Protein AF-A0A918VS56-F1 (afdb_monomer)

Secondary structure (DSSP, 8-state):
----PPPP-------------PPP--HHHHHHHHHHHT-S---------S------------PPP------EE---EESS-SEEESSEEEEEE-TT-EETTB--HHHHHHT-EEEEE-S-GGG-B-TTT--BTTEEEES-SEEEEEE---TTSTTEETTEEEEEEEEEEE-TTS-EEEEEEEEEEE-HHHHS-TTTEEEE-SSS--TT--SEEESSPPPTTS-TT-EEEEETT-B---EEEETT-EEEEEEEESSSS-PPEEEEEEEEESSSTT-----HHHHTTSPPPEE-TTS-EEE-SSEEEEEES-EEEEEEE-S--EEEEEES-EEE-TT-TT----EEEE--TTHHHH-TTS-GGGPBPPEEEEEES-EEE-BTTB--SEEEEE-SS--EES-EEES-EEEEESSEEEEEESEES-EEES-EEEEEEBSTT--B-SEEEE-S-TTSPEESS--TT-GGGTTTB----TT-EEPEES-EEES-EE--S---TTB-B--SEEEEEEEEEEEEES-EE---TT----SEEEEEEEEEEEEEEETTEEEEEEE--TT--S-GGG---EEEE-TT---SS--PPPP-PPPP--

Sequence (594 aa):
MIKITLFSCLNQLDYRPPLYYRPPIGPYFKLLLVLVLLSVSPLALANAQGALPSITLLLLDDQPELEPSGPVTATLQSLTRVHGVSPETVYFSAHQSNDIADESLQHRYGRLAYHFHFDDPDSGAYATTGGSKNHQVSGSPRAIHTFICTPESSRYQSGVCTYQVGVRVQNPAGEYADDFLTVTISGSDHYYSAADTLCISTTGDFTGCEGTQLNQTPDVGEFSGKRVRFRRGESFASACIGYQESTVLLDAFGEGEQRPFLPSVRVGVDSSCNDGVPSNADLVNYPDLSRDVNGHISQGWAYDVTVTGLRLGSAGGGMASTLVTWHDLDLDWSSDPSYDGEFELGNFGRACTQNADLDCANIPYPYGVFVTDTVARSHPSNLAGVNMNCYIECGLINSGAAGVDLKTASGHNFRIQGAWGLVVSNVWFRGEHIGENGPKSRITLRLLETSVQSSLIADPEDFGSGAQLRNMVATARWSNRYNMVLDSRFNEASQAPEHDSASFVEFRSGHQYSGIYGNQFFDDPVSDGAQIRLGGTNIFARDNLYNGVDSDCRYDDTFANGTAYQNDALIFADSNTNCNSNVPAIATPNQPGS

Structure (mmCIF, N/CA/C/O backbone):
data_AF-A0A918VS56-F1
#
_entry.id   AF-A0A918VS56-F1
#
loop_
_atom_site.group_PDB
_atom_site.id
_atom_site.type_symbol
_atom_site.label_atom_id
_atom_site.label_alt_id
_atom_site.label_comp_id
_atom_site.label_asym_id
_atom_site.label_entity_id
_atom_site.label_seq_id
_atom_site.pdbx_PDB_ins_code
_atom_site.Cartn_x
_atom_site.Cartn_y
_atom_site.Cartn_z
_atom_site.occupancy
_atom_site.B_iso_or_equiv
_atom_site.auth_seq_id
_atom_site.auth_comp_id
_atom_site.auth_asym_id
_atom_site.auth_atom_id
_atom_site.pdbx_PDB_model_num
ATOM 1 N N . MET A 1 1 ? 9.260 -55.761 -37.040 1.00 34.44 1 MET A N 1
ATOM 2 C CA . MET A 1 1 ? 8.125 -56.085 -36.152 1.00 34.44 1 MET A CA 1
ATOM 3 C C . MET A 1 1 ? 8.572 -55.743 -34.735 1.00 34.44 1 MET A C 1
ATOM 5 O O . MET A 1 1 ? 9.285 -56.527 -34.127 1.00 34.44 1 MET A O 1
ATOM 9 N N . ILE A 1 2 ? 8.308 -54.514 -34.286 1.00 23.66 2 ILE A N 1
ATOM 10 C CA . ILE A 1 2 ? 8.760 -53.983 -32.990 1.00 23.66 2 ILE A CA 1
ATOM 11 C C . ILE A 1 2 ? 7.501 -53.628 -32.198 1.00 23.66 2 ILE A C 1
ATOM 13 O O . ILE A 1 2 ? 6.654 -52.883 -32.683 1.00 23.66 2 ILE A O 1
ATOM 17 N N . LYS A 1 3 ? 7.363 -54.247 -31.023 1.00 21.64 3 LYS A N 1
ATOM 18 C CA . LYS A 1 3 ? 6.292 -54.029 -30.045 1.00 21.64 3 LYS A CA 1
ATOM 19 C C . LYS A 1 3 ? 6.604 -52.754 -29.264 1.00 21.64 3 LYS A C 1
ATOM 21 O O . LYS A 1 3 ? 7.683 -52.663 -28.687 1.00 21.64 3 LYS A O 1
ATOM 26 N N . ILE A 1 4 ? 5.655 -51.826 -29.202 1.00 23.33 4 ILE A N 1
ATOM 27 C CA . ILE A 1 4 ? 5.668 -50.715 -28.246 1.00 23.33 4 ILE A CA 1
ATOM 28 C C . ILE A 1 4 ? 4.478 -50.919 -27.312 1.00 23.33 4 ILE A C 1
ATOM 30 O O . ILE A 1 4 ? 3.343 -51.076 -27.761 1.00 23.33 4 ILE A O 1
ATOM 34 N N . THR A 1 5 ? 4.770 -50.983 -26.017 1.00 24.00 5 THR A N 1
ATOM 35 C CA . THR A 1 5 ? 3.803 -51.132 -24.928 1.00 24.00 5 THR A CA 1
ATOM 36 C C . THR A 1 5 ? 3.398 -49.739 -24.449 1.00 24.00 5 THR A C 1
ATOM 38 O O . THR A 1 5 ? 4.261 -48.953 -24.069 1.00 24.00 5 THR A O 1
ATOM 41 N N . LEU A 1 6 ? 2.099 -49.437 -24.469 1.00 22.66 6 LEU A N 1
ATOM 42 C CA . LEU A 1 6 ? 1.510 -48.228 -23.886 1.00 22.66 6 LEU A CA 1
ATOM 43 C C . LEU A 1 6 ? 1.161 -48.492 -22.418 1.00 22.66 6 LEU A C 1
ATOM 45 O O . LEU A 1 6 ? 0.419 -49.429 -22.126 1.00 22.66 6 LEU A O 1
ATOM 49 N N . PHE A 1 7 ? 1.666 -47.652 -21.515 1.00 23.45 7 PHE A N 1
ATOM 50 C CA . PHE A 1 7 ? 1.131 -47.510 -20.162 1.00 23.45 7 PHE A CA 1
ATOM 51 C C . PHE A 1 7 ? 0.221 -46.283 -20.120 1.00 23.45 7 PHE A C 1
ATOM 53 O O . PHE A 1 7 ? 0.614 -45.188 -20.516 1.00 23.45 7 PHE A O 1
ATOM 60 N N . SER A 1 8 ? -1.006 -46.498 -19.655 1.00 25.67 8 SER A N 1
ATOM 61 C CA . SER A 1 8 ? -2.013 -45.480 -19.382 1.00 25.67 8 SER A CA 1
ATOM 62 C C . SER A 1 8 ? -1.914 -45.009 -17.932 1.00 25.67 8 SER A C 1
ATOM 64 O O . SER A 1 8 ? -2.000 -45.845 -17.034 1.00 25.67 8 SER A O 1
ATOM 66 N N . CYS A 1 9 ? -1.869 -43.698 -17.709 1.00 24.56 9 CYS A N 1
ATOM 67 C CA . CYS A 1 9 ? -2.402 -43.078 -16.496 1.00 24.56 9 CYS A CA 1
ATOM 68 C C . CYS A 1 9 ? -3.234 -41.860 -16.906 1.00 24.56 9 CYS A C 1
ATOM 70 O O . CYS A 1 9 ? -2.740 -40.930 -17.537 1.00 24.56 9 CYS A O 1
ATOM 72 N N . LEU A 1 10 ? -4.520 -41.937 -16.580 1.00 26.30 10 LEU A N 1
ATOM 73 C CA . LEU A 1 10 ? -5.535 -40.901 -16.712 1.00 26.30 10 LEU A CA 1
ATOM 74 C C . LEU A 1 10 ? -5.723 -40.241 -15.338 1.00 26.30 10 LEU A C 1
ATOM 76 O O . LEU A 1 10 ? -5.827 -40.966 -14.349 1.00 26.30 10 LEU A O 1
ATOM 80 N N . ASN A 1 11 ? -5.837 -38.906 -15.348 1.00 27.47 11 ASN A N 1
ATOM 81 C CA . ASN A 1 11 ? -6.632 -38.020 -14.472 1.00 27.47 11 ASN A CA 1
ATOM 82 C C . ASN A 1 11 ? -5.841 -36.901 -13.775 1.00 27.47 11 ASN A C 1
ATOM 84 O O . ASN A 1 11 ? -5.320 -37.097 -12.685 1.00 27.47 11 ASN A O 1
ATOM 88 N N . GLN A 1 12 ? -5.856 -35.713 -14.386 1.00 26.78 12 GLN A N 1
ATOM 89 C CA . GLN A 1 12 ? -6.336 -34.440 -13.818 1.00 26.78 12 GLN A CA 1
ATOM 90 C C . GLN A 1 12 ? -6.161 -33.374 -14.912 1.00 26.78 12 GLN A C 1
ATOM 92 O O . GLN A 1 12 ? -5.046 -32.999 -15.258 1.00 26.78 12 GLN A O 1
ATOM 97 N N . LEU A 1 13 ? -7.266 -32.982 -15.549 1.00 26.80 13 LEU A N 1
ATOM 98 C CA . LEU A 1 13 ? -7.285 -31.944 -16.578 1.00 26.80 13 LEU A CA 1
ATOM 99 C C . LEU A 1 13 ? -7.663 -30.620 -15.915 1.00 26.80 13 LEU A C 1
ATOM 101 O O . LEU A 1 13 ? -8.846 -30.361 -15.707 1.00 26.80 13 LEU A O 1
ATOM 105 N N . ASP A 1 14 ? -6.659 -29.798 -15.622 1.00 28.11 14 ASP A N 1
ATOM 106 C CA . ASP A 1 14 ? -6.840 -28.353 -15.516 1.00 28.11 14 ASP A CA 1
ATOM 107 C C . ASP A 1 14 ? -7.047 -27.783 -16.919 1.00 28.11 14 ASP A C 1
ATOM 109 O O . ASP A 1 14 ? -6.257 -28.009 -17.844 1.00 28.11 14 ASP A O 1
ATOM 113 N N . TYR A 1 15 ? -8.139 -27.049 -17.087 1.00 24.58 15 TYR A N 1
ATOM 114 C CA . TYR A 1 15 ? -8.494 -26.398 -18.338 1.00 24.58 15 TYR A CA 1
ATOM 115 C C . TYR A 1 15 ? -7.600 -25.164 -18.544 1.00 24.58 15 TYR A C 1
ATOM 117 O O . TYR A 1 15 ? -7.883 -24.087 -18.029 1.00 24.58 15 TYR A O 1
ATOM 125 N N . ARG A 1 16 ? -6.504 -25.317 -19.299 1.00 29.80 16 ARG A N 1
ATOM 126 C CA . ARG A 1 16 ? -5.720 -24.197 -19.849 1.00 29.80 16 ARG A CA 1
ATOM 127 C C . ARG A 1 16 ? -6.164 -23.905 -21.292 1.00 29.80 16 ARG A C 1
ATOM 129 O O . ARG A 1 16 ? -6.332 -24.858 -22.057 1.00 29.80 16 ARG A O 1
ATOM 136 N N . PRO A 1 17 ? -6.312 -22.636 -21.716 1.00 30.06 17 PRO A N 1
ATOM 137 C CA . PRO A 1 17 ? -6.434 -22.310 -23.136 1.00 30.06 17 PRO A CA 1
ATOM 138 C C . PRO A 1 17 ? -5.123 -22.641 -23.885 1.00 30.06 17 PRO A C 1
ATOM 140 O O . PRO A 1 17 ? -4.052 -22.680 -23.271 1.00 30.06 17 PRO A O 1
ATOM 143 N N . PRO A 1 18 ? -5.172 -22.920 -25.203 1.00 29.47 18 PRO A N 1
ATOM 144 C CA . PRO A 1 18 ? -4.022 -23.427 -25.939 1.00 29.47 18 PRO A CA 1
ATOM 145 C C . PRO A 1 18 ? -3.002 -22.314 -26.202 1.00 29.47 18 PRO A C 1
ATOM 147 O O . PRO A 1 18 ? -3.221 -21.435 -27.032 1.00 29.47 18 PRO A O 1
ATOM 150 N N . LEU A 1 19 ? -1.849 -22.395 -25.539 1.00 30.42 19 LEU A N 1
ATOM 151 C CA . LEU A 1 19 ? -0.643 -21.687 -25.956 1.00 30.42 19 LEU A CA 1
ATOM 152 C C . LEU A 1 19 ? -0.069 -22.394 -27.192 1.00 30.42 19 LEU A C 1
ATOM 154 O O . LEU A 1 19 ? 0.281 -23.576 -27.145 1.00 30.42 19 LEU A O 1
ATOM 158 N N . TYR A 1 20 ? 0.022 -21.673 -28.309 1.00 29.06 20 TYR A N 1
ATOM 159 C CA . TYR A 1 20 ? 0.742 -22.117 -29.501 1.00 29.06 20 TYR A CA 1
ATOM 160 C C . TYR A 1 20 ? 2.242 -22.204 -29.190 1.00 29.06 20 TYR A C 1
ATOM 162 O O . TYR A 1 20 ? 2.992 -21.249 -29.355 1.00 29.06 20 TYR A O 1
ATOM 170 N N . TYR A 1 21 ? 2.693 -23.375 -28.748 1.00 28.19 21 TYR A N 1
ATOM 171 C CA . TYR A 1 21 ? 4.108 -23.663 -28.553 1.00 28.19 21 TYR A CA 1
ATOM 172 C C . TYR A 1 21 ? 4.742 -24.093 -29.884 1.00 28.19 21 TYR A C 1
ATOM 174 O O . TYR A 1 21 ? 4.487 -25.191 -30.385 1.00 28.19 21 TYR A O 1
ATOM 182 N N . ARG A 1 22 ? 5.582 -23.235 -30.475 1.00 29.09 22 ARG A N 1
ATOM 183 C CA . ARG A 1 22 ? 6.564 -23.652 -31.488 1.00 29.09 22 ARG A CA 1
ATOM 184 C C . ARG A 1 22 ? 7.894 -23.915 -30.776 1.00 29.09 22 ARG A C 1
ATOM 186 O O . ARG A 1 22 ? 8.434 -22.977 -30.198 1.00 29.09 22 ARG A O 1
ATOM 193 N N . PRO A 1 23 ? 8.465 -25.131 -30.830 1.00 30.67 23 PRO A N 1
ATOM 194 C CA . PRO A 1 23 ? 9.814 -25.339 -30.327 1.00 30.67 23 PRO A CA 1
ATOM 195 C C . PRO A 1 23 ? 10.819 -24.581 -31.213 1.00 30.67 23 PRO A C 1
ATOM 197 O O . PRO A 1 23 ? 10.638 -24.531 -32.438 1.00 30.67 23 PRO A O 1
ATOM 200 N N . PRO A 1 24 ? 11.891 -24.009 -30.640 1.00 35.19 24 PRO A N 1
ATOM 201 C CA . PRO A 1 24 ? 12.936 -23.374 -31.423 1.00 35.19 24 PRO A CA 1
ATOM 202 C C . PRO A 1 24 ? 13.665 -24.442 -32.245 1.00 35.19 24 PRO A C 1
ATOM 204 O O . PRO A 1 24 ? 14.257 -25.384 -31.718 1.00 35.19 24 PRO A O 1
ATOM 207 N N . ILE A 1 25 ? 13.612 -24.303 -33.568 1.00 37.59 25 ILE A N 1
ATOM 208 C CA . ILE A 1 25 ? 14.442 -25.089 -34.480 1.00 37.59 25 ILE A CA 1
ATOM 209 C C . ILE A 1 25 ? 15.871 -24.561 -34.327 1.00 37.59 25 ILE A C 1
ATOM 211 O O . ILE A 1 25 ? 16.172 -23.451 -34.762 1.00 37.59 25 ILE A O 1
ATOM 215 N N . GLY A 1 26 ? 16.736 -25.350 -33.688 1.00 36.59 26 GLY A N 1
ATOM 216 C CA . GLY A 1 26 ? 18.134 -24.992 -33.459 1.00 36.59 26 GLY A CA 1
ATOM 217 C C . GLY A 1 26 ? 18.932 -24.740 -34.755 1.00 36.59 26 GLY A C 1
ATOM 218 O O . GLY A 1 26 ? 18.567 -25.231 -35.832 1.00 36.59 26 GLY A O 1
ATOM 219 N N . PRO A 1 27 ? 20.063 -24.015 -34.660 1.00 41.62 27 PRO A N 1
ATOM 220 C CA . PRO A 1 27 ? 20.812 -23.472 -35.804 1.00 41.62 27 PRO A CA 1
ATOM 221 C C . PRO A 1 27 ? 21.344 -24.535 -36.783 1.00 41.62 27 PRO A C 1
ATOM 223 O O . PRO A 1 27 ? 21.557 -24.253 -37.962 1.00 41.62 27 PRO A O 1
ATOM 226 N N . TYR A 1 28 ? 21.479 -25.787 -36.343 1.00 42.91 28 TYR A N 1
ATOM 227 C CA . TYR A 1 28 ? 21.998 -26.884 -37.165 1.00 42.91 28 TYR A CA 1
ATOM 228 C C . TYR A 1 28 ? 21.014 -27.400 -38.228 1.00 42.91 28 TYR A C 1
ATOM 230 O O . TYR A 1 28 ? 21.444 -27.996 -39.215 1.00 42.91 28 TYR A O 1
ATOM 238 N N . PHE A 1 29 ? 19.706 -27.149 -38.085 1.00 42.56 29 PHE A N 1
ATOM 239 C CA . PHE A 1 29 ? 18.709 -27.656 -39.039 1.00 42.56 29 PHE A CA 1
ATOM 240 C C . PHE A 1 29 ? 18.578 -26.776 -40.295 1.00 42.56 29 PHE A C 1
ATOM 242 O O . PHE A 1 29 ? 18.261 -27.276 -41.374 1.00 42.56 29 PHE A O 1
ATOM 249 N N . LYS A 1 30 ? 18.879 -25.471 -40.191 1.00 38.75 30 LYS A N 1
ATOM 250 C CA . LYS A 1 30 ? 18.858 -24.540 -41.337 1.00 38.75 30 LYS A CA 1
ATOM 251 C C . LYS A 1 30 ? 20.102 -24.667 -42.221 1.00 38.75 30 LYS A C 1
ATOM 253 O O . LYS A 1 30 ? 19.990 -24.545 -43.439 1.00 38.75 30 LYS A O 1
ATOM 258 N N . LEU A 1 31 ? 21.256 -25.004 -41.638 1.00 39.88 31 LEU A N 1
ATOM 259 C CA . LEU A 1 31 ? 22.489 -25.238 -42.398 1.00 39.88 31 LEU A CA 1
ATOM 260 C C . LEU A 1 31 ? 22.377 -26.474 -43.314 1.00 39.88 31 LEU A C 1
ATOM 262 O O . LEU A 1 31 ? 22.932 -26.490 -44.412 1.00 39.88 31 LEU A O 1
ATOM 266 N N . LEU A 1 32 ? 21.592 -27.480 -42.906 1.00 36.44 32 LEU A N 1
ATOM 267 C CA . LEU A 1 32 ? 21.370 -28.696 -43.692 1.00 36.44 32 LEU A CA 1
ATOM 268 C C . LEU A 1 32 ? 20.527 -28.438 -44.958 1.00 36.44 32 LEU A C 1
ATOM 270 O O . LEU A 1 32 ? 20.747 -29.083 -45.978 1.00 36.44 32 LEU A O 1
ATOM 274 N N . LEU A 1 33 ? 19.604 -27.468 -44.935 1.00 38.78 33 LEU A N 1
ATOM 275 C CA . LEU A 1 33 ? 18.727 -27.177 -46.079 1.00 38.78 33 LEU A CA 1
ATOM 276 C C . LEU A 1 33 ? 19.460 -26.426 -47.207 1.00 38.78 33 LEU A C 1
ATOM 278 O O . LEU A 1 33 ? 19.187 -26.653 -48.384 1.00 38.78 33 LEU A O 1
ATOM 282 N N . VAL A 1 34 ? 20.435 -25.580 -46.858 1.00 43.38 34 VAL A N 1
ATOM 283 C CA . VAL A 1 34 ? 21.245 -24.825 -47.834 1.00 43.38 34 VAL A CA 1
ATOM 284 C C . VAL A 1 34 ? 22.292 -25.724 -48.507 1.00 43.38 34 VAL A C 1
ATOM 286 O O . VAL A 1 34 ? 22.546 -25.590 -49.703 1.00 43.38 34 VAL A O 1
ATOM 289 N N . LEU A 1 35 ? 22.836 -26.713 -47.789 1.00 39.31 35 LEU A N 1
ATOM 290 C CA . LEU A 1 35 ? 23.785 -27.686 -48.347 1.00 39.31 35 LEU A CA 1
ATOM 291 C C . LEU A 1 35 ? 23.125 -28.735 -49.264 1.00 39.31 35 LEU A C 1
ATOM 293 O O . LEU A 1 35 ? 23.753 -29.199 -50.218 1.00 39.31 35 LEU A O 1
ATOM 297 N N . VAL A 1 36 ? 21.848 -29.069 -49.045 1.00 41.22 36 VAL A N 1
ATOM 298 C CA . VAL A 1 36 ? 21.106 -29.999 -49.921 1.00 41.22 36 VAL A CA 1
ATOM 299 C C . VAL A 1 36 ? 20.754 -29.360 -51.274 1.00 41.22 36 VAL A C 1
ATOM 301 O O . VAL A 1 36 ? 20.725 -30.059 -52.284 1.00 41.22 36 VAL A O 1
ATOM 304 N N . LEU A 1 37 ? 20.594 -28.035 -51.350 1.00 39.47 37 LEU A N 1
ATOM 305 C CA . LEU A 1 37 ? 20.327 -27.335 -52.617 1.00 39.47 37 LEU A CA 1
ATOM 306 C C . LEU A 1 37 ? 21.578 -27.119 -53.489 1.00 39.47 37 LEU A C 1
ATOM 308 O O . LEU A 1 37 ? 21.446 -26.920 -54.694 1.00 39.47 37 LEU A O 1
ATOM 312 N N . LEU A 1 38 ? 22.785 -27.223 -52.922 1.00 42.25 38 LEU A N 1
ATOM 313 C CA . LEU A 1 38 ? 24.055 -27.065 -53.650 1.00 42.25 38 LEU A CA 1
ATOM 314 C C . LEU A 1 38 ? 24.659 -28.385 -54.170 1.00 42.25 38 LEU A C 1
ATOM 316 O O . LEU A 1 38 ? 25.693 -28.357 -54.834 1.00 42.25 38 LEU A O 1
ATOM 320 N N . SER A 1 39 ? 24.031 -29.538 -53.908 1.00 37.91 39 SER A N 1
ATOM 321 C CA . SER A 1 39 ? 24.549 -30.861 -54.312 1.00 37.91 39 SER A CA 1
ATOM 322 C C . SER A 1 39 ? 23.782 -31.542 -55.456 1.00 37.91 39 SER A C 1
ATOM 324 O O . SER A 1 39 ? 24.092 -32.681 -55.811 1.00 37.91 39 SER A O 1
ATOM 326 N N . VAL A 1 40 ? 22.847 -30.848 -56.115 1.00 39.25 40 VAL A N 1
ATOM 327 C CA . VAL A 1 40 ? 22.164 -31.369 -57.312 1.00 39.25 40 VAL A CA 1
ATOM 328 C C . VAL A 1 40 ? 22.925 -30.959 -58.584 1.00 39.25 40 VAL A C 1
ATOM 330 O O . VAL A 1 40 ? 22.727 -29.884 -59.131 1.00 39.25 40 VAL A O 1
ATOM 333 N N . SER A 1 41 ? 23.835 -31.845 -58.997 1.00 39.03 41 SER A N 1
ATOM 334 C CA . SER A 1 41 ? 24.406 -32.105 -60.337 1.00 39.03 41 SER A CA 1
ATOM 335 C C . SER A 1 41 ? 24.663 -30.954 -61.348 1.00 39.03 41 SER A C 1
ATOM 337 O O . SER A 1 41 ? 23.729 -30.306 -61.818 1.00 39.03 41 SER A O 1
ATOM 339 N N . PRO A 1 42 ? 25.903 -30.824 -61.877 1.00 43.56 42 PRO A N 1
ATOM 340 C CA . PRO A 1 42 ? 26.226 -29.958 -63.009 1.00 43.56 42 PRO A CA 1
ATOM 341 C C . PRO A 1 42 ? 25.995 -30.704 -64.332 1.00 43.56 42 PRO A C 1
ATOM 343 O O . PRO A 1 42 ? 26.887 -31.396 -64.810 1.00 43.56 42 PRO A O 1
ATOM 346 N N . LEU A 1 43 ? 24.805 -30.611 -64.932 1.00 45.72 43 LEU A N 1
ATOM 347 C CA . LEU A 1 43 ? 24.563 -31.140 -66.287 1.00 45.72 43 LEU A CA 1
ATOM 348 C C . LEU A 1 43 ? 23.301 -30.529 -66.916 1.00 45.72 43 LEU A C 1
ATOM 350 O O . LEU A 1 43 ? 22.277 -31.188 -67.024 1.00 45.72 43 LEU A O 1
ATOM 354 N N . ALA A 1 44 ? 23.383 -29.258 -67.324 1.00 42.62 44 ALA A N 1
ATOM 355 C CA . ALA A 1 44 ? 22.591 -28.670 -68.417 1.00 42.62 44 ALA A CA 1
ATOM 356 C C . ALA A 1 44 ? 22.958 -27.186 -68.593 1.00 42.62 44 ALA A C 1
ATOM 358 O O . ALA A 1 44 ? 22.284 -26.302 -68.078 1.00 42.62 44 ALA A O 1
ATOM 359 N N . LEU A 1 45 ? 24.030 -26.894 -69.331 1.00 41.38 45 LEU A N 1
ATOM 360 C CA . LEU A 1 45 ? 24.304 -25.543 -69.831 1.00 41.38 45 LEU A CA 1
ATOM 361 C C . LEU A 1 45 ? 24.744 -25.648 -71.291 1.00 41.38 45 LEU A C 1
ATOM 363 O O . LEU A 1 45 ? 25.927 -25.725 -71.607 1.00 41.38 45 LEU A O 1
ATOM 367 N N . ALA A 1 46 ? 23.757 -25.678 -72.183 1.00 44.09 46 ALA A N 1
ATOM 368 C CA . ALA A 1 46 ? 23.937 -25.345 -73.586 1.00 44.09 46 ALA A CA 1
ATOM 369 C C . ALA A 1 46 ? 22.660 -24.662 -74.099 1.00 44.09 46 ALA A C 1
ATOM 371 O O . ALA A 1 46 ? 21.586 -25.256 -74.092 1.00 44.09 46 ALA A O 1
ATOM 372 N N . ASN A 1 47 ? 22.833 -23.427 -74.571 1.00 47.41 47 ASN A N 1
ATOM 373 C CA . ASN A 1 47 ? 21.915 -22.634 -75.393 1.00 47.41 47 ASN A CA 1
ATOM 374 C C . ASN A 1 47 ? 20.632 -22.085 -74.747 1.00 47.41 47 ASN A C 1
ATOM 376 O O . ASN A 1 47 ? 19.546 -22.614 -74.947 1.00 47.41 47 ASN A O 1
ATOM 380 N N . ALA A 1 48 ? 20.749 -20.900 -74.143 1.00 39.94 48 ALA A N 1
ATOM 381 C CA . ALA A 1 48 ? 19.751 -19.838 -74.291 1.00 39.94 48 ALA A CA 1
ATOM 382 C C . ALA A 1 48 ? 20.399 -18.473 -73.992 1.00 39.94 48 ALA A C 1
ATOM 384 O O . ALA A 1 48 ? 20.703 -18.145 -72.849 1.00 39.94 48 ALA A O 1
ATOM 385 N N . GLN A 1 49 ? 20.641 -17.679 -75.036 1.00 48.19 49 GLN A N 1
ATOM 386 C CA . GLN A 1 49 ? 20.900 -16.245 -74.914 1.00 48.19 49 GLN A CA 1
ATOM 387 C C . GLN A 1 49 ? 19.560 -15.550 -74.661 1.00 48.19 49 GLN A C 1
ATOM 389 O O . GLN A 1 49 ? 18.754 -15.411 -75.578 1.00 48.19 49 GLN A O 1
ATOM 394 N N . GLY A 1 50 ? 19.310 -15.130 -73.424 1.00 46.38 50 GLY A N 1
ATOM 395 C CA . GLY A 1 50 ? 18.123 -14.347 -73.092 1.00 46.38 50 GLY A CA 1
ATOM 396 C C . GLY A 1 50 ? 17.924 -14.207 -71.590 1.00 46.38 50 GLY A C 1
ATOM 397 O O . GLY A 1 50 ? 17.529 -15.168 -70.949 1.00 46.38 50 GLY A O 1
ATOM 398 N N . ALA A 1 51 ? 18.198 -13.003 -71.079 1.00 44.81 51 ALA A N 1
ATOM 399 C CA . ALA A 1 51 ? 17.859 -12.488 -69.748 1.00 44.81 51 ALA A CA 1
ATOM 400 C C . ALA A 1 51 ? 18.215 -13.389 -68.546 1.00 44.81 51 ALA A C 1
ATOM 402 O O . ALA A 1 51 ? 17.457 -14.267 -68.145 1.00 44.81 51 ALA A O 1
ATOM 403 N N . LEU A 1 52 ? 19.343 -13.083 -67.896 1.00 37.56 52 LEU A N 1
ATOM 404 C CA . LEU A 1 52 ? 19.578 -13.511 -66.516 1.00 37.56 52 LEU A CA 1
ATOM 405 C C . LEU A 1 52 ? 18.485 -12.887 -65.625 1.00 37.56 52 LEU A C 1
ATOM 407 O O . LEU A 1 52 ? 18.376 -11.658 -65.613 1.00 37.56 52 LEU A O 1
ATOM 411 N N . PRO A 1 53 ? 17.685 -13.666 -64.877 1.00 41.72 53 PRO A N 1
ATOM 412 C CA . PRO A 1 53 ? 16.921 -13.096 -63.782 1.00 41.72 53 PRO A CA 1
ATOM 413 C C . PRO A 1 53 ? 17.923 -12.614 -62.733 1.00 41.72 53 PRO A C 1
ATOM 415 O O . PRO A 1 53 ? 18.780 -13.381 -62.288 1.00 41.72 53 PRO A O 1
ATOM 418 N N . SER A 1 54 ? 17.843 -11.339 -62.354 1.00 35.75 54 SER A N 1
ATOM 419 C CA . SER A 1 54 ? 18.529 -10.837 -61.168 1.00 35.75 54 SER A CA 1
ATOM 420 C C . SER A 1 54 ? 18.089 -11.686 -59.981 1.00 35.75 54 SER A C 1
ATOM 422 O O . SER A 1 54 ? 16.955 -11.581 -59.516 1.00 35.75 54 SER A O 1
ATOM 424 N N . ILE A 1 55 ? 18.974 -12.561 -59.512 1.00 37.03 55 ILE A N 1
ATOM 425 C CA . ILE A 1 55 ? 18.832 -13.195 -58.210 1.00 37.03 55 ILE A CA 1
ATOM 426 C C . ILE A 1 55 ? 19.120 -12.082 -57.208 1.00 37.03 55 ILE A C 1
ATOM 428 O O . ILE A 1 55 ? 20.275 -11.780 -56.912 1.00 37.03 55 ILE A O 1
ATOM 432 N N . THR A 1 56 ? 18.067 -11.422 -56.733 1.00 36.66 56 THR A N 1
ATOM 433 C CA . THR A 1 56 ? 18.150 -10.615 -55.521 1.00 36.66 56 THR A CA 1
ATOM 434 C C . THR A 1 56 ? 18.457 -11.585 -54.390 1.00 36.66 56 THR A C 1
ATOM 436 O O . THR A 1 56 ? 17.576 -12.308 -53.925 1.00 36.66 56 THR A O 1
ATOM 439 N N . LEU A 1 57 ? 19.726 -11.653 -53.986 1.00 32.56 57 LEU A N 1
ATOM 440 C CA . LEU A 1 57 ? 20.094 -12.225 -52.702 1.00 32.56 57 LEU A CA 1
ATOM 441 C C . LEU A 1 57 ? 19.397 -11.351 -51.651 1.00 32.56 57 LEU A C 1
ATOM 443 O O . LEU A 1 57 ? 19.825 -10.229 -51.389 1.00 32.56 57 LEU A O 1
ATOM 447 N N . LEU A 1 58 ? 18.285 -11.834 -51.099 1.00 36.91 58 LEU A N 1
ATOM 448 C CA . LEU A 1 58 ? 17.784 -11.345 -49.823 1.00 36.91 58 LEU A CA 1
ATOM 449 C C . LEU A 1 58 ? 18.845 -11.727 -48.791 1.00 36.91 58 LEU A C 1
ATOM 451 O O . LEU A 1 58 ? 18.865 -12.845 -48.278 1.00 36.91 58 LEU A O 1
ATOM 455 N N . LEU A 1 59 ? 19.781 -10.809 -48.566 1.00 36.06 59 LEU A N 1
ATOM 456 C CA . LEU A 1 59 ? 20.566 -10.761 -47.348 1.00 36.06 59 LEU A CA 1
ATOM 457 C C . LEU A 1 59 ? 19.549 -10.636 -46.206 1.00 36.06 59 LEU A C 1
ATOM 459 O O . LEU A 1 59 ? 19.010 -9.563 -45.955 1.00 36.06 59 LEU A O 1
ATOM 463 N N . LEU A 1 60 ? 19.218 -11.767 -45.578 1.00 40.31 60 LEU A N 1
ATOM 464 C CA . LEU A 1 60 ? 18.663 -11.816 -44.226 1.00 40.31 60 LEU A CA 1
ATOM 465 C C . LEU A 1 60 ? 19.780 -11.355 -43.279 1.00 40.31 60 LEU A C 1
ATOM 467 O O . LEU A 1 60 ? 20.359 -12.167 -42.565 1.00 40.31 60 LEU A O 1
ATOM 471 N N . ASP A 1 61 ? 20.140 -10.079 -43.365 1.00 41.81 61 ASP A N 1
ATOM 472 C CA . ASP A 1 61 ? 21.205 -9.451 -42.586 1.00 41.81 61 ASP A CA 1
ATOM 473 C C . ASP A 1 61 ? 20.565 -8.467 -41.609 1.00 41.81 61 ASP A C 1
ATOM 475 O O . ASP A 1 61 ? 20.648 -7.258 -41.750 1.00 41.81 61 ASP A O 1
ATOM 479 N N . ASP A 1 62 ? 19.808 -9.064 -40.694 1.00 40.81 62 ASP A N 1
ATOM 480 C CA . ASP A 1 62 ? 19.414 -8.523 -39.394 1.00 40.81 62 ASP A CA 1
ATOM 481 C C . ASP A 1 62 ? 19.160 -9.756 -38.511 1.00 40.81 62 ASP A C 1
ATOM 483 O O . ASP A 1 62 ? 18.038 -10.103 -38.133 1.00 40.81 62 ASP A O 1
ATOM 487 N N . GLN A 1 63 ? 20.212 -10.544 -38.266 1.00 43.69 63 GLN A N 1
ATOM 488 C CA . GLN A 1 63 ? 20.237 -11.245 -36.987 1.00 43.69 63 GLN A CA 1
ATOM 489 C C . GLN A 1 63 ? 20.521 -10.149 -35.963 1.00 43.69 63 GLN A C 1
ATOM 491 O O . GLN A 1 63 ? 21.534 -9.473 -36.144 1.00 43.69 63 GLN A O 1
ATOM 496 N N . PRO A 1 64 ? 19.655 -9.926 -34.955 1.00 47.38 64 PRO A N 1
ATOM 497 C CA . PRO A 1 64 ? 19.998 -9.002 -33.887 1.00 47.38 64 PRO A CA 1
ATOM 498 C C . PRO A 1 64 ? 21.375 -9.425 -33.385 1.00 47.38 64 PRO A C 1
ATOM 500 O O . PRO A 1 64 ? 21.575 -10.606 -33.073 1.00 47.38 64 PRO A O 1
ATOM 503 N N . GLU A 1 65 ? 22.336 -8.500 -33.431 1.00 49.47 65 GLU A N 1
ATOM 504 C CA . GLU A 1 65 ? 23.638 -8.705 -32.811 1.00 49.47 65 GLU A CA 1
ATOM 505 C C . GLU A 1 65 ? 23.351 -9.268 -31.420 1.00 49.47 65 GLU A C 1
ATOM 507 O O . GLU A 1 65 ? 22.525 -8.719 -30.688 1.00 49.47 65 GLU A O 1
ATOM 512 N N . LEU A 1 66 ? 23.922 -10.436 -31.106 1.00 52.62 66 LEU A N 1
ATOM 513 C CA . LEU A 1 66 ? 23.829 -10.976 -29.758 1.00 52.62 66 LEU A CA 1
ATOM 514 C C . LEU A 1 66 ? 24.471 -9.923 -28.862 1.00 52.62 66 LEU A C 1
ATOM 516 O O . LEU A 1 66 ? 25.694 -9.779 -28.862 1.00 52.62 66 LEU A O 1
ATOM 520 N N . GLU A 1 67 ? 23.623 -9.142 -28.194 1.00 58.12 67 GLU A N 1
ATOM 521 C CA . GLU A 1 67 ? 24.039 -8.122 -27.247 1.00 58.12 67 GLU A CA 1
ATOM 522 C C . GLU A 1 67 ? 25.049 -8.762 -26.287 1.00 58.12 67 GLU A C 1
ATOM 524 O O . GLU A 1 67 ? 24.868 -9.927 -25.904 1.00 58.12 67 GLU A O 1
ATOM 529 N N . PRO A 1 68 ? 26.130 -8.055 -25.926 1.00 56.81 68 PRO A N 1
ATOM 530 C CA . PRO A 1 68 ? 27.113 -8.596 -25.001 1.00 56.81 68 PRO A CA 1
ATOM 531 C C . PRO A 1 68 ? 26.395 -9.046 -23.724 1.00 56.81 68 PRO A C 1
ATOM 533 O O . PRO A 1 68 ? 25.752 -8.239 -23.060 1.00 56.81 68 PRO A O 1
ATOM 536 N N . SER A 1 69 ? 26.473 -10.341 -23.410 1.00 63.12 69 SER A N 1
ATOM 537 C CA . SER A 1 69 ? 25.909 -10.912 -22.189 1.00 63.12 69 SER A CA 1
ATOM 538 C C . SER A 1 69 ? 27.029 -11.235 -21.212 1.00 63.12 69 SER A C 1
ATOM 540 O O . SER A 1 69 ? 28.062 -11.800 -21.591 1.00 63.12 69 SER A O 1
ATOM 542 N N . GLY A 1 70 ? 26.852 -10.811 -19.965 1.00 74.50 70 GLY A N 1
ATOM 543 C CA . GLY A 1 70 ? 27.759 -11.091 -18.868 1.00 74.50 70 GLY A CA 1
ATOM 544 C C . GLY A 1 70 ? 27.050 -11.884 -17.773 1.00 74.50 70 GLY A C 1
ATOM 545 O O . GLY A 1 70 ? 25.820 -11.930 -17.725 1.00 74.50 70 GLY A O 1
ATOM 546 N N . PRO A 1 71 ? 27.815 -12.484 -16.843 1.00 88.75 71 PRO A N 1
ATOM 547 C CA . PRO A 1 71 ? 27.222 -13.178 -15.713 1.00 88.75 71 PRO A CA 1
ATOM 548 C C . PRO A 1 71 ? 26.251 -12.261 -14.962 1.00 88.75 71 PRO A C 1
ATOM 550 O O . PRO A 1 71 ? 26.560 -11.097 -14.691 1.00 88.75 71 PRO A O 1
ATOM 553 N N . VAL A 1 72 ? 25.095 -12.815 -14.603 1.00 93.50 72 VAL A N 1
ATOM 554 C CA . VAL A 1 72 ? 24.073 -12.131 -13.809 1.00 93.50 72 VAL A CA 1
ATOM 555 C C . VAL A 1 72 ? 24.333 -12.369 -12.326 1.00 93.50 72 VAL A C 1
ATOM 557 O O . VAL A 1 72 ? 24.686 -13.475 -11.918 1.00 93.50 72 VAL A O 1
ATOM 560 N N . THR A 1 73 ? 24.125 -11.344 -11.505 1.00 95.62 73 THR A N 1
ATOM 561 C CA . THR A 1 73 ? 24.070 -11.460 -10.044 1.00 95.62 73 THR A CA 1
ATOM 562 C C . THR A 1 73 ? 22.687 -11.056 -9.556 1.00 95.62 73 THR A C 1
ATOM 564 O O . THR A 1 73 ? 22.210 -9.975 -9.903 1.00 95.62 73 THR A O 1
ATOM 567 N N . ALA A 1 74 ? 22.061 -11.890 -8.729 1.00 96.94 74 ALA A N 1
ATOM 568 C CA . ALA A 1 74 ? 20.824 -11.558 -8.034 1.00 96.94 74 ALA A CA 1
ATOM 569 C C . ALA A 1 74 ? 21.141 -11.010 -6.638 1.00 96.94 74 ALA A C 1
ATOM 571 O O . ALA A 1 74 ? 22.097 -11.439 -5.993 1.00 96.94 74 ALA A O 1
ATOM 572 N N . THR A 1 75 ? 20.363 -10.033 -6.189 1.00 97.06 75 THR A N 1
ATOM 573 C CA . THR A 1 75 ? 20.449 -9.488 -4.830 1.00 97.06 75 THR A CA 1
ATOM 574 C C . THR A 1 75 ? 19.048 -9.155 -4.365 1.00 97.06 75 THR A C 1
ATOM 576 O O . THR A 1 75 ? 18.423 -8.288 -4.968 1.00 97.06 75 THR A O 1
ATOM 579 N N . LEU A 1 76 ? 18.565 -9.822 -3.322 1.00 97.62 76 LEU A N 1
ATOM 580 C CA . LEU A 1 76 ? 17.238 -9.654 -2.744 1.00 97.62 76 LEU A CA 1
ATOM 581 C C . LEU A 1 76 ? 17.332 -9.040 -1.348 1.00 97.62 76 LEU A C 1
ATOM 583 O O . LEU A 1 76 ? 18.040 -9.537 -0.478 1.00 97.62 76 LEU A O 1
ATOM 587 N N . GLN A 1 77 ? 16.553 -7.991 -1.109 1.00 96.62 77 GLN A N 1
ATOM 588 C CA . GLN A 1 77 ? 16.418 -7.367 0.207 1.00 96.62 77 GLN A CA 1
ATOM 589 C C . GLN A 1 77 ? 14.961 -6.999 0.500 1.00 96.62 77 GLN A C 1
ATOM 591 O O . GLN A 1 77 ? 14.178 -6.748 -0.421 1.00 96.62 77 GLN A O 1
ATOM 596 N N . SER A 1 78 ? 14.615 -6.916 1.786 1.00 96.88 78 SER A N 1
ATOM 597 C CA . SER A 1 78 ? 13.392 -6.250 2.241 1.00 96.88 78 SER A CA 1
ATOM 598 C C . SER A 1 78 ? 13.689 -4.774 2.506 1.00 96.88 78 SER A C 1
ATOM 600 O O . SER A 1 78 ? 14.665 -4.452 3.179 1.00 96.88 78 SER A O 1
ATOM 602 N N . LEU A 1 79 ? 12.854 -3.871 1.986 1.00 95.12 79 LEU A N 1
ATOM 603 C CA . LEU A 1 79 ? 12.921 -2.435 2.292 1.00 95.12 79 LEU A CA 1
ATOM 604 C C . LEU A 1 79 ? 11.995 -2.036 3.449 1.00 95.12 79 LEU A C 1
ATOM 606 O O . LEU A 1 79 ? 11.982 -0.870 3.841 1.00 95.12 79 LEU A O 1
ATOM 610 N N . THR A 1 80 ? 11.211 -2.972 3.984 1.00 95.81 80 THR A N 1
ATOM 611 C CA . THR A 1 80 ? 10.412 -2.772 5.197 1.00 95.81 80 THR A CA 1
ATOM 612 C C . THR A 1 80 ? 11.053 -3.531 6.350 1.00 95.81 80 THR A C 1
ATOM 614 O O . THR A 1 80 ? 12.047 -3.064 6.896 1.00 95.81 80 THR A O 1
ATOM 617 N N . ARG A 1 81 ? 10.522 -4.700 6.700 1.00 94.69 81 ARG A N 1
ATOM 618 C CA . ARG A 1 81 ? 11.020 -5.606 7.735 1.00 94.69 81 ARG A CA 1
ATOM 619 C C . ARG A 1 81 ? 10.868 -7.050 7.266 1.00 94.69 81 ARG A C 1
ATOM 621 O O . ARG A 1 81 ? 10.212 -7.320 6.264 1.00 94.69 81 ARG A O 1
ATOM 628 N N . VAL A 1 82 ? 11.505 -7.974 7.975 1.00 96.50 82 VAL A N 1
ATOM 629 C CA . VAL A 1 82 ? 11.402 -9.430 7.729 1.00 96.50 82 VAL A CA 1
ATOM 630 C C . VAL A 1 82 ? 10.719 -10.172 8.880 1.00 96.50 82 VAL A C 1
ATOM 632 O O . VAL A 1 82 ? 10.569 -11.392 8.841 1.00 96.50 82 VAL A O 1
ATOM 635 N N . HIS A 1 83 ? 10.292 -9.425 9.898 1.00 97.00 83 HIS A N 1
ATOM 636 C CA . HIS A 1 83 ? 9.548 -9.904 11.053 1.00 97.00 83 HIS A CA 1
ATOM 637 C C . HIS A 1 83 ? 8.336 -9.005 11.275 1.00 97.00 83 HIS A C 1
ATOM 639 O O . HIS A 1 83 ? 8.504 -7.792 11.322 1.00 97.00 83 HIS A O 1
ATOM 645 N N . GLY A 1 84 ? 7.145 -9.577 11.434 1.00 96.56 84 GLY A N 1
ATOM 646 C CA . GLY A 1 84 ? 5.912 -8.810 11.637 1.00 96.56 84 GLY A CA 1
ATOM 647 C C . GLY A 1 84 ? 4.775 -9.658 12.198 1.00 96.56 84 GLY A C 1
ATOM 648 O O . GLY A 1 84 ? 4.976 -10.829 12.542 1.00 96.56 84 GLY A O 1
ATOM 649 N N . VAL A 1 85 ? 3.586 -9.068 12.292 1.00 98.25 85 VAL A N 1
ATOM 650 C CA . VAL A 1 85 ? 2.372 -9.718 12.805 1.00 98.25 85 VAL A CA 1
ATOM 651 C C . VAL A 1 85 ? 1.349 -9.822 11.684 1.00 98.25 85 VAL A C 1
ATOM 653 O O . VAL A 1 85 ? 1.111 -8.858 10.975 1.00 98.25 85 VAL A O 1
ATOM 656 N N . SER A 1 86 ? 0.750 -10.997 11.513 1.00 98.12 86 SER A N 1
ATOM 657 C CA . SER A 1 86 ? -0.224 -11.257 10.453 1.00 98.12 86 SER A CA 1
ATOM 658 C C . SER A 1 86 ? -1.523 -10.451 10.627 1.00 98.12 86 SER A C 1
ATOM 660 O O . SER A 1 86 ? -2.071 -10.462 11.734 1.00 98.12 86 SER A O 1
ATOM 662 N N . PRO A 1 87 ? -2.118 -9.917 9.540 1.00 98.31 87 PRO A N 1
ATOM 663 C CA . PRO A 1 87 ? -1.559 -9.799 8.185 1.00 98.31 87 PRO A CA 1
ATOM 664 C C . PRO A 1 87 ? -0.382 -8.821 8.109 1.00 98.31 87 PRO A C 1
ATOM 666 O O . PRO A 1 87 ? -0.493 -7.709 8.605 1.00 98.31 87 PRO A O 1
ATOM 669 N N . GLU A 1 88 ? 0.704 -9.195 7.430 1.00 98.06 88 GLU A N 1
ATOM 670 C CA . GLU A 1 88 ? 1.881 -8.325 7.277 1.00 98.06 88 GLU A CA 1
ATOM 671 C C . GLU A 1 88 ? 2.254 -8.164 5.807 1.00 98.06 88 GLU A C 1
ATOM 673 O O . GLU A 1 88 ? 2.485 -9.161 5.120 1.00 98.06 88 GLU A O 1
ATOM 678 N N . THR A 1 89 ? 2.383 -6.922 5.332 1.00 98.62 89 THR A N 1
ATOM 679 C CA . THR A 1 89 ? 2.880 -6.649 3.975 1.00 98.62 89 THR A CA 1
ATOM 680 C C . THR A 1 89 ? 4.365 -6.308 3.976 1.00 98.62 89 THR A C 1
ATOM 682 O O . THR A 1 89 ? 4.801 -5.350 4.611 1.00 98.62 89 THR A O 1
ATOM 685 N N . VAL A 1 90 ? 5.146 -7.066 3.206 1.00 98.62 90 VAL A N 1
ATOM 686 C CA . VAL A 1 90 ? 6.593 -6.865 3.057 1.00 98.62 90 VAL A CA 1
ATOM 687 C C . VAL A 1 90 ? 6.914 -6.320 1.669 1.00 98.62 90 VAL A C 1
ATOM 689 O O . VAL A 1 90 ? 6.367 -6.784 0.667 1.00 98.62 90 VAL A O 1
ATOM 692 N N . TYR A 1 91 ? 7.823 -5.343 1.614 1.00 98.38 91 TYR A N 1
ATOM 693 C CA . TYR A 1 91 ? 8.319 -4.768 0.367 1.00 98.38 91 TYR A CA 1
ATOM 694 C C . TYR A 1 91 ? 9.675 -5.359 0.004 1.00 98.38 91 TYR A C 1
ATOM 696 O O . TYR A 1 91 ? 10.653 -5.168 0.727 1.00 98.38 91 TYR A O 1
ATOM 704 N N . PHE A 1 92 ? 9.763 -5.997 -1.155 1.00 98.25 92 PHE A N 1
ATOM 705 C CA . PHE A 1 92 ? 10.982 -6.608 -1.665 1.00 98.25 92 PHE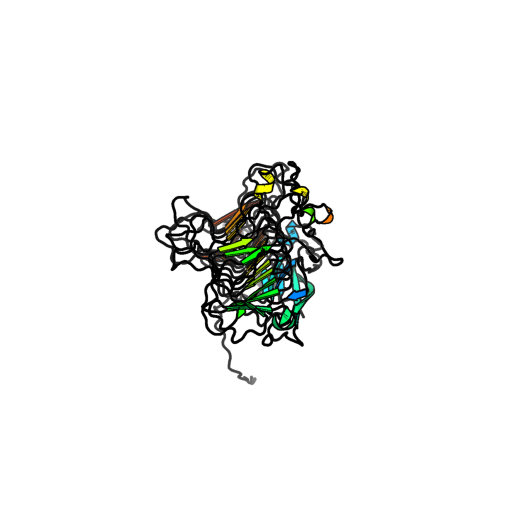 A CA 1
ATOM 706 C C . PHE A 1 92 ? 11.597 -5.772 -2.781 1.00 98.25 92 PHE A C 1
ATOM 708 O O . PHE A 1 92 ? 10.908 -5.262 -3.667 1.00 98.25 92 PHE A O 1
ATOM 715 N N . SER A 1 93 ? 12.923 -5.680 -2.767 1.00 96.56 93 SER A N 1
ATOM 716 C CA . SER A 1 93 ? 13.698 -5.053 -3.827 1.00 96.56 93 SER A CA 1
ATOM 717 C C . SER A 1 93 ? 14.817 -5.972 -4.284 1.00 96.56 93 SER A C 1
ATOM 719 O O . SER A 1 93 ? 15.600 -6.473 -3.481 1.00 96.56 93 SER A O 1
ATOM 721 N N . ALA A 1 94 ? 14.906 -6.126 -5.599 1.00 96.69 94 ALA A N 1
ATOM 722 C CA . ALA A 1 94 ? 15.998 -6.754 -6.312 1.00 96.69 94 ALA A CA 1
ATOM 723 C C . ALA A 1 94 ? 16.796 -5.754 -7.167 1.00 96.69 94 ALA A C 1
ATOM 725 O O . ALA A 1 94 ? 17.537 -6.153 -8.066 1.00 96.69 94 ALA A O 1
ATOM 726 N N . HIS A 1 95 ? 16.668 -4.442 -6.912 1.00 92.31 95 HIS A N 1
ATOM 727 C CA . HIS A 1 95 ? 17.265 -3.403 -7.767 1.00 92.31 95 HIS A CA 1
ATOM 728 C C . HIS A 1 95 ? 18.804 -3.409 -7.782 1.00 92.31 95 HIS A C 1
ATOM 730 O O . HIS A 1 95 ? 19.420 -2.771 -8.638 1.00 92.31 95 HIS A O 1
ATOM 736 N N . GLN A 1 96 ? 19.438 -4.073 -6.807 1.00 93.19 96 GLN A N 1
ATOM 737 C CA . GLN A 1 96 ? 20.898 -4.174 -6.715 1.00 93.19 96 GLN A CA 1
ATOM 738 C C . GLN A 1 96 ? 21.456 -5.301 -7.589 1.00 93.19 96 GLN A C 1
ATOM 740 O O . GLN A 1 96 ? 22.661 -5.340 -7.819 1.00 93.19 96 GLN A O 1
ATOM 745 N N . SER A 1 97 ? 20.576 -6.152 -8.122 1.00 94.75 97 SER A N 1
ATOM 746 C CA . SER A 1 97 ? 20.922 -7.177 -9.102 1.00 94.75 97 SER A CA 1
ATOM 747 C C . SER A 1 97 ? 21.544 -6.555 -10.350 1.00 94.75 97 SER A C 1
ATOM 749 O O . SER A 1 97 ? 21.251 -5.407 -10.690 1.00 94.75 97 SER A O 1
ATOM 751 N N . ASN A 1 98 ? 22.401 -7.305 -11.032 1.00 92.06 98 ASN A N 1
ATOM 752 C CA . ASN A 1 98 ? 23.302 -6.753 -12.034 1.00 92.06 98 ASN A CA 1
ATOM 753 C C . ASN A 1 98 ? 23.555 -7.737 -13.177 1.00 92.06 98 ASN A C 1
ATOM 755 O O . ASN A 1 98 ? 23.548 -8.948 -12.968 1.00 92.06 98 ASN A O 1
ATOM 759 N N . ASP A 1 99 ? 23.833 -7.198 -14.358 1.00 89.75 99 ASP A N 1
ATOM 760 C CA . ASP A 1 99 ? 24.456 -7.908 -15.473 1.00 89.75 99 ASP A CA 1
ATOM 761 C C . ASP A 1 99 ? 25.840 -7.298 -15.658 1.00 89.75 99 ASP A C 1
ATOM 763 O O . ASP A 1 99 ? 25.958 -6.095 -15.878 1.00 89.75 99 ASP A O 1
ATOM 767 N N . ILE A 1 100 ? 26.897 -8.095 -15.538 1.00 84.38 100 ILE A N 1
ATOM 768 C CA . ILE A 1 100 ? 28.268 -7.568 -15.603 1.00 84.38 100 ILE A CA 1
ATOM 769 C C . ILE A 1 100 ? 28.573 -6.933 -16.974 1.00 84.38 100 ILE A C 1
ATOM 771 O O . ILE A 1 100 ? 29.482 -6.109 -17.075 1.00 84.38 100 ILE A O 1
ATOM 775 N N . ALA A 1 101 ? 27.828 -7.281 -18.030 1.00 82.06 101 ALA A N 1
ATOM 776 C CA . ALA A 1 101 ? 27.984 -6.628 -19.327 1.00 82.06 101 ALA A CA 1
ATOM 777 C C . ALA A 1 101 ? 27.402 -5.202 -19.372 1.00 82.06 101 ALA A C 1
ATOM 779 O O . ALA A 1 101 ? 27.893 -4.387 -20.154 1.00 82.06 101 ALA A O 1
ATOM 780 N N . ASP A 1 102 ? 26.408 -4.880 -18.535 1.00 80.81 102 ASP A N 1
ATOM 781 C CA . ASP A 1 102 ? 25.815 -3.542 -18.417 1.00 80.81 102 ASP A CA 1
ATOM 782 C C . ASP A 1 102 ? 25.240 -3.317 -17.010 1.00 80.81 102 ASP A C 1
ATOM 784 O O . ASP A 1 102 ? 24.152 -3.779 -16.653 1.00 80.81 102 ASP A O 1
ATOM 788 N N . GLU A 1 103 ? 25.973 -2.548 -16.205 1.00 82.06 103 GLU A N 1
ATOM 789 C CA . GLU A 1 103 ? 25.618 -2.317 -14.806 1.00 82.06 103 GLU A CA 1
ATOM 790 C C . GLU A 1 103 ? 24.635 -1.158 -14.588 1.00 82.06 103 GLU A C 1
ATOM 792 O O . GLU A 1 103 ? 24.304 -0.824 -13.442 1.00 82.06 103 GLU A O 1
ATOM 797 N N . SER A 1 104 ? 24.175 -0.511 -15.663 1.00 83.00 104 SER A N 1
ATOM 798 C CA . SER A 1 104 ? 23.341 0.684 -15.577 1.00 83.00 104 SER A CA 1
ATOM 799 C C . SER A 1 104 ? 21.968 0.393 -14.956 1.00 83.00 104 SER A C 1
ATOM 801 O O . SER A 1 104 ? 21.352 -0.651 -15.174 1.00 83.00 104 SER A O 1
ATOM 803 N N . LEU A 1 105 ? 21.415 1.363 -14.215 1.00 80.38 105 LEU A N 1
ATOM 804 C CA . LEU A 1 105 ? 20.038 1.267 -13.706 1.00 80.38 105 LEU A CA 1
ATOM 805 C C . LEU A 1 105 ? 19.015 1.108 -14.842 1.00 80.38 105 LEU A C 1
ATOM 807 O O . LEU A 1 105 ? 17.993 0.452 -14.665 1.00 80.38 105 LEU A O 1
ATOM 811 N N . GLN A 1 106 ? 19.294 1.679 -16.018 1.00 81.12 106 GLN A N 1
ATOM 812 C CA . GLN A 1 106 ? 18.454 1.504 -17.199 1.00 81.12 106 GLN A CA 1
ATOM 813 C C . GLN A 1 106 ? 18.399 0.033 -17.629 1.00 81.12 106 GLN A C 1
ATOM 815 O O . GLN A 1 106 ? 17.314 -0.461 -17.935 1.00 81.12 106 GLN A O 1
ATOM 820 N N . HIS A 1 107 ? 19.534 -0.672 -17.633 1.00 80.94 107 HIS A N 1
ATOM 821 C CA . HIS A 1 107 ? 19.586 -2.100 -17.953 1.00 80.94 107 HIS A CA 1
ATOM 822 C C . HIS A 1 107 ? 18.837 -2.934 -16.919 1.00 80.94 107 HIS A C 1
ATOM 824 O O . HIS A 1 107 ? 17.990 -3.748 -17.280 1.00 80.94 107 HIS A O 1
ATOM 830 N N . ARG A 1 108 ? 19.043 -2.666 -15.628 1.00 84.19 108 ARG A N 1
ATOM 831 C CA . ARG A 1 108 ? 18.362 -3.401 -14.547 1.00 84.19 108 ARG A CA 1
ATOM 832 C C . ARG A 1 108 ? 16.843 -3.298 -14.638 1.00 84.19 108 ARG A C 1
ATOM 834 O O . ARG A 1 108 ? 16.152 -4.301 -14.585 1.00 84.19 108 ARG A O 1
ATOM 841 N N . TYR A 1 109 ? 16.325 -2.091 -14.834 1.00 83.19 109 TYR A N 1
ATOM 842 C CA . TYR A 1 109 ? 14.882 -1.857 -14.899 1.00 83.19 109 TYR A CA 1
ATOM 843 C C . TYR A 1 109 ? 14.278 -2.131 -16.279 1.00 83.19 109 TYR A C 1
ATOM 845 O O . TYR A 1 109 ? 13.064 -2.232 -16.401 1.00 83.19 109 TYR A O 1
ATOM 853 N N . GLY A 1 110 ? 15.101 -2.193 -17.325 1.00 78.06 110 GLY A N 1
ATOM 854 C CA . GLY A 1 110 ? 14.636 -2.237 -18.704 1.00 78.06 110 GLY A CA 1
ATOM 855 C C . GLY A 1 110 ? 15.046 -3.475 -19.485 1.00 78.06 110 GLY A C 1
ATOM 856 O O . GLY A 1 110 ? 14.647 -3.601 -20.634 1.00 78.06 110 GLY A O 1
ATOM 857 N N . ARG A 1 111 ? 15.894 -4.357 -18.978 1.00 82.19 111 ARG A N 1
ATOM 858 C CA . ARG A 1 111 ? 16.401 -5.499 -19.758 1.00 82.19 111 ARG A CA 1
ATOM 859 C C . ARG A 1 111 ? 16.490 -6.778 -18.934 1.00 82.19 111 ARG A C 1
ATOM 861 O O . ARG A 1 111 ? 16.407 -7.853 -19.519 1.00 82.19 111 ARG A O 1
ATOM 868 N N . LEU A 1 112 ? 16.599 -6.675 -17.611 1.00 89.62 112 LEU A N 1
ATOM 869 C CA . LEU A 1 112 ? 16.514 -7.833 -16.731 1.00 89.62 112 LEU A CA 1
ATOM 870 C C . LEU A 1 112 ? 15.063 -8.241 -16.477 1.00 89.62 112 LEU A C 1
ATOM 872 O O . LEU A 1 112 ? 14.158 -7.411 -16.395 1.00 89.62 112 LEU A O 1
ATOM 876 N N . ALA A 1 113 ? 14.873 -9.546 -16.342 1.00 92.38 113 ALA A N 1
ATOM 877 C CA . ALA A 1 113 ? 13.627 -10.157 -15.930 1.00 92.38 113 ALA A CA 1
ATOM 878 C C . ALA A 1 113 ? 13.720 -10.622 -14.481 1.00 92.38 113 ALA A C 1
ATOM 880 O O . ALA A 1 113 ? 14.766 -11.122 -14.061 1.00 92.38 113 ALA A O 1
ATOM 881 N N . TYR A 1 114 ? 12.614 -10.519 -13.752 1.00 95.94 114 TYR A N 1
ATOM 882 C CA . TYR A 1 114 ? 12.529 -10.857 -12.339 1.00 95.94 114 TYR A CA 1
ATOM 883 C C . TYR A 1 114 ? 11.397 -11.855 -12.088 1.00 95.94 114 TYR A C 1
ATOM 885 O O . TYR A 1 114 ? 10.264 -11.670 -12.534 1.00 95.94 114 TYR A O 1
ATOM 893 N N . HIS A 1 115 ? 11.708 -12.914 -11.345 1.00 97.19 115 HIS A N 1
ATOM 894 C CA . HIS A 1 115 ? 10.733 -13.861 -10.813 1.00 97.19 115 HIS A CA 1
ATOM 895 C C . HIS A 1 115 ? 10.819 -13.859 -9.291 1.00 97.19 115 HIS A C 1
ATOM 897 O O . HIS A 1 115 ? 11.702 -14.505 -8.733 1.00 97.19 115 HIS A O 1
ATOM 903 N N . PHE A 1 116 ? 9.899 -13.175 -8.619 1.00 98.25 116 PHE A N 1
ATOM 904 C CA . PHE A 1 116 ? 9.747 -13.281 -7.169 1.00 98.25 116 PHE A CA 1
ATOM 905 C C . PHE A 1 116 ? 8.850 -14.470 -6.838 1.00 98.25 116 PHE A C 1
ATOM 907 O O . PHE A 1 116 ? 7.760 -14.585 -7.394 1.00 98.25 116 PHE A O 1
ATOM 914 N N . HIS A 1 117 ? 9.294 -15.336 -5.934 1.00 98.25 117 HIS A N 1
ATOM 915 C CA . HIS A 1 117 ? 8.509 -16.430 -5.372 1.00 98.25 117 HIS A CA 1
ATOM 916 C C . HIS A 1 117 ? 8.467 -16.267 -3.854 1.00 98.25 117 HIS A C 1
ATOM 918 O O . HIS A 1 117 ? 9.513 -16.285 -3.207 1.00 98.25 117 HIS A O 1
ATOM 924 N N . PHE A 1 118 ? 7.275 -16.103 -3.282 1.00 98.38 118 PHE A N 1
ATOM 925 C CA . PHE A 1 118 ? 7.124 -15.723 -1.873 1.00 98.38 118 PHE A CA 1
ATOM 926 C C . PHE A 1 118 ? 7.099 -16.910 -0.904 1.00 98.38 118 PHE A C 1
ATOM 928 O O . PHE A 1 118 ? 7.102 -16.699 0.302 1.00 98.38 118 PHE A O 1
ATOM 935 N N . ASP A 1 119 ? 7.120 -18.145 -1.417 1.00 97.94 119 ASP A N 1
ATOM 936 C CA . ASP A 1 119 ? 7.084 -19.383 -0.618 1.00 97.94 119 ASP A CA 1
ATOM 937 C C . ASP A 1 119 ? 5.814 -19.540 0.243 1.00 97.94 119 ASP A C 1
ATOM 939 O O . ASP A 1 119 ? 5.776 -20.273 1.235 1.00 97.94 119 ASP A O 1
ATOM 943 N N . ASP A 1 120 ? 4.743 -18.892 -0.205 1.00 97.88 120 ASP A N 1
ATOM 944 C CA . ASP A 1 120 ? 3.427 -18.812 0.413 1.00 97.88 120 ASP A CA 1
ATOM 945 C C . ASP A 1 120 ? 2.367 -19.486 -0.486 1.00 97.88 120 ASP A C 1
ATOM 947 O O . ASP A 1 120 ? 1.590 -18.813 -1.175 1.00 97.88 120 ASP A O 1
ATOM 951 N N . PRO A 1 121 ? 2.346 -20.832 -0.559 1.00 95.94 121 PRO A N 1
ATOM 952 C CA . PRO A 1 121 ? 1.441 -21.568 -1.445 1.00 95.94 121 PRO A CA 1
ATOM 953 C C . PRO A 1 121 ? -0.038 -21.439 -1.050 1.00 95.94 121 PRO A C 1
ATOM 955 O O . PRO A 1 121 ? -0.906 -21.678 -1.891 1.00 95.94 121 PRO A O 1
ATOM 958 N N . ASP A 1 122 ? -0.328 -21.053 0.194 1.00 96.81 122 ASP A N 1
ATOM 959 C CA . ASP A 1 122 ? -1.691 -20.944 0.725 1.00 96.81 122 ASP A CA 1
ATOM 960 C C . ASP A 1 122 ? -2.344 -19.594 0.392 1.00 96.81 122 ASP A C 1
ATOM 962 O O . ASP A 1 122 ? -3.560 -19.449 0.504 1.00 96.81 122 ASP A O 1
ATOM 966 N N . SER A 1 123 ? -1.557 -18.619 -0.079 1.00 96.69 123 SER A N 1
ATOM 967 C CA . SER A 1 123 ? -2.026 -17.275 -0.445 1.00 96.69 123 SER A CA 1
ATOM 968 C C . SER A 1 123 ? -3.064 -17.247 -1.578 1.00 96.69 123 SER A C 1
ATOM 970 O O . SER A 1 123 ? -3.803 -16.272 -1.729 1.00 96.69 123 SER A O 1
ATOM 972 N N . GLY A 1 124 ? -3.165 -18.315 -2.373 1.00 97.00 124 GLY A N 1
ATOM 973 C CA . GLY A 1 124 ? -4.169 -18.445 -3.427 1.00 97.00 124 GLY A CA 1
ATOM 974 C C . GLY A 1 124 ? -3.962 -17.467 -4.589 1.00 97.00 124 GLY A C 1
ATOM 975 O O . GLY A 1 124 ? -2.843 -17.262 -5.066 1.00 97.00 124 GLY A O 1
ATOM 976 N N . ALA A 1 125 ? -5.059 -16.896 -5.092 1.00 98.06 125 ALA A N 1
ATOM 977 C CA . ALA A 1 125 ? -5.065 -15.998 -6.247 1.00 98.06 125 ALA A CA 1
ATOM 978 C C . ALA A 1 125 ? -5.783 -14.678 -5.939 1.00 98.06 125 ALA A C 1
ATOM 980 O O . ALA A 1 125 ? -6.699 -14.629 -5.117 1.00 98.06 125 ALA A O 1
ATOM 981 N N . TYR A 1 126 ? -5.387 -13.606 -6.622 1.00 97.88 126 TYR A N 1
ATOM 982 C CA . TYR A 1 126 ? -6.071 -12.319 -6.554 1.00 97.88 126 TYR A CA 1
ATOM 983 C C . TYR A 1 126 ? -7.467 -12.420 -7.176 1.00 97.88 126 TYR A C 1
ATOM 985 O O . TYR A 1 126 ? -7.609 -12.836 -8.326 1.00 97.88 126 TYR A O 1
ATOM 993 N N . ALA A 1 127 ? -8.504 -11.992 -6.452 1.00 96.94 127 ALA A N 1
ATOM 994 C CA . ALA A 1 127 ? -9.884 -12.013 -6.952 1.00 96.94 127 ALA A CA 1
ATOM 995 C C . ALA A 1 127 ? -10.093 -11.097 -8.177 1.00 96.94 127 ALA A C 1
ATOM 997 O O . ALA A 1 127 ? -10.946 -11.352 -9.025 1.00 96.94 127 ALA A O 1
ATOM 998 N N . THR A 1 128 ? -9.289 -10.042 -8.283 1.00 96.62 128 THR A N 1
ATOM 999 C CA . THR A 1 128 ? -9.315 -9.031 -9.346 1.00 96.62 128 THR A CA 1
ATOM 1000 C C . THR A 1 128 ? -8.837 -9.571 -10.694 1.00 96.62 128 THR A C 1
ATOM 1002 O O . THR A 1 128 ? -9.474 -9.341 -11.725 1.00 96.62 128 THR A O 1
ATOM 1005 N N . THR A 1 129 ? -7.714 -10.290 -10.706 1.00 95.50 129 THR A N 1
ATOM 1006 C CA . THR A 1 129 ? -7.004 -10.683 -11.935 1.00 95.50 129 THR A CA 1
ATOM 1007 C C . THR A 1 129 ? -6.940 -12.193 -12.141 1.00 95.50 129 THR A C 1
ATOM 1009 O O . THR A 1 129 ? -6.810 -12.650 -13.277 1.00 95.50 129 THR A O 1
ATOM 1012 N N . GLY A 1 130 ? -7.081 -12.980 -11.074 1.00 96.75 130 GLY A N 1
ATOM 1013 C CA . GLY A 1 130 ? -6.808 -14.416 -11.059 1.00 96.75 130 GLY A CA 1
ATOM 1014 C C . GLY A 1 130 ? -5.314 -14.757 -11.017 1.00 96.75 130 GLY A C 1
ATOM 1015 O O . GLY A 1 130 ? -4.972 -15.937 -11.053 1.00 96.75 130 GLY A O 1
ATOM 1016 N N . GLY A 1 131 ? -4.431 -13.753 -10.951 1.00 95.38 131 GLY A N 1
ATOM 1017 C CA . GLY A 1 131 ? -2.993 -13.952 -10.784 1.00 95.38 131 GLY A CA 1
ATOM 1018 C C . GLY A 1 131 ? -2.680 -14.618 -9.445 1.00 95.38 131 GLY A C 1
ATOM 1019 O O . GLY A 1 131 ? -3.376 -14.391 -8.455 1.00 95.38 131 GLY A O 1
ATOM 1020 N N . SER A 1 132 ? -1.645 -15.454 -9.408 1.00 96.88 132 SER A N 1
ATOM 1021 C CA . SER A 1 132 ? -1.185 -16.084 -8.167 1.00 96.88 132 SER A CA 1
ATOM 1022 C C . SER A 1 132 ? -0.678 -15.025 -7.192 1.00 96.88 132 SER A C 1
ATOM 1024 O O . SER A 1 132 ? 0.110 -14.168 -7.580 1.00 96.88 132 SER A O 1
ATOM 1026 N N . LYS A 1 133 ? -1.048 -15.129 -5.913 1.00 97.94 133 LYS A N 1
ATOM 1027 C CA . LYS A 1 133 ? -0.460 -14.281 -4.868 1.00 97.94 133 LYS A CA 1
ATOM 1028 C C . LYS A 1 133 ? 0.958 -14.721 -4.500 1.00 97.94 133 LYS A C 1
ATOM 1030 O O . LYS A 1 133 ? 1.759 -13.891 -4.117 1.00 97.94 133 LYS A O 1
ATOM 1035 N N . ASN A 1 134 ? 1.307 -15.992 -4.718 1.00 97.62 134 ASN A N 1
ATOM 1036 C CA . ASN A 1 134 ? 2.609 -16.562 -4.349 1.00 97.62 134 ASN A CA 1
ATOM 1037 C C . ASN A 1 134 ? 3.793 -16.162 -5.266 1.00 97.62 134 ASN A C 1
ATOM 1039 O O . ASN A 1 134 ? 4.937 -16.531 -5.002 1.00 97.62 134 ASN A O 1
ATOM 1043 N N . HIS A 1 135 ? 3.565 -15.454 -6.374 1.00 96.00 135 HIS A N 1
ATOM 1044 C CA . HIS A 1 135 ? 4.674 -15.022 -7.227 1.00 96.00 135 HIS A CA 1
ATOM 1045 C C . HIS A 1 135 ? 4.361 -13.768 -8.031 1.00 96.00 135 HIS A C 1
ATOM 1047 O O . HIS A 1 135 ? 3.212 -13.497 -8.369 1.00 96.00 135 HIS A O 1
ATOM 1053 N N . GLN A 1 136 ? 5.422 -13.055 -8.398 1.00 96.31 136 GLN A N 1
ATOM 1054 C CA . GLN A 1 136 ? 5.396 -11.969 -9.369 1.00 96.31 136 GLN A CA 1
ATOM 1055 C C . GLN A 1 136 ? 6.430 -12.267 -10.453 1.00 96.31 136 GLN A C 1
ATOM 1057 O O . GLN A 1 136 ? 7.615 -12.423 -10.155 1.00 96.31 136 GLN A O 1
ATOM 1062 N N . VAL A 1 137 ? 5.987 -12.322 -11.708 1.00 92.38 137 VAL A N 1
ATOM 1063 C CA . VAL A 1 137 ? 6.858 -12.532 -12.871 1.00 92.38 137 VAL A CA 1
ATOM 1064 C C . VAL A 1 137 ? 6.756 -11.305 -13.754 1.00 92.38 137 VAL A C 1
ATOM 1066 O O . VAL A 1 137 ? 5.731 -11.090 -14.388 1.00 92.38 137 VAL A O 1
ATOM 1069 N N . SER A 1 138 ? 7.792 -10.474 -13.771 1.00 87.00 138 SER A N 1
ATOM 1070 C CA . SER A 1 138 ? 7.755 -9.208 -14.505 1.00 87.00 138 SER A CA 1
ATOM 1071 C C . SER A 1 138 ? 9.157 -8.675 -14.804 1.00 87.00 138 SER A C 1
ATOM 1073 O O . SER A 1 138 ? 10.164 -9.225 -14.364 1.00 87.00 138 SER A O 1
ATOM 1075 N N . GLY A 1 139 ? 9.242 -7.565 -15.541 1.00 83.44 139 GLY A N 1
ATOM 1076 C CA . GLY A 1 139 ? 10.477 -6.777 -15.657 1.00 83.44 139 GLY A CA 1
ATOM 1077 C C . GLY A 1 139 ? 10.746 -5.870 -14.447 1.00 83.44 139 GLY A C 1
ATOM 1078 O O . GLY A 1 139 ? 11.694 -5.091 -14.464 1.00 83.44 139 GLY A O 1
ATOM 1079 N N . SER A 1 140 ? 9.913 -5.923 -13.401 1.00 90.88 140 SER A N 1
ATOM 1080 C CA . SER A 1 140 ? 10.054 -5.053 -12.233 1.00 90.88 140 SER A CA 1
ATOM 1081 C C . SER A 1 140 ? 11.010 -5.656 -11.201 1.00 90.88 140 SER A C 1
ATOM 1083 O O . SER A 1 140 ? 10.722 -6.734 -10.682 1.00 90.88 140 SER A O 1
ATOM 1085 N N . PRO A 1 141 ? 12.066 -4.934 -10.777 1.00 94.69 141 PRO A N 1
ATOM 1086 C CA . PRO A 1 141 ? 12.929 -5.353 -9.674 1.00 94.69 141 PRO A CA 1
ATOM 1087 C C . PRO A 1 141 ? 12.289 -5.144 -8.297 1.00 94.69 141 PRO A C 1
ATOM 1089 O O . PRO A 1 141 ? 12.996 -5.158 -7.295 1.00 94.69 141 PRO A O 1
ATOM 1092 N N . ARG A 1 142 ? 10.988 -4.862 -8.211 1.00 96.12 142 ARG A N 1
ATOM 1093 C CA . ARG A 1 142 ? 10.301 -4.556 -6.953 1.00 96.12 142 ARG A CA 1
ATOM 1094 C C . ARG A 1 142 ? 8.977 -5.291 -6.866 1.00 96.12 142 ARG A C 1
ATOM 1096 O O . ARG A 1 142 ? 8.267 -5.386 -7.871 1.00 96.12 142 ARG A O 1
ATOM 1103 N N . ALA A 1 143 ? 8.660 -5.783 -5.675 1.00 97.81 143 ALA A N 1
ATOM 1104 C CA . ALA A 1 143 ? 7.458 -6.554 -5.398 1.00 97.81 143 ALA A CA 1
ATOM 1105 C C . ALA A 1 143 ? 6.954 -6.284 -3.976 1.00 97.81 143 ALA A C 1
ATOM 1107 O O . ALA A 1 143 ? 7.731 -5.936 -3.089 1.00 97.81 143 ALA A O 1
ATOM 1108 N N . ILE A 1 144 ? 5.658 -6.485 -3.760 1.00 98.44 144 ILE A N 1
ATOM 1109 C CA . ILE A 1 144 ? 5.043 -6.499 -2.431 1.00 98.44 144 ILE A CA 1
ATOM 1110 C C . ILE A 1 144 ? 4.273 -7.804 -2.258 1.00 98.44 144 ILE A C 1
ATOM 1112 O O . ILE A 1 144 ? 3.730 -8.324 -3.233 1.00 98.44 144 ILE A O 1
ATOM 1116 N N . HIS A 1 145 ? 4.216 -8.314 -1.031 1.00 98.62 145 HIS A N 1
ATOM 1117 C CA . HIS A 1 145 ? 3.400 -9.480 -0.688 1.00 98.62 145 HIS A CA 1
ATOM 1118 C C . HIS A 1 145 ? 2.848 -9.349 0.728 1.00 98.62 145 HIS A C 1
ATOM 1120 O O . HIS A 1 145 ? 3.587 -8.958 1.634 1.00 98.62 145 HIS A O 1
ATOM 1126 N N . THR A 1 146 ? 1.568 -9.677 0.911 1.00 98.69 146 THR A N 1
ATOM 1127 C CA . THR A 1 146 ? 0.931 -9.745 2.232 1.00 98.69 146 THR A CA 1
ATOM 1128 C C . THR A 1 146 ? 0.902 -11.192 2.701 1.00 98.69 146 THR A C 1
ATOM 1130 O O . THR A 1 146 ? 0.210 -12.024 2.122 1.00 98.69 146 THR A O 1
ATOM 1133 N N . PHE A 1 147 ? 1.635 -11.483 3.768 1.00 98.69 147 PHE A N 1
ATOM 1134 C CA . PHE A 1 147 ? 1.686 -12.800 4.383 1.00 98.69 147 PHE A CA 1
ATOM 1135 C C . PHE A 1 147 ? 0.581 -12.956 5.426 1.00 98.69 147 PHE A C 1
ATOM 1137 O O . PHE A 1 147 ? 0.414 -12.105 6.307 1.00 98.69 147 PHE A O 1
ATOM 1144 N N . ILE A 1 148 ? -0.109 -14.095 5.370 1.00 98.25 148 ILE A N 1
ATOM 1145 C CA . ILE A 1 148 ? -1.146 -14.477 6.328 1.00 98.25 148 ILE A CA 1
ATOM 1146 C C . ILE A 1 148 ? -0.660 -15.680 7.131 1.00 98.25 148 ILE A C 1
ATOM 1148 O O . ILE A 1 148 ? -0.456 -16.769 6.597 1.00 98.25 148 ILE A O 1
ATOM 1152 N N . CYS A 1 149 ? -0.468 -15.484 8.432 1.00 98.19 149 CYS A N 1
ATOM 1153 C CA . CYS A 1 149 ? -0.084 -16.542 9.351 1.00 98.19 149 CYS A CA 1
ATOM 1154 C C . CYS A 1 149 ? -1.239 -16.906 10.280 1.00 98.19 149 CYS A C 1
ATOM 1156 O O . CYS A 1 149 ? -1.581 -16.161 11.200 1.00 98.19 149 CYS A O 1
ATOM 1158 N N . THR A 1 150 ? -1.809 -18.079 10.039 1.00 96.88 150 THR A N 1
ATOM 1159 C CA . THR A 1 150 ? -2.912 -18.661 10.810 1.00 96.88 150 THR A CA 1
ATOM 1160 C C . THR A 1 150 ? -2.592 -20.121 11.128 1.00 96.88 150 THR A C 1
ATOM 1162 O O . THR A 1 150 ? -1.724 -20.692 10.463 1.00 96.88 150 THR A O 1
ATOM 1165 N N . PRO A 1 151 ? -3.253 -20.754 12.114 1.00 96.69 151 PRO A N 1
ATOM 1166 C CA . PRO A 1 151 ? -3.075 -22.181 12.395 1.00 96.69 151 PRO A CA 1
ATOM 1167 C C . PRO A 1 151 ? -3.287 -23.105 11.185 1.00 96.69 151 PRO A C 1
ATOM 1169 O O . PRO A 1 151 ? -2.773 -24.223 11.174 1.00 96.69 151 PRO A O 1
ATOM 1172 N N . GLU A 1 152 ? -4.035 -22.650 10.179 1.00 96.25 152 GLU A N 1
ATOM 1173 C CA . GLU A 1 152 ? -4.322 -23.368 8.939 1.00 96.25 152 GLU A CA 1
ATOM 1174 C C . GLU A 1 152 ? -3.212 -23.241 7.883 1.00 96.25 152 GLU A C 1
ATOM 1176 O O . GLU A 1 152 ? -3.171 -24.048 6.953 1.00 96.25 152 GLU A O 1
ATOM 1181 N N . SER A 1 153 ? -2.311 -22.261 8.008 1.00 97.06 153 SER A N 1
ATOM 1182 C CA . SER A 1 153 ? -1.225 -22.043 7.049 1.00 97.06 153 SER A CA 1
ATOM 1183 C C . SER A 1 153 ? -0.245 -23.227 7.061 1.00 97.06 153 SER A C 1
ATOM 1185 O O . SER A 1 153 ? 0.216 -23.666 8.114 1.00 97.06 153 SER A O 1
ATOM 1187 N N . SER A 1 154 ? 0.174 -23.705 5.889 1.00 97.12 154 SER A N 1
ATOM 1188 C CA . SER A 1 154 ? 1.138 -24.809 5.733 1.00 97.12 154 SER A CA 1
ATOM 1189 C C . SER A 1 154 ? 2.519 -24.504 6.324 1.00 97.12 154 SER A C 1
ATOM 1191 O O . SER A 1 154 ? 3.277 -25.417 6.659 1.00 97.12 154 SER A O 1
ATOM 1193 N N . ARG A 1 155 ? 2.838 -23.215 6.478 1.00 96.94 155 ARG A N 1
ATOM 1194 C CA . ARG A 1 155 ? 4.066 -22.707 7.101 1.00 96.94 155 ARG A CA 1
ATOM 1195 C C . ARG A 1 155 ? 3.952 -22.503 8.611 1.00 96.94 155 ARG A C 1
ATOM 1197 O O . ARG A 1 155 ? 4.947 -22.126 9.224 1.00 96.94 155 ARG A O 1
ATOM 1204 N N . TYR A 1 156 ? 2.783 -22.733 9.211 1.00 97.88 156 TYR A N 1
ATOM 1205 C CA . TYR A 1 156 ? 2.546 -22.471 10.627 1.00 97.88 156 TYR A CA 1
ATOM 1206 C C . TYR A 1 156 ? 3.261 -23.480 11.528 1.00 97.88 156 TYR A C 1
ATOM 1208 O O . TYR A 1 156 ? 2.998 -24.684 11.510 1.00 97.88 156 TYR A O 1
ATOM 1216 N N . GLN A 1 157 ? 4.137 -22.972 12.385 1.00 97.50 157 GLN A N 1
ATOM 1217 C CA . GLN A 1 157 ? 4.835 -23.734 13.403 1.00 97.50 157 GLN A CA 1
ATOM 1218 C C . GLN A 1 157 ? 4.935 -22.908 14.685 1.00 97.50 157 GLN A C 1
ATOM 1220 O O . GLN A 1 157 ? 5.567 -21.859 14.723 1.00 97.50 157 GLN A O 1
ATOM 1225 N N . SER A 1 158 ? 4.346 -23.411 15.772 1.00 95.69 158 SER A N 1
ATOM 1226 C CA . SER A 1 158 ? 4.465 -22.808 17.110 1.00 95.69 158 SER A CA 1
ATOM 1227 C C . SER A 1 158 ? 4.071 -21.322 17.184 1.00 95.69 158 SER A C 1
ATOM 1229 O O . SER A 1 158 ? 4.713 -20.565 17.904 1.00 95.69 158 SER A O 1
ATOM 1231 N N . GLY A 1 159 ? 3.025 -20.900 16.464 1.00 97.44 159 GLY A N 1
ATOM 1232 C CA . GLY A 1 159 ? 2.547 -19.510 16.505 1.00 97.44 159 GLY A CA 1
ATOM 1233 C C . GLY A 1 159 ? 3.149 -18.581 15.452 1.00 97.44 159 GLY A C 1
ATOM 1234 O O . GLY A 1 159 ? 2.739 -17.425 15.369 1.00 97.44 159 GLY A O 1
ATOM 1235 N N . VAL A 1 160 ? 4.091 -19.066 14.641 1.00 98.31 160 VAL A N 1
ATOM 1236 C CA . VAL A 1 160 ? 4.763 -18.285 13.596 1.00 98.31 160 VAL A CA 1
ATOM 1237 C C . VAL A 1 160 ? 4.763 -19.030 12.264 1.00 98.31 160 VAL A C 1
ATOM 1239 O O . VAL A 1 160 ? 4.697 -20.254 12.236 1.00 98.31 160 VAL A O 1
ATOM 1242 N N . CYS A 1 161 ? 4.870 -18.296 11.162 1.00 98.69 161 CYS A N 1
ATOM 1243 C CA . CYS A 1 161 ? 5.005 -18.827 9.813 1.00 98.69 161 CYS A CA 1
ATOM 1244 C C . CYS A 1 161 ? 6.306 -18.319 9.205 1.00 98.69 161 CYS A C 1
ATOM 1246 O O . CYS A 1 161 ? 6.574 -17.117 9.244 1.00 98.69 161 CYS A O 1
ATOM 1248 N N . THR A 1 162 ? 7.109 -19.223 8.651 1.00 98.38 162 THR A N 1
ATOM 1249 C CA . THR A 1 162 ? 8.397 -18.885 8.034 1.00 98.38 162 THR A CA 1
ATOM 1250 C C . THR A 1 162 ? 8.368 -19.186 6.543 1.00 98.38 162 THR A C 1
ATOM 1252 O O . THR A 1 162 ? 8.024 -20.296 6.138 1.00 98.38 162 THR A O 1
ATOM 1255 N N . TYR A 1 163 ? 8.769 -18.195 5.753 1.00 98.44 163 TYR A N 1
ATOM 1256 C CA . TYR A 1 163 ? 8.743 -18.199 4.296 1.00 98.44 163 TYR A CA 1
ATOM 1257 C C . TYR A 1 163 ? 10.158 -17.975 3.756 1.00 98.44 163 TYR A C 1
ATOM 1259 O O . TYR A 1 163 ? 10.856 -17.063 4.211 1.00 98.44 163 TYR A O 1
ATOM 1267 N N . GLN A 1 164 ? 10.591 -18.791 2.793 1.00 98.12 164 GLN A N 1
ATOM 1268 C CA . GLN A 1 164 ? 11.864 -18.614 2.090 1.00 98.12 164 GLN A CA 1
ATOM 1269 C C . GLN A 1 164 ? 11.635 -17.890 0.757 1.00 98.12 164 GLN A C 1
ATOM 1271 O O . GLN A 1 164 ? 11.531 -18.507 -0.302 1.00 98.12 164 GLN A O 1
ATOM 1276 N N . VAL A 1 165 ? 11.545 -16.563 0.812 1.00 98.50 165 VAL A N 1
ATOM 1277 C CA . VAL A 1 165 ? 11.310 -15.734 -0.374 1.00 98.50 165 VAL A CA 1
ATOM 1278 C C . VAL A 1 165 ? 12.531 -15.795 -1.283 1.00 98.50 165 VAL A C 1
ATOM 1280 O O . VAL A 1 165 ? 13.650 -15.575 -0.828 1.00 98.50 165 VAL A O 1
ATOM 1283 N N . GLY A 1 166 ? 12.322 -16.076 -2.565 1.00 98.31 166 GLY A N 1
ATOM 1284 C CA . GLY A 1 166 ? 13.377 -16.132 -3.571 1.00 98.31 166 GLY A CA 1
ATOM 1285 C C . GLY A 1 166 ? 13.130 -15.165 -4.720 1.00 98.31 166 GLY A C 1
ATOM 1286 O O . GLY A 1 166 ? 11.982 -14.896 -5.078 1.00 98.31 166 GLY A O 1
ATOM 1287 N N . VAL A 1 167 ? 14.205 -14.682 -5.338 1.00 98.38 167 VAL A N 1
ATOM 1288 C CA . VAL A 1 167 ? 14.154 -13.990 -6.628 1.00 98.38 167 VAL A CA 1
ATOM 1289 C C . VAL A 1 167 ? 15.079 -14.678 -7.621 1.00 98.38 167 VAL A C 1
ATOM 1291 O O . VAL A 1 167 ? 16.235 -14.933 -7.299 1.00 98.38 167 VAL A O 1
ATOM 1294 N N . ARG A 1 168 ? 14.591 -14.941 -8.837 1.00 98.00 168 ARG A N 1
ATOM 1295 C CA . ARG A 1 168 ? 15.452 -15.194 -9.999 1.00 98.00 168 ARG A CA 1
ATOM 1296 C C . ARG A 1 168 ? 15.574 -13.928 -10.825 1.00 98.00 168 ARG A C 1
ATOM 1298 O O . ARG A 1 168 ? 14.559 -13.329 -11.176 1.00 98.00 168 ARG A O 1
ATOM 1305 N N . VAL A 1 169 ? 16.801 -13.579 -11.189 1.00 96.50 169 VAL A N 1
ATOM 1306 C CA . VAL A 1 169 ? 17.108 -12.502 -12.133 1.00 96.50 169 VAL A CA 1
ATOM 1307 C C . VAL A 1 169 ? 17.705 -13.110 -13.385 1.00 96.50 169 VAL A C 1
ATOM 1309 O O . VAL A 1 169 ? 18.628 -13.913 -13.279 1.00 96.50 169 VAL A O 1
ATOM 1312 N N . GLN A 1 170 ? 17.184 -12.750 -14.556 1.00 94.25 170 GLN A N 1
ATOM 1313 C CA . GLN A 1 170 ? 17.605 -13.323 -15.834 1.00 94.25 170 GLN A CA 1
ATOM 1314 C C . GLN A 1 170 ? 17.847 -12.230 -16.880 1.00 94.25 170 GLN A C 1
ATOM 1316 O O . GLN A 1 170 ? 17.020 -11.331 -17.039 1.00 94.25 170 GLN A O 1
ATOM 1321 N N . ASN A 1 171 ? 18.972 -12.302 -17.595 1.00 90.38 171 ASN A N 1
ATOM 1322 C CA . ASN A 1 171 ? 19.274 -11.394 -18.704 1.00 90.38 171 ASN A CA 1
ATOM 1323 C C . ASN A 1 171 ? 18.658 -11.895 -20.032 1.00 90.38 171 ASN A C 1
ATOM 1325 O O . ASN A 1 171 ? 18.206 -13.044 -20.117 1.00 90.38 171 ASN A O 1
ATOM 1329 N N . PRO A 1 172 ? 18.637 -11.071 -21.098 1.00 85.25 172 PRO A N 1
ATOM 1330 C CA . PRO A 1 172 ? 18.080 -11.472 -22.395 1.00 85.25 172 PRO A CA 1
ATOM 1331 C C . PRO A 1 172 ? 18.785 -12.665 -23.061 1.00 85.25 172 PRO A C 1
ATOM 1333 O O . PRO A 1 172 ? 18.169 -13.362 -23.865 1.00 85.25 172 PRO A O 1
ATOM 1336 N N . ALA A 1 173 ? 20.051 -12.936 -22.720 1.00 86.94 173 ALA A N 1
ATOM 1337 C CA . ALA A 1 173 ? 20.781 -14.114 -23.199 1.00 86.94 173 ALA A CA 1
ATOM 1338 C C . ALA A 1 173 ? 20.373 -15.412 -22.478 1.00 86.94 173 ALA A C 1
ATOM 1340 O O . ALA A 1 173 ? 20.745 -16.509 -22.899 1.00 86.94 173 ALA A O 1
ATOM 1341 N N . GLY A 1 174 ? 19.575 -15.296 -21.416 1.00 88.38 174 GLY A N 1
ATOM 1342 C CA . GLY A 1 174 ? 19.064 -16.405 -20.627 1.00 88.38 174 GLY A CA 1
ATOM 1343 C C . GLY A 1 174 ? 19.967 -16.834 -19.473 1.00 88.38 174 GLY A C 1
ATOM 1344 O O . GLY A 1 174 ? 19.655 -17.821 -18.807 1.00 88.38 174 GLY A O 1
ATOM 1345 N N . GLU A 1 175 ? 21.052 -16.106 -19.212 1.00 91.88 175 GLU A N 1
ATOM 1346 C CA . GLU A 1 175 ? 21.854 -16.285 -18.004 1.00 91.88 175 GLU A CA 1
ATOM 1347 C C . GLU A 1 175 ? 21.071 -15.763 -16.803 1.00 91.88 175 GLU A C 1
ATOM 1349 O O . GLU A 1 175 ? 20.353 -14.766 -16.902 1.00 91.88 175 GLU A O 1
ATOM 1354 N N . TYR A 1 176 ? 21.189 -16.447 -15.668 1.00 95.31 176 TYR A N 1
ATOM 1355 C CA . TYR A 1 176 ? 20.417 -16.116 -14.482 1.00 95.31 176 TYR A CA 1
ATOM 1356 C C . TYR A 1 176 ? 21.199 -16.341 -13.193 1.00 95.31 176 TYR A C 1
ATOM 1358 O O . TYR A 1 176 ? 22.166 -17.104 -13.153 1.00 95.31 176 TYR A O 1
ATOM 1366 N N . ALA A 1 177 ? 20.719 -15.707 -12.130 1.00 96.88 177 ALA A N 1
ATOM 1367 C CA . ALA A 1 177 ? 21.114 -15.971 -10.756 1.00 96.88 177 ALA A CA 1
ATOM 1368 C C . ALA A 1 177 ? 19.889 -15.918 -9.840 1.00 96.88 177 ALA A C 1
ATOM 1370 O O . ALA A 1 177 ? 18.905 -15.247 -10.160 1.00 96.88 177 ALA A O 1
ATOM 1371 N N . ASP A 1 178 ? 19.985 -16.609 -8.705 1.00 97.94 178 ASP A N 1
ATOM 1372 C CA . ASP A 1 178 ? 18.957 -16.635 -7.667 1.00 97.94 178 ASP A CA 1
ATOM 1373 C C . ASP A 1 178 ? 19.512 -16.030 -6.373 1.00 97.94 178 ASP A C 1
ATOM 1375 O O . ASP A 1 178 ? 20.705 -16.160 -6.092 1.00 97.94 178 ASP A O 1
ATOM 1379 N N . ASP A 1 179 ? 18.648 -15.393 -5.588 1.00 98.38 179 ASP A N 1
ATOM 1380 C CA . ASP A 1 179 ? 18.938 -14.977 -4.215 1.00 98.38 179 ASP A CA 1
ATOM 1381 C C . ASP A 1 179 ? 17.704 -15.175 -3.326 1.00 98.38 179 ASP A C 1
ATOM 1383 O O . ASP A 1 179 ? 16.575 -15.192 -3.826 1.00 98.38 179 ASP A O 1
ATOM 1387 N N . PHE A 1 180 ? 17.911 -15.347 -2.019 1.00 98.06 180 PHE A N 1
ATOM 1388 C CA . PHE A 1 180 ? 16.865 -15.735 -1.072 1.00 98.06 180 PHE A CA 1
ATOM 1389 C C . PHE A 1 180 ? 16.934 -14.950 0.238 1.00 98.06 180 PHE A C 1
ATOM 1391 O O . PHE A 1 180 ? 18.005 -14.657 0.761 1.00 98.06 180 PHE A O 1
ATOM 1398 N N . LEU A 1 181 ? 15.764 -14.695 0.818 1.00 97.50 181 LEU A N 1
ATOM 1399 C CA . LEU A 1 181 ? 15.582 -14.029 2.101 1.00 97.50 181 LEU A CA 1
ATOM 1400 C C . LEU A 1 181 ? 14.515 -14.758 2.921 1.00 97.50 181 LEU A C 1
ATOM 1402 O O . LEU A 1 181 ? 13.456 -15.121 2.410 1.00 97.50 181 LEU A O 1
ATOM 1406 N N . THR A 1 182 ? 14.768 -14.936 4.215 1.00 98.25 182 THR A N 1
ATOM 1407 C CA . THR A 1 182 ? 13.786 -15.521 5.134 1.00 98.25 182 THR A CA 1
ATOM 1408 C C . THR A 1 182 ? 12.893 -14.438 5.728 1.00 98.25 182 THR A C 1
ATOM 1410 O O . THR A 1 182 ? 13.396 -13.473 6.302 1.00 98.25 182 THR A O 1
ATOM 1413 N N . VAL A 1 183 ? 11.577 -14.637 5.658 1.00 98.62 183 VAL A N 1
ATOM 1414 C CA . VAL A 1 183 ? 10.563 -13.805 6.322 1.00 98.62 183 VAL A CA 1
ATOM 1415 C C . VAL A 1 183 ? 9.838 -14.641 7.374 1.00 98.62 183 VAL A C 1
ATOM 1417 O O . VAL A 1 183 ? 9.446 -15.774 7.103 1.00 98.62 183 VAL A O 1
ATOM 1420 N N . THR A 1 184 ? 9.641 -14.088 8.572 1.00 98.50 184 THR A N 1
ATOM 1421 C CA . THR A 1 184 ? 8.942 -14.765 9.674 1.00 98.50 184 THR A CA 1
ATOM 1422 C C . THR A 1 184 ? 7.808 -13.903 10.205 1.00 98.50 184 THR A C 1
ATOM 1424 O O . THR A 1 184 ? 8.046 -12.828 10.749 1.00 98.50 184 THR A O 1
ATOM 1427 N N . ILE A 1 185 ? 6.580 -14.401 10.118 1.00 98.62 185 ILE A N 1
ATOM 1428 C CA . ILE A 1 185 ? 5.369 -13.681 10.516 1.00 98.62 185 ILE A CA 1
ATOM 1429 C C . ILE A 1 185 ? 4.729 -14.375 11.711 1.00 98.62 185 ILE A C 1
ATOM 1431 O O . ILE A 1 185 ? 4.491 -15.578 11.674 1.00 98.62 185 ILE A O 1
ATOM 1435 N N . SER A 1 186 ? 4.434 -13.626 12.769 1.00 98.56 186 SER A N 1
ATOM 1436 C CA . SER A 1 186 ? 3.694 -14.146 13.921 1.00 98.56 186 SER A CA 1
ATOM 1437 C C . SER A 1 186 ? 2.198 -14.146 13.633 1.00 98.56 186 SER A C 1
ATOM 1439 O O . SER A 1 186 ? 1.670 -13.172 13.098 1.00 98.56 186 SER A O 1
ATOM 1441 N N . GLY A 1 187 ? 1.496 -15.210 14.018 1.00 98.38 187 GLY A N 1
ATOM 1442 C CA . GLY A 1 187 ? 0.036 -15.182 14.061 1.00 98.38 187 GLY A CA 1
ATOM 1443 C C . GLY A 1 187 ? -0.438 -14.145 15.081 1.00 98.38 187 GLY A C 1
ATOM 1444 O O . GLY A 1 187 ? 0.136 -14.034 16.167 1.00 98.38 187 GLY A O 1
ATOM 1445 N N . SER A 1 188 ? -1.483 -13.384 14.759 1.00 97.62 188 SER A N 1
ATOM 1446 C CA . SER A 1 188 ? -1.996 -12.327 15.644 1.00 97.62 188 SER A CA 1
ATOM 1447 C C . SER A 1 188 ? -2.493 -12.867 16.989 1.00 97.62 188 SER A C 1
ATOM 1449 O O . SER A 1 188 ? -2.229 -12.251 18.019 1.00 97.62 188 SER A O 1
ATOM 1451 N N . ASP A 1 189 ? -3.124 -14.047 17.001 1.00 94.94 189 ASP A N 1
ATOM 1452 C CA . ASP A 1 189 ? -3.547 -14.751 18.226 1.00 94.94 189 ASP A CA 1
ATOM 1453 C C . ASP A 1 189 ? -2.368 -15.222 19.097 1.00 94.94 189 ASP A C 1
ATOM 1455 O O . ASP A 1 189 ? -2.534 -15.466 20.290 1.00 94.94 189 ASP A O 1
ATOM 1459 N N . HIS A 1 190 ? -1.177 -15.379 18.511 1.00 96.75 190 HIS A N 1
ATOM 1460 C CA . HIS A 1 190 ? 0.032 -15.741 19.248 1.00 96.75 190 HIS A CA 1
ATOM 1461 C C . HIS A 1 190 ? 0.777 -14.509 19.769 1.00 96.75 190 HIS A C 1
ATOM 1463 O O . HIS A 1 190 ? 1.305 -14.532 20.879 1.00 96.75 190 HIS A O 1
ATOM 1469 N N . TYR A 1 191 ? 0.828 -13.446 18.963 1.00 98.00 191 TYR A N 1
ATOM 1470 C CA . TYR A 1 191 ? 1.540 -12.216 19.294 1.00 98.00 191 TYR A CA 1
ATOM 1471 C C . TYR A 1 191 ? 0.829 -11.408 20.386 1.00 98.00 191 TYR A C 1
ATOM 1473 O O . TYR A 1 191 ? 1.462 -10.982 21.352 1.00 98.00 191 TYR A O 1
ATOM 1481 N N . TYR A 1 192 ? -0.486 -11.211 20.250 1.00 98.25 192 TYR A N 1
ATOM 1482 C CA . TYR A 1 192 ? -1.269 -10.425 21.197 1.00 98.25 192 TYR A CA 1
ATOM 1483 C C . TYR A 1 192 ? -1.859 -11.312 22.285 1.00 98.25 192 TYR A C 1
ATOM 1485 O O . TYR A 1 192 ? -2.657 -12.211 22.025 1.00 98.25 192 TYR A O 1
ATOM 1493 N N . SER A 1 193 ? -1.499 -11.021 23.533 1.00 97.19 193 SER A N 1
ATOM 1494 C CA . SER A 1 193 ? -2.121 -11.663 24.686 1.00 97.19 193 SER A CA 1
ATOM 1495 C C . SER A 1 193 ? -3.574 -11.199 24.863 1.00 97.19 193 SER A C 1
ATOM 1497 O O . SER A 1 193 ? -3.985 -10.157 24.344 1.00 97.19 193 SER A O 1
ATOM 1499 N N . ALA A 1 194 ? -4.353 -11.906 25.687 1.00 97.00 194 ALA A N 1
ATOM 1500 C CA . ALA A 1 194 ? -5.687 -11.440 26.077 1.00 97.00 194 ALA A CA 1
ATOM 1501 C C . ALA A 1 194 ? -5.654 -10.070 26.797 1.00 97.00 194 ALA A C 1
ATOM 1503 O O . ALA A 1 194 ? -6.604 -9.300 26.704 1.00 97.00 194 ALA A O 1
ATOM 1504 N N . ALA A 1 195 ? -4.559 -9.724 27.490 1.00 96.81 195 ALA A N 1
ATOM 1505 C CA . ALA A 1 195 ? -4.401 -8.413 28.136 1.00 96.81 195 ALA A CA 1
ATOM 1506 C C . ALA A 1 195 ? -4.092 -7.281 27.135 1.00 96.81 195 ALA A C 1
ATOM 1508 O O . ALA A 1 195 ? -4.321 -6.101 27.417 1.00 96.81 195 ALA A O 1
ATOM 1509 N N . ASP A 1 196 ? -3.597 -7.644 25.954 1.00 98.38 196 ASP A N 1
ATOM 1510 C CA . ASP A 1 196 ? -3.301 -6.726 24.853 1.00 98.38 196 ASP A CA 1
ATOM 1511 C C . ASP A 1 196 ? -4.389 -6.723 23.781 1.00 98.38 196 ASP A C 1
ATOM 1513 O O . ASP A 1 196 ? -4.302 -5.979 22.809 1.00 98.38 196 ASP A O 1
ATOM 1517 N N . THR A 1 197 ? -5.447 -7.506 23.992 1.00 98.75 197 THR A N 1
ATOM 1518 C CA . THR A 1 197 ? -6.603 -7.575 23.106 1.00 98.7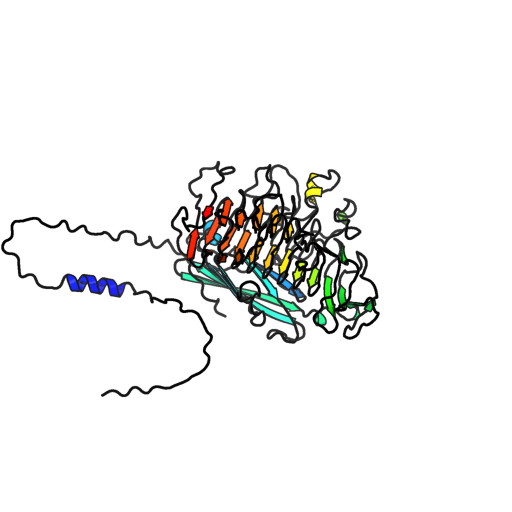5 197 THR A CA 1
ATOM 1519 C C . THR A 1 197 ? -7.783 -6.818 23.712 1.00 98.75 197 THR A C 1
ATOM 1521 O O . THR A 1 197 ? -8.172 -7.061 24.857 1.00 98.75 197 THR A O 1
ATOM 1524 N N . LEU A 1 198 ? -8.377 -5.910 22.938 1.00 98.81 198 LEU A N 1
ATOM 1525 C CA . LEU A 1 198 ? -9.615 -5.203 23.258 1.00 98.81 198 LEU A CA 1
ATOM 1526 C C . LEU A 1 198 ? -10.746 -5.763 22.389 1.00 98.81 198 LEU A C 1
ATOM 1528 O O . LEU A 1 198 ? -10.618 -5.829 21.171 1.00 98.81 198 LEU A O 1
ATOM 1532 N N . CYS A 1 199 ? -11.858 -6.151 23.002 1.00 98.69 199 CYS A N 1
ATOM 1533 C CA . CYS A 1 199 ? -13.056 -6.641 22.327 1.00 98.69 199 CYS A CA 1
ATOM 1534 C C . CYS A 1 199 ? -14.121 -5.545 22.367 1.00 98.69 199 CYS A C 1
ATOM 1536 O O . CYS A 1 199 ? -14.583 -5.194 23.453 1.00 98.69 199 CYS A O 1
ATOM 1538 N N . ILE A 1 200 ? -14.522 -5.012 21.212 1.00 98.69 200 ILE A N 1
ATOM 1539 C CA . ILE A 1 200 ? -15.468 -3.894 21.112 1.00 98.69 200 ILE A CA 1
ATOM 1540 C C . ILE A 1 200 ? -16.838 -4.396 20.639 1.00 98.69 200 ILE A C 1
ATOM 1542 O O . ILE A 1 200 ? -16.964 -4.942 19.542 1.00 98.69 200 ILE A O 1
ATOM 1546 N N . SER A 1 201 ? -17.872 -4.197 21.461 1.00 98.44 201 SER A N 1
ATOM 1547 C CA . SER A 1 201 ? -19.263 -4.566 21.157 1.00 98.44 201 SER A CA 1
ATOM 1548 C C . SER A 1 201 ? -20.231 -3.526 21.713 1.00 98.44 201 SER A C 1
ATOM 1550 O O . SER A 1 201 ? -20.328 -3.327 22.925 1.00 98.44 201 SER A O 1
ATOM 1552 N N . THR A 1 202 ? -20.978 -2.870 20.830 1.00 97.88 202 THR A N 1
ATOM 1553 C CA . THR A 1 202 ? -22.007 -1.880 21.186 1.00 97.88 202 THR A CA 1
ATOM 1554 C C . THR A 1 202 ? -23.231 -2.514 21.843 1.00 97.88 202 THR A C 1
ATOM 1556 O O . THR A 1 202 ? -23.925 -1.857 22.620 1.00 97.88 202 THR A O 1
ATOM 1559 N N . THR A 1 203 ? -23.488 -3.797 21.573 1.00 97.12 203 THR A N 1
ATOM 1560 C CA . THR A 1 203 ? -24.597 -4.551 22.179 1.00 97.12 203 THR A CA 1
ATOM 1561 C C . THR A 1 203 ? -24.212 -5.238 23.490 1.00 97.12 203 THR A C 1
ATOM 1563 O O . THR A 1 203 ? -25.087 -5.702 24.223 1.00 97.12 203 THR A O 1
ATOM 1566 N N . GLY A 1 204 ? -22.914 -5.290 23.807 1.00 96.88 204 GLY A N 1
ATOM 1567 C CA . GLY A 1 204 ? -22.379 -5.981 24.979 1.00 96.88 204 GLY A CA 1
ATOM 1568 C C . GLY A 1 204 ? -22.232 -7.497 24.807 1.00 96.88 204 GLY A C 1
ATOM 1569 O O . GLY A 1 204 ? -21.969 -8.192 25.787 1.00 96.88 204 GLY A O 1
ATOM 1570 N N . ASP A 1 205 ? -22.398 -8.032 23.594 1.00 96.62 205 ASP A N 1
ATOM 1571 C CA . ASP A 1 205 ? -22.077 -9.429 23.301 1.00 96.62 205 ASP A CA 1
ATOM 1572 C C . ASP A 1 205 ? -20.605 -9.559 22.883 1.00 96.62 205 ASP A C 1
ATOM 1574 O O . ASP A 1 205 ? -20.189 -9.045 21.846 1.00 96.62 205 ASP A O 1
ATOM 1578 N N . PHE A 1 206 ? -19.819 -10.289 23.671 1.00 97.56 206 PHE A N 1
ATOM 1579 C CA . PHE A 1 206 ? -18.381 -10.500 23.461 1.00 97.56 206 PHE A CA 1
ATOM 1580 C C . PHE A 1 206 ? -18.031 -11.958 23.132 1.00 97.56 206 PHE A C 1
ATOM 1582 O O . PHE A 1 206 ? -16.877 -12.369 23.233 1.00 97.56 206 PHE A O 1
ATOM 1589 N N . THR A 1 207 ? -19.028 -12.763 22.758 1.00 96.06 207 THR A N 1
ATOM 1590 C CA . THR A 1 207 ? -18.826 -14.171 22.394 1.00 96.06 207 THR A CA 1
ATOM 1591 C C . THR A 1 207 ? -17.776 -14.305 21.287 1.00 96.06 207 THR A C 1
ATOM 1593 O O . THR A 1 207 ? -17.874 -13.647 20.253 1.00 96.06 207 THR A O 1
ATOM 1596 N N . GLY A 1 208 ? -16.779 -15.170 21.501 1.00 92.50 208 GLY A N 1
ATOM 1597 C CA . GLY A 1 208 ? -15.695 -15.410 20.541 1.00 92.50 208 GLY A CA 1
ATOM 1598 C C . GLY A 1 208 ? -14.517 -14.432 20.627 1.00 92.50 208 GLY A C 1
ATOM 1599 O O . GLY A 1 208 ? -13.668 -14.445 19.739 1.00 92.50 208 GLY A O 1
ATOM 1600 N N . CYS A 1 209 ? -14.442 -13.594 21.668 1.00 96.12 209 CYS A N 1
ATOM 1601 C CA . CYS A 1 209 ? -13.297 -12.716 21.906 1.00 96.12 209 CYS A CA 1
ATOM 1602 C C . CYS A 1 209 ? -12.802 -12.804 23.353 1.00 96.12 209 CYS A C 1
ATOM 1604 O O . CYS A 1 209 ? -13.519 -12.476 24.300 1.00 96.12 209 CYS A O 1
ATOM 1606 N N . GLU A 1 210 ? -11.555 -13.246 23.515 1.00 92.94 210 GLU A N 1
ATOM 1607 C CA . GLU A 1 210 ? -10.859 -13.301 24.799 1.00 92.94 210 GLU A CA 1
ATOM 1608 C C . GLU A 1 210 ? -9.985 -12.050 24.941 1.00 92.94 210 GLU A C 1
ATOM 1610 O O . GLU A 1 210 ? -8.891 -11.964 24.389 1.00 92.94 210 GLU A O 1
ATOM 1615 N N . GLY A 1 211 ? -10.501 -11.043 25.644 1.00 97.06 211 GLY A N 1
ATOM 1616 C CA . GLY A 1 211 ? -9.820 -9.767 25.829 1.00 97.06 211 GLY A CA 1
ATOM 1617 C C . GLY A 1 211 ? -10.575 -8.822 26.755 1.00 97.06 211 GLY A C 1
ATOM 1618 O O . GLY A 1 211 ? -11.604 -9.178 27.339 1.00 97.06 211 GLY A O 1
ATOM 1619 N N . THR A 1 212 ? -10.067 -7.602 26.892 1.00 98.31 212 THR A N 1
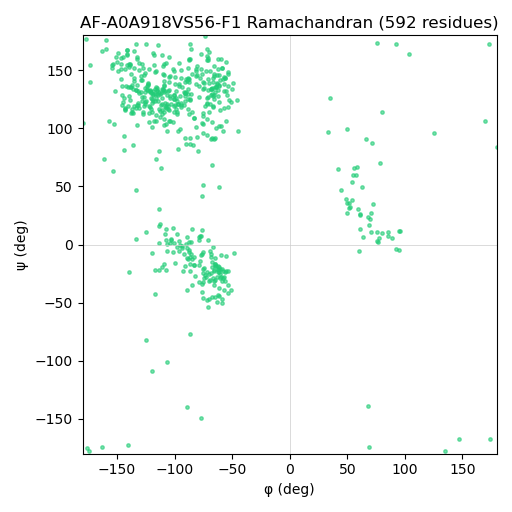ATOM 1620 C CA . THR A 1 212 ? -10.742 -6.542 27.650 1.00 98.31 212 THR A CA 1
ATOM 1621 C C . THR A 1 212 ? -11.991 -6.098 26.897 1.00 98.31 212 THR A C 1
ATOM 1623 O O . THR A 1 212 ? -11.914 -5.662 25.754 1.00 98.31 212 THR A O 1
ATOM 1626 N N . GLN A 1 213 ? -13.151 -6.215 27.535 1.00 98.38 213 GLN A N 1
ATOM 1627 C CA . GLN A 1 213 ? -14.447 -5.924 26.925 1.00 98.38 213 GLN A CA 1
ATOM 1628 C C . GLN A 1 213 ? -14.787 -4.439 27.052 1.00 98.38 213 GLN A C 1
ATOM 1630 O O . GLN A 1 213 ? -14.842 -3.913 28.163 1.00 98.38 213 GLN A O 1
ATOM 1635 N N . LEU A 1 214 ? -15.051 -3.781 25.925 1.00 98.44 214 LEU A N 1
ATOM 1636 C CA . LEU A 1 214 ? -15.422 -2.371 25.847 1.00 98.44 214 LEU A CA 1
ATOM 1637 C C . LEU A 1 214 ? -16.667 -2.201 24.972 1.00 98.44 214 LEU A C 1
ATOM 1639 O O . LEU A 1 214 ? -16.912 -2.958 24.035 1.00 98.44 214 LEU A O 1
ATOM 1643 N N . ASN A 1 215 ? -17.459 -1.177 25.264 1.00 97.75 215 ASN A N 1
ATOM 1644 C CA . ASN A 1 215 ? -18.667 -0.837 24.510 1.00 97.75 215 ASN A CA 1
ATOM 1645 C C . ASN A 1 215 ? -18.477 0.359 23.564 1.00 97.75 215 ASN A C 1
ATOM 1647 O O . ASN A 1 215 ? -19.443 0.819 22.954 1.00 97.75 215 ASN A O 1
ATOM 1651 N N . GLN A 1 216 ? -17.253 0.877 23.466 1.00 96.94 216 GLN A N 1
ATOM 1652 C CA . GLN A 1 216 ? -16.890 2.052 22.681 1.00 96.94 216 GLN A CA 1
ATOM 1653 C C . GLN A 1 216 ? -15.506 1.858 22.059 1.00 96.94 216 GLN A C 1
ATOM 1655 O O . GLN A 1 216 ? -14.671 1.140 22.611 1.00 96.94 216 GLN A O 1
ATOM 1660 N N . THR A 1 217 ? -15.292 2.488 20.904 1.00 98.00 217 THR A N 1
ATOM 1661 C CA . THR A 1 217 ? -13.977 2.575 20.260 1.00 98.00 217 THR A CA 1
ATOM 1662 C C . THR A 1 217 ? -12.999 3.321 21.182 1.00 98.00 217 THR A C 1
ATOM 1664 O O . THR A 1 217 ? -13.418 4.334 21.743 1.00 98.00 217 THR A O 1
ATOM 1667 N N . PRO A 1 218 ? -11.744 2.854 21.350 1.00 97.81 218 PRO A N 1
ATOM 1668 C CA . PRO A 1 218 ? -10.731 3.568 22.131 1.00 97.81 218 PRO A CA 1
ATOM 1669 C C . PRO A 1 218 ? -10.446 4.974 21.591 1.00 97.81 218 PRO A C 1
ATOM 1671 O O . PRO A 1 218 ? -10.580 5.220 20.386 1.00 97.81 218 PRO A O 1
ATOM 1674 N N . ASP A 1 219 ? -10.031 5.872 22.482 1.00 97.50 219 ASP A N 1
ATOM 1675 C CA . ASP A 1 219 ? -9.618 7.226 22.116 1.00 97.50 219 ASP A CA 1
ATOM 1676 C C . ASP A 1 219 ? -8.203 7.231 21.501 1.00 97.50 219 ASP A C 1
ATOM 1678 O O . ASP A 1 219 ? -7.434 6.270 21.613 1.00 97.50 219 ASP A O 1
ATOM 1682 N N . VAL A 1 220 ? -7.837 8.333 20.835 1.00 97.00 220 VAL A N 1
ATOM 1683 C CA . VAL A 1 220 ? -6.474 8.531 20.308 1.00 97.00 220 VAL A CA 1
ATOM 1684 C C . VAL A 1 220 ? -5.462 8.412 21.455 1.00 97.00 220 VAL A C 1
ATOM 1686 O O . VAL A 1 220 ? -5.626 9.047 22.497 1.00 97.00 220 VAL A O 1
ATOM 1689 N N . GLY A 1 221 ? -4.399 7.628 21.257 1.00 96.31 221 GLY A N 1
ATOM 1690 C CA . GLY A 1 221 ? -3.380 7.361 22.279 1.00 96.31 221 GLY A CA 1
ATOM 1691 C C . GLY A 1 221 ? -3.606 6.082 23.095 1.00 96.31 221 GLY A C 1
ATOM 1692 O O . GLY A 1 221 ? -2.746 5.728 23.904 1.00 96.31 221 GLY A O 1
ATOM 1693 N N . GLU A 1 222 ? -4.725 5.375 22.898 1.00 97.69 222 GLU A N 1
ATOM 1694 C CA . GLU A 1 222 ? -5.058 4.135 23.618 1.00 97.69 222 GLU A CA 1
ATOM 1695 C C . GLU A 1 222 ? -4.847 2.845 22.797 1.00 97.69 222 GLU A C 1
ATOM 1697 O O . GLU A 1 222 ? -5.139 1.745 23.274 1.00 97.69 222 GLU A O 1
ATOM 1702 N N . PHE A 1 223 ? -4.326 2.942 21.572 1.00 98.50 223 PHE A N 1
ATOM 1703 C CA . PHE A 1 223 ? -4.133 1.819 20.651 1.00 98.50 223 PHE A CA 1
ATOM 1704 C C . PHE A 1 223 ? -2.750 1.169 20.743 1.00 98.50 223 PHE A C 1
ATOM 1706 O O . PHE A 1 223 ? -2.599 0.013 20.350 1.00 98.50 223 PHE A O 1
ATOM 1713 N N . SER A 1 224 ? -1.736 1.880 21.241 1.00 98.31 224 SER A N 1
ATOM 1714 C CA . SER A 1 224 ? -0.346 1.393 21.248 1.00 98.31 224 SER A CA 1
ATOM 1715 C C . SER A 1 224 ? -0.183 0.004 21.878 1.00 98.31 224 SER A C 1
ATOM 1717 O O . SER A 1 224 ? -0.544 -0.221 23.036 1.00 98.31 224 SER A O 1
ATOM 1719 N N . GLY A 1 225 ? 0.403 -0.925 21.120 1.00 98.50 225 GLY A N 1
ATOM 1720 C CA . GLY A 1 225 ? 0.615 -2.312 21.533 1.00 98.50 225 GLY A CA 1
ATOM 1721 C C . GLY A 1 225 ? -0.670 -3.132 21.663 1.00 98.50 225 GLY A C 1
ATOM 1722 O O . GLY A 1 225 ? -0.650 -4.170 22.325 1.00 98.50 225 GLY A O 1
ATOM 1723 N N . LYS A 1 226 ? -1.794 -2.679 21.088 1.00 98.75 226 LYS A N 1
ATOM 1724 C CA . LYS A 1 226 ? -3.093 -3.349 21.202 1.00 98.75 226 LYS A CA 1
ATOM 1725 C C . LYS A 1 226 ? -3.563 -3.978 19.901 1.00 98.75 226 LYS A C 1
ATOM 1727 O O . LYS A 1 226 ? -3.391 -3.446 18.806 1.00 98.75 226 LYS A O 1
ATOM 1732 N N . ARG A 1 227 ? -4.264 -5.097 20.069 1.00 98.75 227 ARG A N 1
ATOM 1733 C CA . ARG A 1 227 ? -5.168 -5.663 19.074 1.00 98.75 227 ARG A CA 1
ATOM 1734 C C . ARG A 1 227 ? -6.598 -5.300 19.437 1.00 98.75 227 ARG A C 1
ATOM 1736 O O . ARG A 1 227 ? -7.118 -5.759 20.448 1.00 98.75 227 ARG A O 1
ATOM 1743 N N . VAL A 1 228 ? -7.250 -4.495 18.617 1.00 98.81 228 VAL A N 1
ATOM 1744 C CA . VAL A 1 228 ? -8.628 -4.053 18.824 1.00 98.81 228 VAL A CA 1
ATOM 1745 C C . VAL A 1 228 ? -9.533 -4.791 17.853 1.00 98.81 228 VAL A C 1
ATOM 1747 O O . VAL A 1 228 ? -9.414 -4.653 16.638 1.00 98.81 228 VAL A O 1
ATOM 1750 N N . ARG A 1 229 ? -10.444 -5.591 18.398 1.00 98.69 229 ARG A N 1
ATOM 1751 C CA . ARG A 1 229 ? -11.338 -6.456 17.634 1.00 98.69 229 ARG A CA 1
ATOM 1752 C C . ARG A 1 229 ? -12.753 -5.908 17.699 1.00 98.69 229 ARG A C 1
ATOM 1754 O O . ARG A 1 229 ? -13.323 -5.802 18.785 1.00 98.69 229 ARG A O 1
ATOM 1761 N N . PHE A 1 230 ? -13.344 -5.606 16.553 1.00 98.81 230 PHE A N 1
ATOM 1762 C CA . PHE A 1 230 ? -14.713 -5.107 16.443 1.00 98.81 230 PHE A CA 1
ATOM 1763 C C . PHE A 1 230 ? -15.687 -6.243 16.145 1.00 98.81 230 PHE A C 1
ATOM 1765 O O . PHE A 1 230 ? -15.428 -7.110 15.306 1.00 98.81 230 PHE A O 1
ATOM 1772 N N . ARG A 1 231 ? -16.831 -6.251 16.828 1.00 98.44 231 ARG A N 1
ATOM 1773 C CA . ARG A 1 231 ? -17.833 -7.295 16.631 1.00 98.44 231 ARG A CA 1
ATOM 1774 C C . ARG A 1 231 ? -18.490 -7.215 15.253 1.00 98.44 231 ARG A C 1
ATOM 1776 O O . ARG A 1 231 ? -19.029 -6.179 14.871 1.00 98.44 231 ARG A O 1
ATOM 1783 N N . ARG A 1 232 ? -18.520 -8.341 14.540 1.00 98.31 232 ARG A N 1
ATOM 1784 C CA . ARG A 1 232 ? -19.238 -8.494 13.266 1.00 98.31 232 ARG A CA 1
ATOM 1785 C C . ARG A 1 232 ? -20.725 -8.149 13.378 1.00 98.31 232 ARG A C 1
ATOM 1787 O O . ARG A 1 232 ? -21.373 -8.452 14.377 1.00 98.31 232 ARG A O 1
ATOM 1794 N N . GLY A 1 233 ? -21.256 -7.538 12.317 1.00 97.25 233 GLY A N 1
ATOM 1795 C CA . GLY A 1 233 ? -22.657 -7.112 12.217 1.00 97.25 233 GLY A CA 1
ATOM 1796 C C . GLY A 1 233 ? -23.025 -5.848 13.006 1.00 97.25 233 GLY A C 1
ATOM 1797 O O . GLY A 1 233 ? -24.193 -5.466 13.006 1.00 97.25 233 GLY A O 1
ATOM 1798 N N . GLU A 1 234 ? -22.067 -5.193 13.666 1.00 98.12 234 GLU A N 1
ATOM 1799 C CA . GLU A 1 234 ? -22.297 -3.964 14.431 1.00 98.12 234 GLU A CA 1
ATOM 1800 C C . GLU A 1 234 ? -21.641 -2.731 13.794 1.00 98.12 234 GLU A C 1
ATOM 1802 O O . GLU A 1 234 ? -20.745 -2.839 12.954 1.00 98.12 234 GLU A O 1
ATOM 1807 N N . SER A 1 235 ? -22.096 -1.551 14.224 1.00 98.31 235 SER A N 1
ATOM 1808 C CA . SER A 1 235 ? -21.602 -0.244 13.787 1.00 98.31 235 SER A CA 1
ATOM 1809 C C . SER A 1 235 ? -20.962 0.499 14.954 1.00 98.31 235 SER A C 1
ATOM 1811 O O . SER A 1 235 ? -21.546 0.568 16.034 1.00 98.31 235 SER A O 1
ATOM 1813 N N . PHE A 1 236 ? -19.801 1.106 14.725 1.00 98.62 236 PHE A N 1
ATOM 1814 C CA . PHE A 1 236 ? -18.991 1.746 15.762 1.00 98.62 236 PHE A CA 1
ATOM 1815 C C . PHE A 1 236 ? -18.686 3.210 15.435 1.00 98.62 236 PHE A C 1
ATOM 1817 O O . PHE A 1 236 ? -18.975 3.703 14.344 1.00 98.62 236 PHE A O 1
ATOM 1824 N N . ALA A 1 237 ? -18.090 3.919 16.395 1.00 98.19 237 ALA A N 1
ATOM 1825 C CA . ALA A 1 237 ? -17.457 5.203 16.124 1.00 98.19 237 ALA A CA 1
ATOM 1826 C C . ALA A 1 237 ? -16.161 5.000 15.321 1.00 98.19 237 ALA A C 1
ATOM 1828 O O . ALA A 1 237 ? -15.573 3.916 15.336 1.00 98.19 237 ALA A O 1
ATOM 1829 N N . SER A 1 238 ? -15.710 6.055 14.641 1.00 98.19 238 SER A N 1
ATOM 1830 C CA . SER A 1 238 ? -14.417 6.073 13.954 1.00 98.19 238 SER A CA 1
ATOM 1831 C C . SER A 1 238 ? -13.258 5.698 14.882 1.00 98.19 238 SER A C 1
ATOM 1833 O O . SER A 1 238 ? -13.282 6.043 16.061 1.00 98.19 238 SER A O 1
ATOM 1835 N N . ALA A 1 239 ? -12.236 5.035 14.337 1.00 98.56 239 ALA A N 1
ATOM 1836 C CA . ALA A 1 239 ? -11.002 4.708 15.054 1.00 98.56 239 ALA A CA 1
ATOM 1837 C C . ALA A 1 239 ? -9.842 5.551 14.518 1.00 98.56 239 ALA A C 1
ATOM 1839 O O . ALA A 1 239 ? -9.661 5.657 13.302 1.00 98.56 239 ALA A O 1
ATOM 1840 N N . CYS A 1 240 ? -9.074 6.169 15.412 1.00 98.12 240 CYS A N 1
ATOM 1841 C CA . CYS A 1 240 ? -8.063 7.153 15.039 1.00 98.12 240 CYS A CA 1
ATOM 1842 C C . CYS A 1 240 ? -6.785 6.909 15.831 1.00 98.12 240 CYS A C 1
ATOM 1844 O O . CYS A 1 240 ? -6.785 6.988 17.052 1.00 98.12 240 CYS A O 1
ATOM 1846 N N . ILE A 1 241 ? -5.723 6.570 15.105 1.00 98.56 241 ILE A N 1
ATOM 1847 C CA . ILE A 1 241 ? -4.440 6.133 15.651 1.00 98.56 241 ILE A CA 1
ATOM 1848 C C . ILE A 1 241 ? -3.462 7.300 15.551 1.00 98.56 241 ILE A C 1
ATOM 1850 O O . ILE A 1 241 ? -3.217 7.828 14.462 1.00 98.56 241 ILE A O 1
ATOM 1854 N N . GLY A 1 242 ? -2.928 7.719 16.691 1.00 97.75 242 GLY A N 1
ATOM 1855 C CA . GLY A 1 242 ? -2.060 8.878 16.825 1.00 97.75 242 GLY A CA 1
ATOM 1856 C C . GLY A 1 242 ? -0.667 8.686 16.219 1.00 97.75 242 GLY A C 1
ATOM 1857 O O . GLY A 1 242 ? -0.188 7.565 16.046 1.00 97.75 242 GLY A O 1
ATOM 1858 N N . TYR A 1 243 ? 0.029 9.788 15.938 1.00 97.56 243 TYR A N 1
ATOM 1859 C CA . TYR A 1 243 ? 1.394 9.772 15.390 1.00 97.56 243 TYR A CA 1
ATOM 1860 C C . TYR A 1 243 ? 2.432 9.082 16.291 1.00 97.56 243 TYR A C 1
ATOM 1862 O O . TYR A 1 243 ? 3.434 8.579 15.785 1.00 97.56 243 TYR A O 1
ATOM 1870 N N . GLN A 1 244 ? 2.201 9.029 17.605 1.00 96.62 244 GLN A N 1
ATOM 1871 C CA . GLN A 1 244 ? 3.087 8.356 18.570 1.00 96.62 244 GLN A CA 1
ATOM 1872 C C . GLN A 1 244 ? 2.785 6.866 18.737 1.00 96.62 244 GLN A C 1
ATOM 1874 O O . GLN A 1 244 ? 3.544 6.154 19.395 1.00 96.62 244 GLN A O 1
ATOM 1879 N N . GLU A 1 245 ? 1.664 6.398 18.197 1.00 97.88 245 GLU A N 1
ATOM 1880 C CA . GLU A 1 245 ? 1.198 5.050 18.466 1.00 97.88 245 GLU A CA 1
ATOM 1881 C C . GLU A 1 245 ? 1.903 4.026 17.588 1.00 97.88 245 GLU A C 1
ATOM 1883 O O . GLU A 1 245 ? 2.333 4.320 16.469 1.00 97.88 245 GLU A O 1
ATOM 1888 N N . SER A 1 246 ? 2.055 2.812 18.115 1.00 98.00 246 SER A N 1
ATOM 1889 C CA . SER A 1 246 ? 2.742 1.750 17.388 1.00 98.00 246 SER A CA 1
ATOM 1890 C C . SER A 1 246 ? 2.248 0.349 17.714 1.00 98.00 246 SER A C 1
ATOM 1892 O O . SER A 1 246 ? 1.692 0.117 18.790 1.00 98.00 246 SER A O 1
ATOM 1894 N N . THR A 1 247 ? 2.468 -0.582 16.781 1.00 98.19 247 THR A N 1
ATOM 1895 C CA . THR A 1 247 ? 2.137 -2.009 16.924 1.00 98.19 247 THR A CA 1
ATOM 1896 C C . THR A 1 247 ? 0.648 -2.198 17.217 1.00 98.19 247 THR A C 1
ATOM 1898 O O . THR A 1 247 ? 0.237 -2.719 18.259 1.00 98.19 247 THR A O 1
ATOM 1901 N N . VAL A 1 248 ? -0.175 -1.732 16.279 1.00 98.81 248 VAL A N 1
ATOM 1902 C CA . VAL A 1 248 ? -1.637 -1.716 16.383 1.00 98.81 248 VAL A CA 1
ATOM 1903 C C . VAL A 1 248 ? -2.238 -2.670 15.358 1.00 98.81 248 VAL A C 1
ATOM 1905 O O . VAL A 1 248 ? -1.926 -2.580 14.174 1.00 98.81 248 VAL A O 1
ATOM 1908 N N . LEU A 1 249 ? -3.160 -3.530 15.788 1.00 98.88 249 LEU A N 1
ATOM 1909 C CA . LEU A 1 249 ? -3.973 -4.349 14.886 1.00 98.88 249 LEU A CA 1
ATOM 1910 C C . LEU A 1 249 ? -5.455 -4.057 15.114 1.00 98.88 249 LEU A C 1
ATOM 1912 O O . LEU A 1 249 ? -5.970 -4.322 16.194 1.00 98.88 249 LEU A O 1
ATOM 1916 N N . LEU A 1 250 ? -6.152 -3.555 14.098 1.00 98.88 250 LEU A N 1
ATOM 1917 C CA . LEU A 1 250 ? -7.611 -3.466 14.079 1.00 98.88 250 LEU A CA 1
ATOM 1918 C C . LEU A 1 250 ? -8.170 -4.623 13.245 1.00 98.88 250 LEU A C 1
ATOM 1920 O O . LEU A 1 250 ? -7.881 -4.708 12.051 1.00 98.88 250 LEU A O 1
ATOM 1924 N N . ASP A 1 251 ? -8.973 -5.497 13.851 1.00 98.56 251 ASP A N 1
ATOM 1925 C CA . ASP A 1 251 ? -9.616 -6.615 13.152 1.00 98.56 251 ASP A CA 1
ATOM 1926 C C . ASP A 1 251 ? -11.060 -6.868 13.616 1.00 98.56 251 ASP A C 1
ATOM 1928 O O . ASP A 1 251 ? -11.651 -6.069 14.346 1.00 98.56 251 ASP A O 1
ATOM 1932 N N . ALA A 1 252 ? -11.662 -7.963 13.147 1.00 98.06 252 ALA A N 1
ATOM 1933 C CA . ALA A 1 252 ? -13.017 -8.360 13.506 1.00 98.06 252 ALA A CA 1
ATOM 1934 C C . ALA A 1 252 ? -13.058 -9.614 14.403 1.00 98.06 252 ALA A C 1
ATOM 1936 O O . ALA A 1 252 ? -12.207 -10.507 14.323 1.00 98.06 252 ALA A O 1
ATOM 1937 N N . PHE A 1 253 ? -14.119 -9.737 15.206 1.00 97.94 253 PHE A N 1
ATOM 1938 C CA . PHE A 1 253 ? -14.474 -10.974 15.915 1.00 97.94 253 PHE A CA 1
ATOM 1939 C C . PHE A 1 253 ? -15.969 -11.294 15.817 1.00 97.94 253 PHE A C 1
ATOM 1941 O O . PHE A 1 253 ? -16.788 -10.442 15.470 1.00 97.94 253 PHE A O 1
ATOM 1948 N N . GLY A 1 254 ? -16.324 -12.524 16.189 1.00 95.81 254 GLY A N 1
ATOM 1949 C CA . GLY A 1 254 ? -17.692 -13.029 16.143 1.00 95.81 254 GLY A CA 1
ATOM 1950 C C . GLY A 1 254 ? -18.011 -13.742 14.830 1.00 95.81 254 GLY A C 1
ATOM 1951 O O . GLY A 1 254 ? -17.213 -13.752 13.893 1.00 95.81 254 GLY A O 1
ATOM 1952 N N . GLU A 1 255 ? -19.187 -14.358 14.796 1.00 91.19 255 GLU A N 1
ATOM 1953 C CA . GLU A 1 255 ? -19.684 -15.138 13.661 1.00 91.19 255 GLU A CA 1
ATOM 1954 C C . GLU A 1 255 ? -20.406 -14.258 12.627 1.00 91.19 255 GLU A C 1
ATOM 1956 O O . GLU A 1 255 ? -20.918 -13.183 12.949 1.00 91.19 255 GLU A O 1
ATOM 1961 N N . GLY A 1 256 ? -20.516 -14.757 11.393 1.00 89.06 256 GLY A N 1
ATOM 1962 C CA . GLY A 1 256 ? -21.277 -14.130 10.308 1.00 89.06 256 GLY A CA 1
ATOM 1963 C C . GLY A 1 256 ? -20.419 -13.422 9.256 1.00 89.06 256 GLY A C 1
ATOM 1964 O O . GLY A 1 256 ? -19.240 -13.152 9.449 1.00 89.06 256 GLY A O 1
ATOM 1965 N N . GLU A 1 257 ? -21.026 -13.128 8.106 1.00 90.00 257 GLU A N 1
ATOM 1966 C CA . GLU A 1 257 ? -20.318 -12.553 6.948 1.00 90.00 257 GLU A CA 1
ATOM 1967 C C . GLU A 1 257 ? -20.227 -11.021 7.001 1.00 90.00 257 GLU A C 1
ATOM 1969 O O . GLU A 1 257 ? -19.336 -10.420 6.402 1.00 90.00 257 GLU A O 1
ATOM 1974 N N . GLN A 1 258 ? -21.129 -10.372 7.743 1.00 95.88 258 GLN A N 1
ATOM 1975 C CA . GLN A 1 258 ? -21.190 -8.914 7.828 1.00 95.88 258 GLN A CA 1
ATOM 1976 C C . GLN A 1 258 ? -19.994 -8.372 8.614 1.00 95.88 258 GLN A C 1
ATOM 1978 O O . GLN A 1 258 ? -19.846 -8.616 9.814 1.00 95.88 258 GLN A O 1
ATOM 1983 N N . ARG A 1 259 ? -19.129 -7.625 7.928 1.00 98.00 259 ARG A N 1
ATOM 1984 C CA . ARG A 1 259 ? -17.986 -6.947 8.547 1.00 98.00 259 ARG A CA 1
ATOM 1985 C C . ARG A 1 259 ? -18.474 -5.863 9.521 1.00 98.00 259 ARG A C 1
ATOM 1987 O O . ARG A 1 259 ? -19.497 -5.236 9.242 1.00 98.00 259 ARG A O 1
ATOM 1994 N N . PRO A 1 260 ? -17.774 -5.637 10.647 1.00 98.44 260 PRO A N 1
ATOM 1995 C CA . PRO A 1 260 ? -18.036 -4.482 11.503 1.00 98.44 260 PRO A CA 1
ATOM 1996 C C . PRO A 1 260 ? -17.889 -3.189 10.696 1.00 98.44 260 PRO A C 1
ATOM 1998 O O . PRO A 1 260 ? -16.958 -3.058 9.895 1.00 98.44 260 PRO A O 1
ATOM 2001 N N . PHE A 1 261 ? -18.801 -2.246 10.913 1.00 98.69 261 PHE A N 1
ATOM 2002 C CA . PHE A 1 261 ? -18.807 -0.970 10.211 1.00 98.69 261 PHE A CA 1
ATOM 2003 C C . PHE A 1 261 ? -18.205 0.153 11.064 1.00 98.69 261 PHE A C 1
ATOM 2005 O O . PHE A 1 261 ? -18.634 0.379 12.198 1.00 98.69 261 PHE A O 1
ATOM 2012 N N . LEU A 1 262 ? -17.251 0.895 10.495 1.00 98.75 262 LEU A N 1
ATOM 2013 C CA . LEU A 1 262 ? -16.734 2.145 11.056 1.00 98.75 262 LEU A CA 1
ATOM 2014 C C . LEU A 1 262 ? -16.882 3.282 10.027 1.00 98.75 262 LEU A C 1
ATOM 2016 O O . LEU A 1 262 ? -16.477 3.112 8.875 1.00 98.75 262 LEU A O 1
ATOM 2020 N N . PRO A 1 263 ? -17.382 4.472 10.416 1.00 98.38 263 PRO A N 1
ATOM 2021 C CA . PRO A 1 263 ? -17.461 5.623 9.517 1.00 98.38 263 PRO A CA 1
ATOM 2022 C C . PRO A 1 263 ? -16.104 6.027 8.937 1.00 98.38 263 PRO A C 1
ATOM 2024 O O . PRO A 1 263 ? -16.013 6.372 7.760 1.00 98.38 263 PRO A O 1
ATOM 2027 N N . SER A 1 264 ? -15.042 5.962 9.742 1.00 98.06 264 SER A N 1
ATOM 2028 C CA . SER A 1 264 ? -13.681 6.163 9.257 1.00 98.06 264 SER A CA 1
ATOM 2029 C C . SER A 1 264 ? -12.638 5.459 10.115 1.00 98.06 264 SER A C 1
ATOM 2031 O O . SER A 1 264 ? -12.803 5.338 11.331 1.00 98.06 264 SER A O 1
ATOM 2033 N N . VAL A 1 265 ? -11.520 5.088 9.493 1.00 98.56 265 VAL A N 1
ATOM 2034 C CA . VAL A 1 265 ? -10.273 4.777 10.202 1.00 98.56 265 VAL A CA 1
ATOM 2035 C C . VAL A 1 265 ? -9.177 5.724 9.724 1.00 98.56 265 VAL A C 1
ATOM 2037 O O . VAL A 1 265 ? -8.951 5.845 8.518 1.00 98.56 265 VAL A O 1
ATOM 2040 N N . ARG A 1 266 ? -8.515 6.416 10.657 1.00 98.12 266 ARG A N 1
ATOM 2041 C CA . ARG A 1 266 ? -7.408 7.341 10.365 1.00 98.12 266 ARG A CA 1
ATOM 2042 C C . ARG A 1 266 ? -6.141 6.916 11.101 1.00 98.12 266 ARG A C 1
ATOM 2044 O O . ARG A 1 266 ? -6.197 6.636 12.293 1.00 98.12 266 ARG A O 1
ATOM 2051 N N . VAL A 1 267 ? -5.011 6.885 10.402 1.00 98.31 267 VAL A N 1
ATOM 2052 C CA . VAL A 1 267 ? -3.698 6.520 10.961 1.00 98.31 267 VAL A CA 1
ATOM 2053 C C . VAL A 1 267 ? -2.741 7.693 10.830 1.00 98.31 267 VAL A C 1
ATOM 2055 O O . VAL A 1 267 ? -2.582 8.238 9.745 1.00 98.31 267 VAL A O 1
ATOM 2058 N N . GLY A 1 268 ? -2.088 8.081 11.918 1.00 96.81 268 GLY A N 1
ATOM 2059 C CA . GLY A 1 268 ? -1.275 9.290 11.954 1.00 96.81 268 GLY A CA 1
ATOM 2060 C C . GLY A 1 268 ? -2.147 10.531 12.106 1.00 96.81 268 GLY A C 1
ATOM 2061 O O . GLY A 1 268 ? -2.308 11.315 11.175 1.00 96.81 268 GLY A O 1
ATOM 2062 N N . VAL A 1 269 ? -2.734 10.688 13.286 1.00 96.06 269 VAL A N 1
ATOM 2063 C CA . VAL A 1 269 ? -3.405 11.924 13.710 1.00 96.06 269 VAL A CA 1
ATOM 2064 C C . VAL A 1 269 ? -2.711 12.506 14.940 1.00 96.06 269 VAL A C 1
ATOM 2066 O O . VAL A 1 269 ? -1.949 11.807 15.605 1.00 96.06 269 VAL A O 1
ATOM 2069 N N . ASP A 1 270 ? -2.957 13.773 15.248 1.00 92.81 270 ASP A N 1
ATOM 2070 C CA . ASP A 1 270 ? -2.439 14.396 16.465 1.00 92.81 270 ASP A CA 1
ATOM 2071 C C . ASP A 1 270 ? -3.395 14.159 17.644 1.00 92.81 270 ASP A C 1
ATOM 2073 O O . ASP A 1 270 ? -3.173 13.255 18.448 1.00 92.81 270 ASP A O 1
ATOM 2077 N N . SER A 1 271 ? -4.515 14.891 17.708 1.00 89.94 271 SER A N 1
ATOM 2078 C CA . SER A 1 271 ? -5.447 14.811 18.847 1.00 89.94 271 SER A CA 1
ATOM 2079 C C . SER A 1 271 ? -6.811 14.179 18.541 1.00 89.94 271 SER A C 1
ATOM 2081 O O . SER A 1 271 ? -7.531 13.766 19.451 1.00 89.94 271 SER A O 1
ATOM 2083 N N . SER A 1 272 ? -7.213 14.117 17.268 1.00 92.38 272 SER A N 1
ATOM 2084 C CA . SER A 1 272 ? -8.519 13.590 16.853 1.00 92.38 272 SER A CA 1
ATOM 2085 C C . SER A 1 272 ? -8.525 13.170 15.384 1.00 92.38 272 SER A C 1
ATOM 2087 O O . SER A 1 272 ? -7.650 13.544 14.612 1.00 92.38 272 SER A O 1
ATOM 2089 N N . CYS A 1 273 ? -9.571 12.465 14.953 1.00 89.81 273 CYS A N 1
ATOM 2090 C CA . CYS A 1 273 ? -9.742 12.015 13.566 1.00 89.81 273 CYS A CA 1
ATOM 2091 C C . CYS A 1 273 ? -9.684 13.117 12.495 1.00 89.81 273 CYS A C 1
ATOM 2093 O O . CYS A 1 273 ? -9.445 12.819 11.327 1.00 89.81 273 CYS A O 1
ATOM 2095 N N . ASN A 1 274 ? -9.945 14.368 12.881 1.00 88.25 274 ASN A N 1
ATOM 2096 C CA . ASN A 1 274 ? -9.953 15.521 11.979 1.00 88.25 274 ASN A CA 1
ATOM 2097 C C . ASN A 1 274 ? -8.694 16.388 12.125 1.00 88.25 274 ASN A C 1
ATOM 2099 O O . ASN A 1 274 ? -8.590 17.422 11.468 1.00 88.25 274 ASN A O 1
ATOM 2103 N N . ASP A 1 275 ? -7.765 15.990 12.993 1.00 90.38 275 ASP A N 1
ATOM 2104 C CA . ASP A 1 275 ? -6.572 16.747 13.341 1.00 90.38 275 ASP A CA 1
ATOM 2105 C C . ASP A 1 275 ? -5.317 16.021 12.847 1.00 90.38 275 ASP A C 1
ATOM 2107 O O . ASP A 1 275 ? -4.669 15.269 13.569 1.00 90.38 275 ASP A O 1
ATOM 2111 N N . GLY A 1 276 ? -5.027 16.181 11.555 1.00 89.00 276 GLY A N 1
ATOM 2112 C CA . GLY A 1 276 ? -3.894 15.534 10.891 1.00 89.00 276 GLY A CA 1
ATOM 2113 C C . GLY A 1 276 ? -2.634 16.396 10.795 1.00 89.00 276 GLY A C 1
ATOM 2114 O O . GLY A 1 276 ? -1.665 15.964 10.174 1.00 89.00 276 GLY A O 1
ATOM 2115 N N . VAL A 1 277 ? -2.621 17.610 11.355 1.00 93.19 277 VAL A N 1
ATOM 2116 C CA . VAL A 1 277 ? -1.475 18.533 11.277 1.00 93.19 277 VAL A CA 1
ATOM 2117 C C . VAL A 1 277 ? -0.930 18.769 12.686 1.00 93.19 277 VAL A C 1
ATOM 2119 O O . VAL A 1 277 ? -1.562 19.506 13.435 1.00 93.19 277 VAL A O 1
ATOM 2122 N N . PRO A 1 278 ? 0.233 18.197 13.047 1.00 92.56 278 PRO A N 1
ATOM 2123 C CA . PRO A 1 278 ? 0.790 18.365 14.386 1.00 92.56 278 PRO A CA 1
ATOM 2124 C C . PRO A 1 278 ? 1.337 19.779 14.601 1.00 92.56 278 PRO A C 1
ATOM 2126 O O . PRO A 1 278 ? 1.642 20.497 13.641 1.00 92.56 278 PRO A O 1
ATOM 2129 N N . SER A 1 279 ? 1.537 20.173 15.860 1.00 91.56 279 SER A N 1
ATOM 2130 C CA . SER A 1 279 ? 2.298 21.380 16.184 1.00 91.56 279 SER A CA 1
ATOM 2131 C C . SER A 1 279 ? 3.800 21.085 16.295 1.00 91.56 279 SER A C 1
ATOM 2133 O O . SER A 1 279 ? 4.212 19.959 16.569 1.00 91.56 279 SER A O 1
ATOM 2135 N N . ASN A 1 280 ? 4.653 22.110 16.178 1.00 90.94 280 ASN A N 1
ATOM 2136 C CA . ASN A 1 280 ? 6.097 21.954 16.426 1.00 90.94 280 ASN A CA 1
ATOM 2137 C C . ASN A 1 280 ? 6.426 21.422 17.826 1.00 90.94 280 ASN A C 1
ATOM 2139 O O . ASN A 1 280 ? 7.476 20.812 18.015 1.00 90.94 280 ASN A O 1
ATOM 2143 N N . ALA A 1 281 ? 5.563 21.690 18.810 1.00 89.81 281 ALA A N 1
ATOM 2144 C CA . ALA A 1 281 ? 5.746 21.183 20.163 1.00 89.81 281 ALA A CA 1
ATOM 2145 C C . ALA A 1 281 ? 5.483 19.672 20.249 1.00 89.81 281 ALA A C 1
ATOM 2147 O O . ALA A 1 281 ? 6.029 19.025 21.139 1.00 89.81 281 ALA A O 1
ATOM 2148 N N . ASP A 1 282 ? 4.702 19.111 19.325 1.00 90.56 282 ASP A N 1
ATOM 2149 C CA . ASP A 1 282 ? 4.412 17.678 19.275 1.00 90.56 282 ASP A CA 1
ATOM 2150 C C . ASP A 1 282 ? 5.502 16.919 18.521 1.00 90.56 282 ASP A C 1
ATOM 2152 O O . ASP A 1 282 ? 5.882 15.830 18.949 1.00 90.56 282 ASP A O 1
ATOM 2156 N N . LEU A 1 283 ? 6.084 17.532 17.477 1.00 90.25 283 LEU A N 1
ATOM 2157 C CA . LEU A 1 283 ? 7.142 16.932 16.649 1.00 90.25 283 LEU A CA 1
ATOM 2158 C C . LEU A 1 283 ? 8.301 16.359 17.473 1.00 90.25 283 LEU A C 1
ATOM 2160 O O . LEU A 1 283 ? 8.807 15.288 17.156 1.00 90.25 283 LEU A O 1
ATOM 2164 N N . VAL A 1 284 ? 8.705 17.042 18.551 1.00 86.62 284 VAL A N 1
ATOM 2165 C CA . VAL A 1 284 ? 9.823 16.603 19.412 1.00 86.62 284 VAL A CA 1
ATOM 2166 C C . VAL A 1 284 ? 9.531 15.315 20.188 1.00 86.62 284 VAL A C 1
ATOM 2168 O O . VAL A 1 284 ? 10.452 14.716 20.738 1.00 86.62 284 VAL A O 1
ATOM 2171 N N . ASN A 1 285 ? 8.261 14.913 20.269 1.00 88.75 285 ASN A N 1
ATOM 2172 C CA . ASN A 1 285 ? 7.814 13.714 20.973 1.00 88.75 285 ASN A CA 1
ATOM 2173 C C . ASN A 1 285 ? 7.535 12.547 20.017 1.00 88.75 285 ASN A C 1
ATOM 2175 O O . ASN A 1 285 ? 7.237 11.445 20.478 1.00 88.75 285 ASN A O 1
ATOM 2179 N N . TYR A 1 286 ? 7.585 12.771 18.703 1.00 93.62 286 TYR A N 1
ATOM 2180 C CA . TYR A 1 286 ? 7.290 11.735 17.722 1.00 93.62 286 TYR A CA 1
ATOM 2181 C C . TYR A 1 286 ? 8.565 10.961 17.340 1.00 93.62 286 TYR A C 1
ATOM 2183 O O . TYR A 1 286 ? 9.634 11.564 17.244 1.00 93.62 286 TYR A O 1
ATOM 2191 N N . PRO A 1 287 ? 8.497 9.634 17.117 1.00 92.44 287 PRO A N 1
ATOM 2192 C CA . PRO A 1 287 ? 9.693 8.840 16.829 1.00 92.44 287 PRO A CA 1
ATOM 2193 C C . PRO A 1 287 ? 10.320 9.173 15.467 1.00 92.44 287 PRO A C 1
ATOM 2195 O O . PRO A 1 287 ? 9.631 9.176 14.451 1.00 92.44 287 PRO A O 1
ATOM 2198 N N . ASP A 1 288 ? 11.639 9.356 15.403 1.00 92.62 288 ASP A N 1
ATOM 2199 C CA . ASP A 1 288 ? 12.339 9.540 14.124 1.00 92.62 288 ASP A CA 1
ATOM 2200 C C . ASP A 1 288 ? 12.202 8.307 13.224 1.00 92.62 288 ASP A C 1
ATOM 2202 O O . ASP A 1 288 ? 12.501 7.196 13.660 1.00 92.62 288 ASP A O 1
ATOM 2206 N N . LEU A 1 289 ? 11.865 8.483 11.944 1.00 94.56 289 LEU A N 1
ATOM 2207 C CA . LEU A 1 289 ? 11.922 7.394 10.964 1.00 94.56 289 LEU A CA 1
ATOM 2208 C C . LEU A 1 289 ? 13.362 6.860 10.849 1.00 94.56 289 LEU A C 1
ATOM 2210 O O . LEU A 1 289 ? 14.263 7.581 10.414 1.00 94.56 289 LEU A O 1
ATOM 2214 N N . SER A 1 290 ? 13.584 5.596 11.217 1.00 93.88 290 SER A N 1
ATOM 2215 C CA . SER A 1 290 ? 14.929 5.009 11.271 1.00 93.88 290 SER A CA 1
ATOM 2216 C C . SER A 1 290 ? 14.984 3.555 10.804 1.00 93.88 290 SER A C 1
ATOM 2218 O O . SER A 1 290 ? 13.961 2.878 10.664 1.00 93.88 290 SER A O 1
ATOM 2220 N N . ARG A 1 291 ? 16.213 3.099 10.529 1.00 94.38 291 ARG A N 1
ATOM 2221 C CA . ARG A 1 291 ? 16.535 1.731 10.117 1.00 94.38 291 ARG A CA 1
ATOM 2222 C C . ARG A 1 291 ? 17.418 1.035 11.150 1.00 94.38 291 ARG A C 1
ATOM 2224 O O . ARG A 1 291 ? 18.260 1.677 11.779 1.00 94.38 291 ARG A O 1
ATOM 2231 N N . ASP A 1 292 ? 17.267 -0.280 11.259 1.00 93.50 292 ASP A N 1
ATOM 2232 C CA . ASP A 1 292 ? 18.174 -1.145 12.004 1.00 93.50 292 ASP A CA 1
ATOM 2233 C C . ASP A 1 292 ? 19.511 -1.353 11.260 1.00 93.50 292 ASP A C 1
ATOM 2235 O O . ASP A 1 292 ? 19.743 -0.845 10.160 1.00 93.50 292 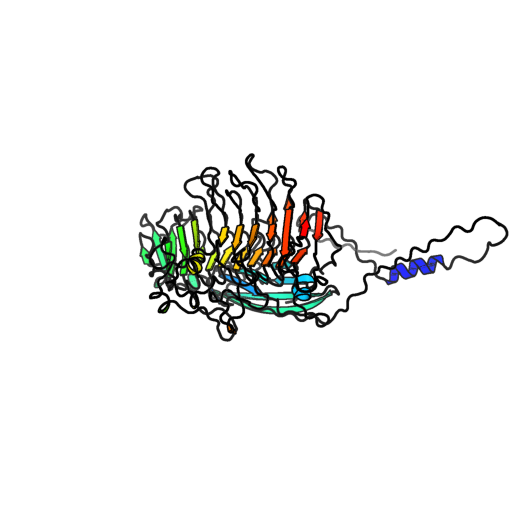ASP A O 1
ATOM 2239 N N . VAL A 1 293 ? 20.416 -2.128 11.865 1.00 91.44 293 VAL A N 1
ATOM 2240 C CA . VAL A 1 293 ? 21.748 -2.419 11.299 1.00 91.44 293 VAL A CA 1
ATOM 2241 C C . VAL A 1 293 ? 21.704 -3.211 9.988 1.00 91.44 293 VAL A C 1
ATOM 2243 O O . VAL A 1 293 ? 22.697 -3.231 9.264 1.00 91.44 293 VAL A O 1
ATOM 2246 N N . ASN A 1 294 ? 20.579 -3.868 9.697 1.00 90.81 294 ASN A N 1
ATOM 2247 C CA . ASN A 1 294 ? 20.350 -4.643 8.481 1.00 90.81 294 ASN A CA 1
ATOM 2248 C C . ASN A 1 294 ? 19.624 -3.815 7.408 1.00 90.81 294 ASN A C 1
ATOM 2250 O O . ASN A 1 294 ? 19.373 -4.320 6.318 1.00 90.81 294 ASN A O 1
ATOM 2254 N N . GLY A 1 295 ? 19.300 -2.549 7.697 1.00 90.88 295 GLY A N 1
ATOM 2255 C CA . GLY A 1 295 ? 18.606 -1.654 6.779 1.00 90.88 295 GLY A CA 1
ATOM 2256 C C . GLY A 1 295 ? 17.080 -1.772 6.805 1.00 90.88 295 GLY A C 1
ATOM 2257 O O . GLY A 1 295 ? 16.431 -1.128 5.982 1.00 90.88 295 GLY A O 1
ATOM 2258 N N . HIS A 1 296 ? 16.499 -2.534 7.735 1.00 94.56 296 HIS A N 1
ATOM 2259 C CA . HIS A 1 296 ? 15.047 -2.641 7.894 1.00 94.56 296 HIS A CA 1
ATOM 2260 C C . HIS A 1 296 ? 14.496 -1.459 8.682 1.00 94.56 296 HIS A C 1
ATOM 2262 O O . HIS A 1 296 ? 15.137 -1.000 9.622 1.00 94.56 296 HIS A O 1
ATOM 2268 N N . ILE A 1 297 ? 13.295 -0.984 8.353 1.00 96.00 297 ILE A N 1
ATOM 2269 C CA . ILE A 1 297 ? 12.625 0.044 9.155 1.00 96.00 297 ILE A CA 1
ATOM 2270 C C . ILE A 1 297 ? 12.363 -0.499 10.562 1.00 96.00 297 ILE A C 1
ATOM 2272 O O . ILE A 1 297 ? 11.780 -1.570 10.717 1.00 96.00 297 ILE A O 1
ATOM 2276 N N . SER A 1 298 ? 12.785 0.256 11.576 1.00 95.19 298 SER A N 1
ATOM 2277 C CA . SER A 1 298 ? 12.664 -0.136 12.984 1.00 95.19 298 SER A CA 1
ATOM 2278 C C . SER A 1 298 ? 11.706 0.733 13.792 1.00 95.19 298 SER A C 1
ATOM 2280 O O . SER A 1 298 ? 11.243 0.294 14.842 1.00 95.19 298 SER A O 1
ATOM 2282 N N . GLN A 1 299 ? 11.432 1.959 13.340 1.00 95.75 299 GLN A N 1
ATOM 2283 C CA . GLN A 1 299 ? 10.509 2.884 14.000 1.00 95.75 299 GLN A CA 1
ATOM 2284 C C . GLN A 1 299 ? 10.090 4.012 13.034 1.00 95.75 299 GLN A C 1
ATOM 2286 O O . GLN A 1 299 ? 10.738 4.227 12.006 1.00 95.75 299 GLN A O 1
ATOM 2291 N N . GLY A 1 300 ? 9.054 4.767 13.397 1.00 96.75 300 GLY A N 1
ATOM 2292 C CA . GLY A 1 300 ? 8.611 5.980 12.708 1.00 96.75 300 GLY A CA 1
ATOM 2293 C C . GLY A 1 300 ? 7.305 6.504 13.304 1.00 96.75 300 GLY A C 1
ATOM 2294 O O . GLY A 1 300 ? 6.884 6.052 14.368 1.00 96.75 300 GLY A O 1
ATOM 2295 N N . TRP A 1 301 ? 6.654 7.447 12.625 1.00 97.38 301 TRP A N 1
ATOM 2296 C CA . TRP A 1 301 ? 5.339 7.946 13.045 1.00 97.38 301 TRP A CA 1
ATOM 2297 C C . TRP A 1 301 ? 4.259 6.927 12.704 1.00 97.38 301 TRP A C 1
ATOM 2299 O O . TRP A 1 301 ? 4.312 6.364 11.607 1.00 97.38 301 TRP A O 1
ATOM 2309 N N . ALA A 1 302 ? 3.289 6.743 13.608 1.00 97.50 302 ALA A N 1
ATOM 2310 C CA . ALA A 1 302 ? 2.180 5.793 13.486 1.00 97.50 302 ALA A CA 1
ATOM 2311 C C . ALA A 1 302 ? 2.669 4.452 12.912 1.00 97.50 302 ALA A C 1
ATOM 2313 O O . ALA A 1 302 ? 2.399 4.111 11.757 1.00 97.50 302 ALA A O 1
ATOM 2314 N N . TYR A 1 303 ? 3.516 3.781 13.692 1.00 98.25 303 TYR A N 1
ATOM 2315 C CA . TYR A 1 303 ? 4.396 2.718 13.215 1.00 98.25 303 TYR A CA 1
ATOM 2316 C C . TYR A 1 303 ? 3.778 1.334 13.387 1.00 98.25 303 TYR A C 1
ATOM 2318 O O . TYR A 1 303 ? 3.308 1.019 14.474 1.00 98.25 303 TYR A O 1
ATOM 2326 N N . ASP A 1 304 ? 3.866 0.471 12.373 1.00 98.38 304 ASP A N 1
ATOM 2327 C CA . ASP A 1 304 ? 3.391 -0.917 12.470 1.00 98.38 304 ASP A CA 1
ATOM 2328 C C . ASP A 1 304 ? 1.896 -0.976 12.817 1.00 98.38 304 ASP A C 1
ATOM 2330 O O . ASP A 1 304 ? 1.483 -1.347 13.919 1.00 98.38 304 ASP A O 1
ATOM 2334 N N . VAL A 1 305 ? 1.080 -0.516 11.870 1.00 98.81 305 VAL A N 1
ATOM 2335 C CA . VAL A 1 305 ? -0.374 -0.448 12.015 1.00 98.81 305 VAL A CA 1
ATOM 2336 C C . VAL A 1 305 ? -1.021 -1.315 10.951 1.00 98.81 305 VAL A C 1
ATOM 2338 O O . VAL A 1 305 ? -0.830 -1.091 9.759 1.00 98.81 305 VAL A O 1
ATOM 2341 N N . THR A 1 306 ? -1.841 -2.270 11.372 1.00 98.88 306 THR A N 1
ATOM 2342 C CA . THR A 1 306 ? -2.619 -3.114 10.467 1.00 98.88 306 THR A CA 1
ATOM 2343 C C . THR A 1 306 ? -4.107 -2.927 10.709 1.00 98.88 306 THR A C 1
ATOM 2345 O O . THR A 1 306 ? -4.577 -2.970 11.843 1.00 98.88 306 THR A O 1
ATOM 2348 N N . VAL A 1 307 ? -4.867 -2.734 9.634 1.00 98.88 307 VAL A N 1
ATOM 2349 C CA . VAL A 1 307 ? -6.329 -2.616 9.659 1.00 98.88 307 VAL A CA 1
ATOM 2350 C C . VAL A 1 307 ? -6.895 -3.638 8.690 1.00 98.88 307 VAL A C 1
ATOM 2352 O O . VAL A 1 307 ? -6.558 -3.605 7.504 1.00 98.88 307 VAL A O 1
ATOM 2355 N N . THR A 1 308 ? -7.739 -4.553 9.175 1.00 98.81 308 THR A N 1
ATOM 2356 C CA . THR A 1 308 ? -8.213 -5.659 8.342 1.00 98.81 308 THR A CA 1
ATOM 2357 C C . THR A 1 308 ? -9.612 -6.180 8.643 1.00 98.81 308 THR A C 1
ATOM 2359 O O . THR A 1 308 ? -10.081 -6.146 9.778 1.00 98.81 308 THR A O 1
ATOM 2362 N N . GLY A 1 309 ? -10.302 -6.676 7.611 1.00 98.19 309 GLY A N 1
ATOM 2363 C CA . GLY A 1 309 ? -11.588 -7.362 7.751 1.00 98.19 309 GLY A CA 1
ATOM 2364 C C . GLY A 1 309 ? -12.750 -6.453 8.163 1.00 98.19 309 GLY A C 1
ATOM 2365 O O . GLY A 1 309 ? -13.750 -6.942 8.699 1.00 98.19 309 GLY A O 1
ATOM 2366 N N . LEU A 1 310 ? -12.634 -5.142 7.929 1.00 98.75 310 LEU A N 1
ATOM 2367 C CA . LEU A 1 310 ? -13.621 -4.125 8.309 1.00 98.75 310 LEU A CA 1
ATOM 2368 C C . LEU A 1 310 ? -14.379 -3.595 7.082 1.00 98.75 310 LEU A C 1
ATOM 2370 O O . LEU A 1 310 ? -13.870 -3.629 5.958 1.00 98.75 310 LEU A O 1
ATOM 2374 N N . ARG A 1 311 ? -15.587 -3.068 7.311 1.00 98.69 311 ARG A N 1
ATOM 2375 C CA . ARG A 1 311 ? -16.301 -2.217 6.352 1.00 98.69 311 ARG A CA 1
ATOM 2376 C C . ARG A 1 311 ? -16.136 -0.764 6.773 1.00 98.69 311 ARG A C 1
ATOM 2378 O O . ARG A 1 311 ? -16.461 -0.416 7.907 1.00 98.69 311 ARG A O 1
ATOM 2385 N N . LEU A 1 312 ? -15.639 0.083 5.879 1.00 98.75 312 LEU A N 1
ATOM 2386 C CA . LEU A 1 312 ? -15.262 1.456 6.207 1.00 98.75 312 LEU A CA 1
ATOM 2387 C C . LEU A 1 312 ? -16.012 2.456 5.330 1.00 98.75 312 LEU A C 1
ATOM 2389 O O . LEU A 1 312 ? -16.150 2.258 4.126 1.00 98.75 312 LEU A O 1
ATOM 2393 N N . GLY A 1 313 ? -16.477 3.551 5.933 1.00 98.50 313 GLY A N 1
ATOM 2394 C CA . GLY A 1 313 ? -17.001 4.695 5.180 1.00 98.50 313 GLY A CA 1
ATOM 2395 C C . GLY A 1 313 ? -15.892 5.400 4.396 1.00 98.50 313 GLY A C 1
ATOM 2396 O O . GLY A 1 313 ? -16.043 5.682 3.213 1.00 98.50 313 GLY A O 1
ATOM 2397 N N . SER A 1 314 ? -14.754 5.613 5.056 1.00 97.38 314 SER A N 1
ATOM 2398 C CA . SER A 1 314 ? -13.497 6.080 4.464 1.00 97.38 314 SER A CA 1
ATOM 2399 C C . SER A 1 314 ? -12.300 5.550 5.261 1.00 97.38 314 SER A C 1
ATOM 2401 O O . SER A 1 314 ? -12.432 5.146 6.421 1.00 97.38 314 SER A O 1
ATOM 2403 N N . ALA A 1 315 ? -11.115 5.560 4.664 1.00 97.50 315 ALA A N 1
ATOM 2404 C CA . ALA A 1 315 ? -9.879 5.165 5.336 1.00 97.50 315 ALA A CA 1
ATOM 2405 C C . ALA A 1 315 ? -8.735 6.096 4.949 1.00 97.50 315 ALA A C 1
ATOM 2407 O O . ALA A 1 315 ? -8.772 6.714 3.886 1.00 97.50 315 ALA A O 1
ATOM 2408 N N . GLY A 1 316 ? -7.735 6.257 5.813 1.00 95.50 316 GLY A N 1
ATOM 2409 C CA . GLY A 1 316 ? -6.514 6.904 5.356 1.00 95.50 316 GLY A CA 1
ATOM 2410 C C . GLY A 1 316 ? -5.448 7.229 6.387 1.00 95.50 316 GLY A C 1
ATOM 2411 O O . GLY A 1 316 ? -5.649 7.087 7.590 1.00 95.50 316 GLY A O 1
ATOM 2412 N N . GLY A 1 317 ? -4.305 7.667 5.872 1.00 94.44 317 GLY A N 1
ATOM 2413 C CA . GLY A 1 317 ? -3.140 8.124 6.610 1.00 94.44 317 GLY A CA 1
ATOM 2414 C C . GLY A 1 317 ? -3.046 9.651 6.675 1.00 94.44 317 GLY A C 1
ATOM 2415 O O . GLY A 1 317 ? -3.461 10.351 5.751 1.00 94.44 317 GLY A O 1
ATOM 2416 N N . GLY A 1 318 ? -2.467 10.174 7.753 1.00 93.62 318 GLY A N 1
ATOM 2417 C CA . GLY A 1 318 ? -2.115 11.584 7.889 1.00 93.62 318 GLY A CA 1
ATOM 2418 C C . GLY A 1 318 ? -0.852 11.971 7.118 1.00 93.62 318 GLY A C 1
ATOM 2419 O O . GLY A 1 318 ? -0.525 11.400 6.076 1.00 93.62 318 GLY A O 1
ATOM 2420 N N . MET A 1 319 ? -0.132 12.965 7.643 1.00 92.38 319 MET A N 1
ATOM 2421 C CA . MET A 1 319 ? 1.032 13.582 6.991 1.00 92.38 319 MET A CA 1
ATOM 2422 C C . MET A 1 319 ? 2.243 12.660 6.900 1.00 92.38 319 MET A C 1
ATOM 2424 O O . MET A 1 319 ? 3.030 12.756 5.952 1.00 92.38 319 MET A O 1
ATOM 2428 N N . ALA A 1 320 ? 2.368 11.762 7.870 1.00 94.69 320 ALA A N 1
ATOM 2429 C CA . ALA A 1 320 ? 3.358 10.707 7.897 1.00 94.69 320 ALA A CA 1
ATOM 2430 C C . ALA A 1 320 ? 2.770 9.466 8.571 1.00 94.69 320 ALA A C 1
ATOM 2432 O O . ALA A 1 320 ? 2.016 9.556 9.536 1.00 94.69 320 ALA A O 1
ATOM 2433 N N . SER A 1 321 ? 3.126 8.302 8.054 1.00 96.94 321 SER A N 1
ATOM 2434 C CA . SER A 1 321 ? 2.841 7.013 8.673 1.00 96.94 321 SER A CA 1
ATOM 2435 C C . SER A 1 321 ? 3.877 6.003 8.195 1.00 96.94 321 SER A C 1
ATOM 2437 O O . SER A 1 321 ? 4.491 6.201 7.140 1.00 96.94 321 SER A O 1
ATOM 2439 N N . THR A 1 322 ? 4.125 4.963 8.988 1.00 98.31 322 THR A N 1
ATOM 2440 C CA . THR A 1 322 ? 5.270 4.074 8.769 1.00 98.31 322 THR A CA 1
ATOM 2441 C C . THR A 1 322 ? 4.851 2.619 8.918 1.00 98.31 322 THR A C 1
ATOM 2443 O O . THR A 1 322 ? 4.449 2.206 9.997 1.00 98.31 322 THR A O 1
ATOM 2446 N N . LEU A 1 323 ? 4.999 1.816 7.864 1.00 98.31 323 LEU A N 1
ATOM 2447 C CA . LEU A 1 323 ? 4.581 0.407 7.844 1.00 98.31 323 LEU A CA 1
ATOM 2448 C C . LEU A 1 323 ? 3.097 0.241 8.207 1.00 98.31 323 LEU A C 1
ATOM 2450 O O . LEU A 1 323 ? 2.751 -0.327 9.243 1.00 98.31 323 LEU A O 1
ATOM 2454 N N . VAL A 1 324 ? 2.221 0.760 7.346 1.00 98.69 324 VAL A N 1
ATOM 2455 C CA . VAL A 1 324 ? 0.770 0.634 7.516 1.00 98.69 324 VAL A CA 1
ATOM 2456 C C . VAL A 1 324 ? 0.223 -0.364 6.505 1.00 98.69 324 VAL A C 1
ATOM 2458 O O . VAL A 1 324 ? 0.350 -0.146 5.300 1.00 98.69 324 VAL A O 1
ATOM 2461 N N . THR A 1 325 ? -0.414 -1.432 6.981 1.00 98.69 325 THR A N 1
ATOM 2462 C CA . THR A 1 325 ? -1.081 -2.437 6.146 1.00 98.69 325 THR A CA 1
ATOM 2463 C C . THR A 1 325 ? -2.596 -2.294 6.251 1.00 98.69 325 THR A C 1
ATOM 2465 O O . THR A 1 325 ? -3.200 -2.506 7.298 1.00 98.69 325 THR A O 1
ATOM 2468 N N . TRP A 1 326 ? -3.231 -1.986 5.131 1.00 98.75 326 TRP A N 1
ATOM 2469 C CA . TRP A 1 326 ? -4.678 -1.949 4.978 1.00 98.75 326 TRP A CA 1
ATOM 2470 C C . TRP A 1 326 ? -5.094 -3.157 4.150 1.00 98.75 326 TRP A C 1
ATOM 2472 O O . TRP A 1 326 ? -4.867 -3.184 2.944 1.00 98.75 326 TRP A O 1
ATOM 2482 N N . HIS A 1 327 ? -5.641 -4.183 4.791 1.00 98.75 327 HIS A N 1
ATOM 2483 C CA . HIS A 1 327 ? -5.814 -5.490 4.163 1.00 98.75 327 HIS A CA 1
ATOM 2484 C C . HIS A 1 327 ? -7.255 -5.976 4.245 1.00 98.75 327 HIS A C 1
ATOM 2486 O O . HIS A 1 327 ? -7.844 -5.952 5.319 1.00 98.75 327 HIS A O 1
ATOM 2492 N N . ASP A 1 328 ? -7.814 -6.498 3.158 1.00 98.38 328 ASP A N 1
ATOM 2493 C CA . ASP A 1 328 ? -9.162 -7.075 3.159 1.00 98.38 328 ASP A CA 1
ATOM 2494 C C . ASP A 1 328 ? -10.226 -6.095 3.695 1.00 98.38 328 ASP A C 1
ATOM 2496 O O . ASP A 1 328 ? -10.959 -6.380 4.646 1.00 98.38 328 ASP A O 1
ATOM 2500 N N . LEU A 1 329 ? -10.294 -4.894 3.113 1.00 98.75 329 LEU A N 1
ATOM 2501 C CA . LEU A 1 329 ? -11.250 -3.856 3.506 1.00 98.75 329 LEU A CA 1
ATOM 2502 C C . LEU A 1 329 ? -12.391 -3.722 2.497 1.00 98.75 329 LEU A C 1
ATOM 2504 O O . LEU A 1 329 ? -12.208 -3.864 1.288 1.00 98.75 329 LEU A O 1
ATOM 2508 N N . ASP A 1 330 ? -13.581 -3.433 3.019 1.00 98.56 330 ASP A N 1
ATOM 2509 C CA . ASP A 1 330 ? -14.782 -3.177 2.226 1.00 98.56 330 ASP A CA 1
ATOM 2510 C C . ASP A 1 330 ? -15.153 -1.691 2.300 1.00 98.56 330 ASP A C 1
ATOM 2512 O O . ASP A 1 330 ? -15.685 -1.217 3.305 1.00 98.56 330 ASP A O 1
ATOM 2516 N N . LEU A 1 331 ? -14.847 -0.957 1.232 1.00 98.44 331 LEU A N 1
ATOM 2517 C CA . LEU A 1 331 ? -15.293 0.413 0.983 1.00 98.44 331 LEU A CA 1
ATOM 2518 C C . LEU A 1 331 ? -16.243 0.443 -0.230 1.00 98.44 331 LEU A C 1
ATOM 2520 O O . LEU A 1 331 ? -16.267 1.411 -0.995 1.00 98.44 331 LEU A O 1
ATOM 2524 N N . ASP A 1 332 ? -17.000 -0.636 -0.464 1.00 97.94 332 ASP A N 1
ATOM 2525 C CA . ASP A 1 332 ? -18.003 -0.682 -1.525 1.00 97.94 332 ASP A CA 1
ATOM 2526 C C . ASP A 1 332 ? -19.308 -0.013 -1.069 1.00 97.94 332 ASP A C 1
ATOM 2528 O O . ASP A 1 332 ? -20.141 -0.587 -0.354 1.00 97.94 332 ASP A O 1
ATOM 2532 N N . TRP A 1 333 ? -19.488 1.219 -1.531 1.00 97.81 333 TRP A N 1
ATOM 2533 C CA . TRP A 1 333 ? -20.675 2.049 -1.347 1.00 97.81 333 TRP A CA 1
ATOM 2534 C C . TRP A 1 333 ? -21.480 2.192 -2.638 1.00 97.81 333 TRP A C 1
ATOM 2536 O O . TRP A 1 333 ? -22.408 2.987 -2.712 1.00 97.81 333 TRP A O 1
ATOM 2546 N N . SER A 1 334 ? -21.207 1.379 -3.662 1.00 95.88 334 SER A N 1
ATOM 2547 C CA . SER A 1 334 ? -21.895 1.469 -4.959 1.00 95.88 334 SER A CA 1
ATOM 2548 C C . SER A 1 334 ? -23.420 1.301 -4.883 1.00 95.88 334 SER A C 1
ATOM 2550 O O . SER A 1 334 ? -24.130 1.754 -5.780 1.00 95.88 334 SER A O 1
ATOM 2552 N N . SER A 1 335 ? -23.934 0.688 -3.811 1.00 96.62 335 SER A N 1
ATOM 2553 C CA . SER A 1 335 ? -25.369 0.485 -3.558 1.00 96.62 335 SER A CA 1
ATOM 2554 C C . SER A 1 335 ? -25.964 1.386 -2.467 1.00 96.62 335 SER A C 1
ATOM 2556 O O . SER A 1 335 ? -27.180 1.373 -2.278 1.00 96.62 335 SER A O 1
ATOM 2558 N N . ASP A 1 336 ? -25.143 2.172 -1.764 1.00 96.50 336 ASP A N 1
ATOM 2559 C CA . ASP A 1 336 ? -25.562 3.006 -0.633 1.00 96.50 336 ASP A CA 1
ATOM 2560 C C . ASP A 1 336 ? -24.797 4.344 -0.640 1.00 96.50 336 ASP A C 1
ATOM 2562 O O . ASP A 1 336 ? -23.587 4.354 -0.428 1.00 96.50 336 ASP A O 1
ATOM 2566 N N . PRO A 1 337 ? -25.472 5.492 -0.828 1.00 97.00 337 PRO A N 1
ATOM 2567 C CA . PRO A 1 337 ? -24.823 6.797 -0.894 1.00 97.00 337 PRO A CA 1
ATOM 2568 C C . PRO A 1 337 ? -24.393 7.367 0.465 1.00 97.00 337 PRO A C 1
ATOM 2570 O O . PRO A 1 337 ? -24.006 8.533 0.519 1.00 97.00 337 PRO A O 1
ATOM 2573 N N . SER A 1 338 ? -24.490 6.618 1.566 1.00 97.31 338 SER A N 1
ATOM 2574 C CA . SER A 1 338 ? -24.145 7.115 2.907 1.00 97.31 338 SER A CA 1
ATOM 2575 C C . SER A 1 338 ? -22.682 7.554 3.033 1.00 97.31 338 SER A C 1
ATOM 2577 O O . SER A 1 338 ? -22.389 8.469 3.801 1.00 97.31 338 SER A O 1
ATOM 2579 N N . TYR A 1 339 ? -21.784 6.945 2.254 1.00 97.88 339 TYR A N 1
ATOM 2580 C CA . TYR A 1 339 ? -20.362 7.285 2.180 1.00 97.88 339 TYR A CA 1
ATOM 2581 C C . TYR A 1 339 ? -19.866 7.191 0.736 1.00 97.88 339 TYR A C 1
ATOM 2583 O O . TYR A 1 339 ? -20.557 6.676 -0.142 1.00 97.88 339 TYR A O 1
ATOM 2591 N N . ASP A 1 340 ? -18.671 7.714 0.494 1.00 95.44 340 ASP A N 1
ATOM 2592 C CA . ASP A 1 340 ? -18.045 7.742 -0.824 1.00 95.44 340 ASP A CA 1
ATOM 2593 C C . ASP A 1 340 ? -17.010 6.624 -1.031 1.00 95.44 340 ASP A C 1
ATOM 2595 O O . ASP A 1 340 ? -16.659 6.327 -2.175 1.00 95.44 340 ASP A O 1
ATOM 2599 N N . GLY A 1 341 ? -16.543 5.976 0.040 1.00 96.44 341 GLY A N 1
ATOM 2600 C CA . GLY A 1 341 ? -15.524 4.933 -0.028 1.00 96.44 341 GLY A CA 1
ATOM 2601 C C . GLY A 1 341 ? -14.132 5.457 -0.372 1.00 96.44 341 GLY A C 1
ATOM 2602 O O . GLY A 1 341 ? -13.350 4.726 -0.981 1.00 96.44 341 GLY A O 1
ATOM 2603 N N . GLU A 1 342 ? -13.820 6.714 -0.044 1.00 96.50 342 GLU A N 1
ATOM 2604 C CA . GLU A 1 342 ? -12.496 7.286 -0.296 1.00 96.50 342 GLU A CA 1
ATOM 2605 C C . GLU A 1 342 ? -11.410 6.681 0.612 1.00 96.50 342 GLU A C 1
ATOM 2607 O O . GLU A 1 342 ? -11.585 6.487 1.823 1.00 96.50 342 GLU A O 1
ATOM 2612 N N . PHE A 1 343 ? -10.252 6.427 0.004 1.00 97.06 343 PHE A N 1
ATOM 2613 C CA . PHE A 1 343 ? -9.046 5.940 0.649 1.00 97.06 343 PHE A CA 1
ATOM 2614 C C . PHE A 1 343 ? -7.881 6.925 0.450 1.00 97.06 343 PHE A C 1
ATOM 2616 O O . PHE A 1 343 ? -7.384 7.103 -0.661 1.00 97.06 343 PHE A O 1
ATOM 2623 N N . GLU A 1 344 ? -7.362 7.509 1.526 1.00 95.94 344 GLU A N 1
ATOM 2624 C CA . GLU A 1 344 ? -6.220 8.432 1.484 1.00 95.94 344 GLU A CA 1
ATOM 2625 C C . GLU A 1 344 ? -4.946 7.733 1.990 1.00 95.94 344 GLU A C 1
ATOM 2627 O O . GLU A 1 344 ? -4.779 7.514 3.177 1.00 95.94 344 GLU A O 1
ATOM 2632 N N . LEU A 1 345 ? -3.998 7.380 1.126 1.00 95.38 345 LEU A N 1
ATOM 2633 C CA . LEU A 1 345 ? -2.720 6.755 1.521 1.00 95.38 345 LEU A CA 1
ATOM 2634 C C . LEU A 1 345 ? -1.828 7.693 2.353 1.00 95.38 345 LEU A C 1
ATOM 2636 O O . LEU A 1 345 ? -0.948 7.246 3.083 1.00 95.38 345 LEU A O 1
ATOM 2640 N N . GLY A 1 346 ? -2.048 8.996 2.220 1.00 92.25 346 GLY A N 1
ATOM 2641 C CA . GLY A 1 346 ? -1.404 10.043 2.993 1.00 92.25 346 GLY A CA 1
ATOM 2642 C C . GLY A 1 346 ? -2.044 11.383 2.656 1.00 92.25 346 GLY A C 1
ATOM 2643 O O . GLY A 1 346 ? -2.356 11.659 1.493 1.00 92.25 346 GLY A O 1
ATOM 2644 N N . ASN A 1 347 ? -2.248 12.210 3.672 1.00 91.19 347 ASN A N 1
ATOM 2645 C CA . ASN A 1 347 ? -2.937 13.490 3.559 1.00 91.19 347 ASN A CA 1
ATOM 2646 C C . ASN A 1 347 ? -2.151 14.594 4.278 1.00 91.19 347 ASN A C 1
ATOM 2648 O O . ASN A 1 347 ? -1.152 14.336 4.932 1.00 91.19 347 ASN A O 1
ATOM 2652 N N . PHE A 1 348 ? -2.559 15.852 4.139 1.00 90.69 348 PHE A N 1
ATOM 2653 C CA . PHE A 1 348 ? -1.983 17.005 4.840 1.00 90.69 348 PHE A CA 1
ATOM 2654 C C . PHE A 1 348 ? -0.514 17.336 4.529 1.00 90.69 348 PHE A C 1
ATOM 2656 O O . PHE A 1 348 ? 0.009 18.283 5.106 1.00 90.69 348 PHE A O 1
ATOM 2663 N N . GLY A 1 349 ? 0.140 16.670 3.568 1.00 87.75 349 GLY A N 1
ATOM 2664 C CA . GLY A 1 349 ? 1.508 17.007 3.135 1.00 87.75 349 GLY A CA 1
ATOM 2665 C C . GLY A 1 349 ? 1.673 18.480 2.733 1.00 87.75 349 GLY A C 1
ATOM 2666 O O . GLY A 1 349 ? 2.676 19.113 3.057 1.00 87.75 349 GLY A O 1
ATOM 2667 N N . ARG A 1 350 ? 0.626 19.068 2.143 1.00 88.31 350 ARG A N 1
ATOM 2668 C CA . ARG A 1 350 ? 0.533 20.498 1.806 1.00 88.31 350 ARG A CA 1
ATOM 2669 C C . ARG A 1 350 ? 0.693 21.442 3.007 1.00 88.31 350 ARG A C 1
ATOM 2671 O O . ARG A 1 350 ? 1.053 22.603 2.822 1.00 88.31 350 ARG A O 1
ATOM 2678 N N . ALA A 1 351 ? 0.441 20.986 4.236 1.00 89.94 351 ALA A N 1
ATOM 2679 C CA . ALA A 1 351 ? 0.692 21.798 5.424 1.00 89.94 351 ALA A CA 1
ATOM 2680 C C . ALA A 1 351 ? 2.154 22.260 5.472 1.00 89.94 351 ALA A C 1
ATOM 2682 O O . ALA A 1 351 ? 2.410 23.386 5.884 1.00 89.94 351 ALA A O 1
ATOM 2683 N N . CYS A 1 352 ? 3.087 21.469 4.936 1.00 86.94 352 CYS A N 1
ATOM 2684 C CA . CYS A 1 352 ? 4.488 21.854 4.873 1.00 86.94 352 CYS A CA 1
ATOM 2685 C C . CYS A 1 352 ? 4.792 23.055 3.987 1.00 86.94 352 CYS A C 1
ATOM 2687 O O . CYS A 1 352 ? 5.702 23.815 4.299 1.00 86.94 352 CYS A O 1
ATOM 2689 N N . THR A 1 353 ? 4.022 23.286 2.924 1.00 82.19 353 THR A N 1
ATOM 2690 C CA . THR A 1 353 ? 4.184 24.499 2.111 1.00 82.19 353 THR A CA 1
ATOM 2691 C C . THR A 1 353 ? 3.323 25.666 2.560 1.00 82.19 353 THR A C 1
ATOM 2693 O O . THR A 1 353 ? 3.586 26.799 2.155 1.00 82.19 353 THR A O 1
ATOM 2696 N N . GLN A 1 354 ? 2.278 25.419 3.349 1.00 86.31 354 GLN A N 1
ATOM 2697 C CA . GLN A 1 354 ? 1.285 26.439 3.697 1.00 86.31 354 GLN A CA 1
ATOM 2698 C C . GLN A 1 354 ? 1.376 26.940 5.133 1.00 86.31 354 GLN A C 1
ATOM 2700 O O . GLN A 1 354 ? 0.896 28.039 5.413 1.00 86.31 354 GLN A O 1
ATOM 2705 N N . ASN A 1 355 ? 1.979 26.165 6.027 1.00 86.88 355 ASN A N 1
ATOM 2706 C CA . ASN A 1 355 ? 2.162 26.522 7.420 1.00 86.88 355 ASN A CA 1
ATOM 2707 C C . ASN A 1 355 ? 3.630 26.881 7.669 1.00 86.88 355 ASN A C 1
ATOM 2709 O O . ASN A 1 355 ? 4.468 26.008 7.867 1.00 86.88 355 ASN A O 1
ATOM 2713 N N . ALA A 1 356 ? 3.933 28.181 7.667 1.00 82.19 356 ALA A N 1
ATOM 2714 C CA . ALA A 1 356 ? 5.285 28.678 7.927 1.00 82.19 356 ALA A CA 1
ATOM 2715 C C . ALA A 1 356 ? 5.772 28.387 9.358 1.00 82.19 356 ALA A C 1
ATOM 2717 O O . ALA A 1 356 ? 6.975 28.435 9.607 1.00 82.19 356 ALA A O 1
ATOM 2718 N N . ASP A 1 357 ? 4.848 28.085 10.272 1.00 86.00 357 ASP A N 1
ATOM 2719 C CA . ASP A 1 357 ? 5.153 27.748 11.656 1.00 86.00 357 ASP A CA 1
ATOM 2720 C C . ASP A 1 357 ? 5.361 26.240 11.853 1.00 86.00 357 ASP A C 1
ATOM 2722 O O . ASP A 1 357 ? 5.624 25.839 12.978 1.00 86.00 357 ASP A O 1
ATOM 2726 N N . LEU A 1 358 ? 5.261 25.398 10.813 1.00 89.56 358 LEU A N 1
ATOM 2727 C CA . LEU A 1 358 ? 5.520 23.956 10.896 1.00 89.56 358 LEU A CA 1
ATOM 2728 C C . LEU A 1 358 ? 6.949 23.627 10.434 1.00 89.56 358 LEU A C 1
ATOM 2730 O O . LEU A 1 358 ? 7.314 23.891 9.288 1.00 89.56 358 LEU A O 1
ATOM 2734 N N . ASP A 1 359 ? 7.759 23.019 11.302 1.00 89.62 359 ASP A N 1
ATOM 2735 C CA . ASP A 1 359 ? 9.130 22.611 10.980 1.00 89.62 359 ASP A CA 1
ATOM 2736 C C . ASP A 1 359 ? 9.156 21.293 10.196 1.00 89.62 359 ASP A C 1
ATOM 2738 O O . ASP A 1 359 ? 9.407 20.203 10.717 1.00 89.62 359 ASP A O 1
ATOM 2742 N N . CYS A 1 360 ? 8.900 21.406 8.897 1.00 88.38 360 CYS A N 1
ATOM 2743 C CA . CYS A 1 360 ? 8.843 20.255 8.006 1.00 88.38 360 CYS A CA 1
ATOM 2744 C C . CYS A 1 360 ? 10.177 19.559 7.761 1.00 88.38 360 CYS A C 1
ATOM 2746 O O . CYS A 1 360 ? 10.182 18.437 7.256 1.00 88.38 360 CYS A O 1
ATOM 2748 N N . ALA A 1 361 ? 11.301 20.145 8.181 1.00 87.38 361 ALA A N 1
ATOM 2749 C CA . ALA A 1 361 ? 12.580 19.452 8.119 1.00 87.38 361 ALA A CA 1
ATOM 2750 C C . ALA A 1 361 ? 12.609 18.190 8.999 1.00 87.38 361 ALA A C 1
ATOM 2752 O O . ALA A 1 361 ? 13.435 17.322 8.739 1.00 87.38 361 ALA A O 1
ATOM 2753 N N . ASN A 1 362 ? 11.693 18.058 9.970 1.00 88.44 362 ASN A N 1
ATOM 2754 C CA . ASN A 1 362 ? 11.591 16.899 10.865 1.00 88.44 362 ASN A CA 1
ATOM 2755 C C . ASN A 1 362 ? 10.391 15.988 10.564 1.00 88.44 362 ASN A C 1
ATOM 2757 O O . ASN A 1 362 ? 10.141 15.040 11.301 1.00 88.44 362 ASN A O 1
ATOM 2761 N N . ILE A 1 363 ? 9.625 16.266 9.506 1.00 92.44 363 ILE A N 1
ATOM 2762 C CA . ILE A 1 363 ? 8.443 15.470 9.166 1.00 92.44 363 ILE A CA 1
ATOM 2763 C C . ILE A 1 363 ? 8.822 14.478 8.069 1.00 92.44 363 ILE A C 1
ATOM 2765 O O . ILE A 1 363 ? 9.176 14.915 6.970 1.00 92.44 363 ILE A O 1
ATOM 2769 N N . PRO A 1 364 ? 8.758 13.159 8.314 1.00 93.44 364 PRO A N 1
ATOM 2770 C CA . PRO A 1 364 ? 9.036 12.181 7.278 1.00 93.44 364 PRO A CA 1
ATOM 2771 C C . PRO A 1 364 ? 7.924 12.130 6.226 1.00 93.44 364 PRO A C 1
ATOM 2773 O O . PRO A 1 364 ? 6.775 12.521 6.448 1.00 93.44 364 PRO A O 1
ATOM 2776 N N . TYR A 1 365 ? 8.269 11.624 5.051 1.00 94.12 365 TYR A N 1
ATOM 2777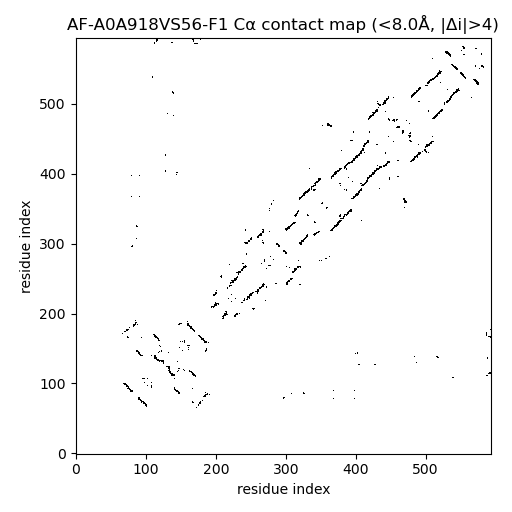 C CA . TYR A 1 365 ? 7.275 11.158 4.090 1.00 94.12 365 TYR A CA 1
ATOM 2778 C C . TYR A 1 365 ? 6.660 9.832 4.563 1.00 94.12 365 TYR A C 1
ATOM 2780 O O . TYR A 1 365 ? 7.359 9.051 5.215 1.00 94.12 365 TYR A O 1
ATOM 2788 N N . PRO A 1 366 ? 5.386 9.537 4.236 1.00 96.19 366 PRO A N 1
ATOM 2789 C CA . PRO A 1 366 ? 4.818 8.224 4.494 1.00 96.19 366 PRO A CA 1
ATOM 2790 C C . PRO A 1 366 ? 5.658 7.119 3.843 1.00 96.19 366 PRO A C 1
ATOM 2792 O O . PRO A 1 366 ? 6.025 7.206 2.666 1.00 96.19 366 PRO A O 1
ATOM 2795 N N . TYR A 1 367 ? 5.957 6.078 4.615 1.00 97.56 367 TYR A N 1
ATOM 2796 C CA . TYR A 1 367 ? 6.853 4.997 4.222 1.00 97.56 367 TYR A CA 1
ATOM 2797 C C . TYR A 1 367 ? 6.177 3.645 4.430 1.00 97.56 367 TYR A C 1
ATOM 2799 O O . TYR A 1 367 ? 5.741 3.331 5.536 1.00 97.56 367 TYR A O 1
ATOM 2807 N N . GLY A 1 368 ? 6.149 2.801 3.400 1.00 97.88 368 GLY A N 1
ATOM 2808 C CA . GLY A 1 368 ? 5.568 1.463 3.516 1.00 97.88 368 GLY A CA 1
ATOM 2809 C C . GLY A 1 368 ? 4.075 1.488 3.829 1.00 97.88 368 GLY A C 1
ATOM 2810 O O . GLY A 1 368 ? 3.637 0.840 4.775 1.00 97.88 368 GLY A O 1
ATOM 2811 N N . VAL A 1 369 ? 3.301 2.265 3.071 1.00 98.50 369 VAL A N 1
ATOM 2812 C CA . VAL A 1 369 ? 1.836 2.258 3.149 1.00 98.50 369 VAL A CA 1
ATOM 2813 C C . VAL A 1 369 ? 1.300 1.296 2.093 1.00 98.50 369 VAL A C 1
ATOM 2815 O O . VAL A 1 369 ? 1.528 1.485 0.895 1.00 98.50 369 VAL A O 1
ATOM 2818 N N . PHE A 1 370 ? 0.599 0.255 2.531 1.00 98.69 370 PHE A N 1
ATOM 2819 C CA . PHE A 1 370 ? 0.143 -0.840 1.683 1.00 98.69 370 PHE A CA 1
ATOM 2820 C C . PHE A 1 370 ? -1.365 -0.995 1.733 1.00 98.69 370 PHE A C 1
ATOM 2822 O O . PHE A 1 370 ? -1.933 -1.063 2.818 1.00 98.69 370 PHE A O 1
ATOM 2829 N N . VAL A 1 371 ? -2.006 -1.112 0.571 1.00 98.81 371 VAL A N 1
ATOM 2830 C CA . VAL A 1 371 ? -3.427 -1.472 0.485 1.00 98.81 371 VAL A CA 1
ATOM 2831 C C . VAL A 1 371 ? -3.585 -2.762 -0.298 1.00 98.81 371 VAL A C 1
ATOM 2833 O O . VAL A 1 371 ? -3.298 -2.801 -1.493 1.00 98.81 371 VAL A O 1
ATOM 2836 N N . THR A 1 372 ? -4.039 -3.827 0.353 1.00 98.75 372 THR A N 1
ATOM 2837 C CA . THR A 1 372 ? -4.167 -5.141 -0.274 1.00 98.75 372 THR A CA 1
ATOM 2838 C C . THR A 1 372 ? -5.560 -5.740 -0.124 1.00 98.75 372 THR A C 1
ATOM 2840 O O . THR A 1 372 ? -6.264 -5.479 0.850 1.00 98.75 372 THR A O 1
ATOM 2843 N N . ASP A 1 373 ? -5.998 -6.489 -1.140 1.00 98.50 373 ASP A N 1
ATOM 2844 C CA . ASP A 1 373 ? -7.288 -7.201 -1.180 1.00 98.50 373 ASP A CA 1
ATOM 2845 C C . ASP A 1 373 ? -8.505 -6.332 -0.794 1.00 98.50 373 ASP A C 1
ATOM 2847 O O . ASP A 1 373 ? -9.445 -6.779 -0.146 1.00 98.50 373 ASP A O 1
ATOM 2851 N N . THR A 1 374 ? -8.481 -5.054 -1.171 1.00 98.56 374 THR A N 1
ATOM 2852 C CA . THR A 1 374 ? -9.476 -4.053 -0.759 1.00 98.56 374 THR A CA 1
ATOM 2853 C C . THR A 1 374 ? -10.380 -3.653 -1.921 1.00 98.56 374 THR A C 1
ATOM 2855 O O . THR A 1 374 ? -9.937 -3.559 -3.065 1.00 98.56 374 THR A O 1
ATOM 2858 N N . VAL A 1 375 ? -11.648 -3.366 -1.637 1.00 98.31 375 VAL A N 1
ATOM 2859 C CA . VAL A 1 375 ? -12.602 -2.824 -2.617 1.00 98.31 375 VAL A CA 1
ATOM 2860 C C . VAL A 1 375 ? -12.926 -1.379 -2.261 1.00 98.31 375 VAL A C 1
ATOM 2862 O O . VAL A 1 375 ? -13.230 -1.105 -1.106 1.00 98.31 375 VAL A O 1
ATOM 2865 N N . ALA A 1 376 ? -12.906 -0.468 -3.239 1.00 97.69 376 ALA A N 1
ATOM 2866 C CA . ALA A 1 376 ? -13.365 0.912 -3.067 1.00 97.69 376 ALA A CA 1
ATOM 2867 C C . ALA A 1 376 ? -14.192 1.373 -4.274 1.00 97.69 376 ALA A C 1
ATOM 2869 O O . ALA A 1 376 ? -13.694 1.498 -5.400 1.00 97.69 376 ALA A O 1
ATOM 2870 N N . ARG A 1 377 ? -15.489 1.605 -4.044 1.00 96.19 377 ARG A N 1
ATOM 2871 C CA . ARG A 1 377 ? -16.452 1.970 -5.091 1.00 96.19 377 ARG A CA 1
ATOM 2872 C C . ARG A 1 377 ? -17.468 2.955 -4.537 1.00 96.19 377 ARG A C 1
ATOM 2874 O O . ARG A 1 377 ? -18.128 2.658 -3.547 1.00 96.19 377 ARG A O 1
ATOM 2881 N N . SER A 1 378 ? -17.624 4.097 -5.192 1.00 95.94 378 SER A N 1
ATOM 2882 C CA . SER A 1 378 ? -18.582 5.113 -4.761 1.00 95.94 378 SER A CA 1
ATOM 2883 C C . SER A 1 378 ? -19.979 4.890 -5.342 1.00 95.94 378 SER A C 1
ATOM 2885 O O . SER A 1 378 ? -20.143 4.274 -6.397 1.00 95.94 378 SER A O 1
ATOM 2887 N N . HIS A 1 379 ? -20.991 5.464 -4.694 1.00 95.75 379 HIS A N 1
ATOM 2888 C CA . HIS A 1 379 ? -22.321 5.600 -5.281 1.00 95.75 379 HIS A CA 1
ATOM 2889 C C . HIS A 1 379 ? -22.343 6.764 -6.296 1.00 95.75 379 HIS A C 1
ATOM 2891 O O . HIS A 1 379 ? -21.781 7.821 -6.002 1.00 95.75 379 HIS A O 1
ATOM 2897 N N . PRO A 1 380 ? -23.062 6.683 -7.433 1.00 92.31 380 PRO A N 1
ATOM 2898 C CA . PRO A 1 380 ? -23.154 7.786 -8.403 1.00 92.31 380 PRO A CA 1
ATOM 2899 C C . PRO A 1 380 ? -23.666 9.128 -7.847 1.00 92.31 380 PRO A C 1
ATOM 2901 O O . PRO A 1 380 ? -23.390 10.181 -8.413 1.00 92.31 380 PRO A O 1
ATOM 2904 N N . SER A 1 381 ? -24.416 9.109 -6.741 1.00 93.50 381 SER A N 1
ATOM 2905 C CA . SER A 1 381 ? -24.908 10.323 -6.064 1.00 93.50 381 SER A CA 1
ATOM 2906 C C . SER A 1 381 ? -24.039 10.800 -4.894 1.00 93.50 381 SER A C 1
ATOM 2908 O O . SER A 1 381 ? -24.350 11.835 -4.311 1.00 93.50 381 SER A O 1
ATOM 2910 N N . ASN A 1 382 ? -23.011 10.040 -4.511 1.00 95.50 382 ASN A N 1
ATOM 2911 C CA . ASN A 1 382 ? -22.030 10.408 -3.492 1.00 95.50 382 ASN A CA 1
ATOM 2912 C C . ASN A 1 382 ? -20.663 9.860 -3.915 1.00 95.50 382 ASN A C 1
ATOM 2914 O O . ASN A 1 382 ? -20.263 8.758 -3.543 1.00 95.50 382 ASN A O 1
ATOM 2918 N N . LEU A 1 383 ? -20.014 10.605 -4.805 1.00 94.56 383 LEU A N 1
ATOM 2919 C CA . LEU A 1 383 ? -18.804 10.184 -5.493 1.00 94.56 383 LEU A CA 1
ATOM 2920 C C . LEU A 1 383 ? -17.564 10.633 -4.730 1.00 94.56 383 LEU A C 1
ATOM 2922 O O . LEU A 1 383 ? -17.412 11.827 -4.468 1.00 94.56 383 LEU A O 1
ATOM 2926 N N . ALA A 1 384 ? -16.622 9.716 -4.511 1.00 94.88 384 ALA A N 1
ATOM 2927 C CA . ALA A 1 384 ? -15.286 10.100 -4.083 1.00 94.88 384 ALA A CA 1
ATOM 2928 C C . ALA A 1 384 ? -14.649 10.989 -5.159 1.00 94.88 384 ALA A C 1
ATOM 2930 O O . ALA A 1 384 ? -14.854 10.795 -6.367 1.00 94.88 384 ALA A O 1
ATOM 2931 N N . GLY A 1 385 ? -13.836 11.958 -4.738 1.00 93.00 385 GLY A N 1
ATOM 2932 C CA . GLY A 1 385 ? -12.975 12.696 -5.660 1.00 93.00 385 GLY A CA 1
ATOM 2933 C C . GLY A 1 385 ? -12.042 11.729 -6.386 1.00 93.00 385 GLY A C 1
ATOM 2934 O O . GLY A 1 385 ? -11.960 11.723 -7.615 1.00 93.00 385 GLY A O 1
ATOM 2935 N N . VAL A 1 386 ? -11.365 10.878 -5.615 1.00 94.69 386 VAL A N 1
ATOM 2936 C CA . VAL A 1 386 ? -10.572 9.750 -6.107 1.00 94.69 386 VAL A CA 1
ATOM 2937 C C . VAL A 1 386 ? -10.745 8.569 -5.163 1.00 94.69 386 VAL A C 1
ATOM 2939 O O . VAL A 1 386 ? -10.662 8.773 -3.960 1.00 94.69 386 VAL A O 1
ATOM 2942 N N . ASN A 1 387 ? -10.937 7.346 -5.673 1.00 96.44 387 ASN A N 1
ATOM 2943 C CA . ASN A 1 387 ? -11.133 6.189 -4.783 1.00 96.44 387 ASN A CA 1
ATOM 2944 C C . ASN A 1 387 ? -9.921 5.944 -3.878 1.00 96.44 387 ASN A C 1
ATOM 2946 O O . ASN A 1 387 ? -10.095 5.709 -2.692 1.00 96.44 387 ASN A O 1
ATOM 2950 N N . MET A 1 388 ? -8.706 6.017 -4.426 1.00 97.38 388 MET A N 1
ATOM 2951 C CA . MET A 1 388 ? -7.464 5.884 -3.670 1.00 97.38 388 MET A CA 1
ATOM 2952 C C . MET A 1 388 ? -6.462 6.976 -4.028 1.00 97.38 388 MET A C 1
ATOM 2954 O O . MET A 1 388 ? -6.047 7.105 -5.182 1.00 97.38 388 MET A O 1
ATOM 2958 N N . ASN A 1 389 ? -6.046 7.783 -3.059 1.00 95.81 389 ASN A N 1
ATOM 2959 C CA . ASN A 1 389 ? -5.229 8.948 -3.355 1.00 95.81 389 ASN A CA 1
ATOM 2960 C C . ASN A 1 389 ? -4.119 9.228 -2.346 1.00 95.81 389 ASN A C 1
ATOM 2962 O O . ASN A 1 389 ? -4.102 8.730 -1.232 1.00 95.81 389 ASN A O 1
ATOM 2966 N N . CYS A 1 390 ? -3.177 10.049 -2.786 1.00 93.25 390 CYS A N 1
ATOM 2967 C CA . CYS A 1 390 ? -2.162 10.700 -1.973 1.00 93.25 390 CYS A CA 1
ATOM 2968 C C . CYS A 1 390 ? -1.963 12.077 -2.605 1.00 93.25 390 CYS A C 1
ATOM 2970 O O . CYS A 1 390 ? -1.280 12.240 -3.627 1.00 93.25 390 CYS A O 1
ATOM 2972 N N . TYR A 1 391 ? -2.700 13.052 -2.075 1.00 83.50 391 TYR A N 1
ATOM 2973 C CA . TYR A 1 391 ? -2.830 14.376 -2.668 1.00 83.50 391 TYR A CA 1
ATOM 2974 C C . TYR A 1 391 ? -1.758 15.356 -2.205 1.00 83.50 391 TYR A C 1
ATOM 2976 O O . TYR A 1 391 ? -1.246 15.256 -1.101 1.00 83.50 391 TYR A O 1
ATOM 2984 N N . ILE A 1 392 ? -1.464 16.313 -3.096 1.00 77.19 392 ILE A N 1
ATOM 2985 C CA . ILE A 1 392 ? -0.707 17.560 -2.896 1.00 77.19 392 ILE A CA 1
ATOM 2986 C C . ILE A 1 392 ? 0.415 17.433 -1.872 1.00 77.19 392 ILE A C 1
ATOM 2988 O O . ILE A 1 392 ? 0.222 17.605 -0.671 1.00 77.19 392 ILE A O 1
ATOM 2992 N N . GLU A 1 393 ? 1.609 17.197 -2.399 1.00 78.69 393 GLU A N 1
ATOM 2993 C CA . GLU A 1 393 ? 2.820 17.065 -1.602 1.00 78.69 393 GLU A CA 1
ATOM 2994 C C . GLU A 1 393 ? 2.796 15.908 -0.600 1.00 78.69 393 GLU A C 1
ATOM 2996 O O . GLU A 1 393 ? 3.508 15.940 0.393 1.00 78.69 393 GLU A O 1
ATOM 3001 N N . CYS A 1 394 ? 2.018 14.858 -0.858 1.00 86.38 394 CYS A N 1
ATOM 3002 C CA . CYS A 1 394 ? 1.971 13.700 0.023 1.00 86.38 394 CYS A CA 1
ATOM 3003 C C . CYS A 1 394 ? 3.269 12.871 -0.038 1.00 86.38 394 CYS A C 1
ATOM 3005 O O . CYS A 1 394 ? 3.890 12.727 1.006 1.00 86.38 394 CYS A O 1
ATOM 3007 N N . GLY A 1 395 ? 3.746 12.437 -1.214 1.00 89.25 395 GLY A N 1
ATOM 3008 C CA . GLY A 1 395 ? 5.056 11.787 -1.367 1.00 89.25 395 GLY A CA 1
ATOM 3009 C C . GLY A 1 395 ? 5.181 10.421 -0.679 1.00 89.25 395 GLY A C 1
ATOM 3010 O O . GLY A 1 395 ? 5.597 10.355 0.464 1.00 89.25 395 GLY A O 1
ATOM 3011 N N . LEU A 1 396 ? 4.871 9.318 -1.361 1.00 94.19 396 LEU A N 1
ATOM 3012 C CA . LEU A 1 396 ? 5.001 7.973 -0.773 1.00 94.19 396 LEU A CA 1
ATOM 3013 C C . LEU A 1 396 ? 6.374 7.357 -1.044 1.00 94.19 396 LEU A C 1
ATOM 3015 O O . LEU A 1 396 ? 6.867 7.437 -2.170 1.00 94.19 396 LEU A O 1
ATOM 3019 N N . ILE A 1 397 ? 6.943 6.672 -0.053 1.00 95.56 397 ILE A N 1
ATOM 3020 C CA . ILE A 1 397 ? 8.184 5.900 -0.191 1.00 95.56 397 ILE A CA 1
ATOM 3021 C C . ILE A 1 397 ? 7.884 4.410 0.017 1.00 95.56 397 ILE A C 1
ATOM 3023 O O . ILE A 1 397 ? 7.194 4.043 0.968 1.00 95.56 397 ILE A O 1
ATOM 3027 N N . ASN A 1 398 ? 8.386 3.546 -0.873 1.00 97.06 398 ASN A N 1
ATOM 3028 C CA . ASN A 1 398 ? 8.315 2.078 -0.790 1.00 97.06 398 ASN A CA 1
ATOM 3029 C C . ASN A 1 398 ? 6.931 1.552 -0.388 1.00 97.06 398 ASN A C 1
ATOM 3031 O O . ASN A 1 398 ? 6.792 0.736 0.517 1.00 97.06 398 ASN A O 1
ATOM 3035 N N . SER A 1 399 ? 5.902 2.083 -1.041 1.00 98.12 399 SER A N 1
ATOM 3036 C CA . SER A 1 399 ? 4.485 1.854 -0.746 1.00 98.12 399 SER A CA 1
ATOM 3037 C C . SER A 1 399 ? 3.819 1.112 -1.905 1.00 98.12 399 SER A C 1
ATOM 3039 O O . SER A 1 399 ? 4.418 0.950 -2.972 1.00 98.12 399 SER A O 1
ATOM 3041 N N . GLY A 1 400 ? 2.576 0.664 -1.748 1.00 97.88 400 GLY A N 1
ATOM 3042 C CA . GLY A 1 400 ? 1.930 -0.040 -2.849 1.00 97.88 400 GLY A CA 1
ATOM 3043 C C . GLY A 1 400 ? 0.493 -0.472 -2.637 1.00 97.88 400 GLY A C 1
ATOM 3044 O O . GLY A 1 400 ? -0.090 -0.293 -1.572 1.00 97.88 400 GLY A O 1
ATOM 3045 N N . ALA A 1 401 ? -0.074 -1.046 -3.692 1.00 98.62 401 ALA A N 1
ATOM 3046 C CA . ALA A 1 401 ? -1.404 -1.625 -3.680 1.00 98.62 401 ALA A CA 1
ATOM 3047 C C . ALA A 1 401 ? -1.415 -2.958 -4.433 1.00 98.62 401 ALA A C 1
ATOM 3049 O O . ALA A 1 401 ? -0.854 -3.035 -5.527 1.00 98.62 401 ALA A O 1
ATOM 3050 N N . ALA A 1 402 ? -2.059 -3.986 -3.874 1.00 98.62 402 ALA A N 1
ATOM 3051 C CA . ALA A 1 402 ? -2.173 -5.297 -4.516 1.00 98.62 402 ALA A CA 1
ATOM 3052 C C . ALA A 1 402 ? -3.581 -5.894 -4.417 1.00 98.62 402 ALA A C 1
ATOM 3054 O O . ALA A 1 402 ? -4.177 -5.903 -3.346 1.00 98.62 402 ALA A O 1
ATOM 3055 N N . GLY A 1 403 ? -4.137 -6.417 -5.511 1.00 98.50 403 GLY A N 1
ATOM 3056 C CA . GLY A 1 403 ? -5.451 -7.080 -5.450 1.00 98.50 403 GLY A CA 1
ATOM 3057 C C . GLY A 1 403 ? -6.627 -6.142 -5.151 1.00 98.50 403 GLY A C 1
ATOM 3058 O O . GLY A 1 403 ? -7.647 -6.584 -4.633 1.00 98.50 403 GLY A O 1
ATOM 3059 N N . VAL A 1 404 ? -6.484 -4.846 -5.438 1.00 98.56 404 VAL A N 1
ATOM 3060 C CA . VAL A 1 404 ? -7.504 -3.828 -5.144 1.00 98.56 404 VAL A CA 1
ATOM 3061 C C . VAL A 1 404 ? -8.516 -3.719 -6.293 1.00 98.56 404 VAL A C 1
ATOM 3063 O O . VAL A 1 404 ? -8.129 -3.753 -7.460 1.00 98.56 404 VAL A O 1
ATOM 3066 N N . ASP A 1 405 ? -9.806 -3.564 -5.992 1.00 98.00 405 ASP A N 1
ATOM 3067 C CA . ASP A 1 405 ? -10.865 -3.297 -6.981 1.00 98.00 405 ASP A CA 1
ATOM 3068 C C . ASP A 1 405 ? -11.377 -1.859 -6.828 1.00 98.00 405 ASP A C 1
ATOM 3070 O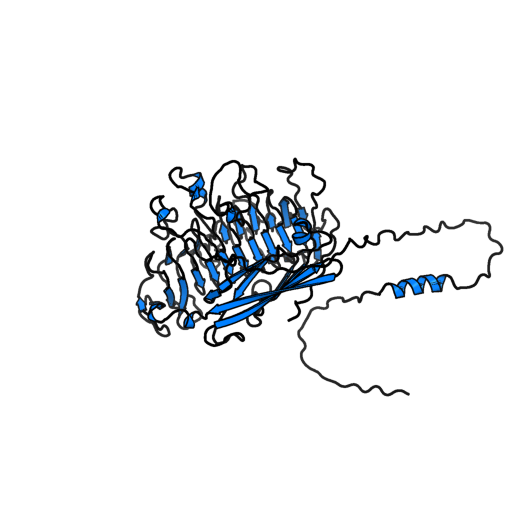 O . ASP A 1 405 ? -11.969 -1.505 -5.806 1.00 98.00 405 ASP A O 1
ATOM 3074 N N . LEU A 1 406 ? -11.131 -1.033 -7.848 1.00 97.38 406 LEU A N 1
ATOM 3075 C CA . LEU A 1 406 ? -11.530 0.372 -7.892 1.00 97.38 406 LEU A CA 1
ATOM 3076 C C . LEU A 1 406 ? -12.487 0.602 -9.059 1.00 97.38 406 LEU A C 1
ATOM 3078 O O . LEU A 1 406 ? -12.176 0.235 -10.198 1.00 97.38 406 LEU A O 1
ATOM 3082 N N . LYS A 1 407 ? -13.633 1.241 -8.798 1.00 94.19 407 LYS A N 1
ATOM 3083 C CA . LYS A 1 407 ? -14.680 1.409 -9.818 1.00 94.19 407 LYS A CA 1
ATOM 3084 C C . LYS A 1 407 ? -15.106 2.847 -10.066 1.00 94.19 407 LYS A C 1
ATOM 3086 O O . LYS A 1 407 ? -14.662 3.430 -11.052 1.00 94.19 407 LYS A O 1
ATOM 3091 N N . THR A 1 408 ? -15.991 3.373 -9.228 1.00 93.75 408 THR A N 1
ATOM 3092 C CA . THR A 1 408 ? -16.739 4.598 -9.519 1.00 93.75 408 THR A CA 1
ATOM 3093 C C . THR A 1 408 ? -16.162 5.772 -8.731 1.00 93.75 408 THR A C 1
ATOM 3095 O O . THR A 1 408 ? -16.047 5.668 -7.513 1.00 93.75 408 THR A O 1
ATOM 3098 N N . ALA A 1 409 ? -15.807 6.873 -9.400 1.00 94.06 409 ALA A N 1
ATOM 3099 C CA . ALA A 1 409 ? -15.308 8.116 -8.794 1.00 94.06 409 ALA A CA 1
ATOM 3100 C C . ALA A 1 409 ? -15.700 9.340 -9.641 1.00 94.06 409 ALA A C 1
ATOM 3102 O O . ALA A 1 409 ? -16.059 9.202 -10.804 1.00 94.06 409 ALA A O 1
ATOM 3103 N N . SER A 1 410 ? -15.599 10.553 -9.093 1.00 93.00 410 SER A N 1
ATOM 3104 C CA . SER A 1 410 ? -15.800 11.795 -9.869 1.00 93.00 410 SER A CA 1
ATOM 3105 C C . SER A 1 410 ? -14.543 12.304 -10.578 1.00 93.00 410 SER A C 1
ATOM 3107 O O . SER A 1 410 ? -14.604 13.159 -11.467 1.00 93.00 410 SER A O 1
ATOM 3109 N N . GLY A 1 411 ? -13.386 11.806 -10.147 1.00 91.06 411 GLY A N 1
ATOM 3110 C CA . GLY A 1 411 ? -12.070 12.132 -10.664 1.00 91.06 411 GLY A CA 1
ATOM 3111 C C . GLY A 1 411 ? -11.379 10.891 -11.214 1.00 91.06 411 GLY A C 1
ATOM 3112 O O . GLY A 1 411 ? -11.733 10.393 -12.267 1.00 91.06 411 GLY A O 1
ATOM 3113 N N . HIS A 1 412 ? -10.358 10.424 -10.507 1.00 92.88 412 HIS A N 1
ATOM 3114 C CA . HIS A 1 412 ? -9.549 9.253 -10.866 1.00 92.88 412 HIS A CA 1
ATOM 3115 C C . HIS A 1 412 ? -9.926 8.064 -9.978 1.00 92.88 412 HIS A C 1
ATOM 3117 O O . HIS A 1 412 ? -10.424 8.263 -8.875 1.00 92.88 412 HIS A O 1
ATOM 3123 N N . ASN A 1 413 ? -9.596 6.835 -10.364 1.00 94.75 413 ASN A N 1
ATOM 3124 C CA . ASN A 1 413 ? -9.627 5.739 -9.392 1.00 94.75 413 ASN A CA 1
ATOM 3125 C C . ASN A 1 413 ? -8.421 5.800 -8.456 1.00 94.75 413 ASN A C 1
ATOM 3127 O O . ASN A 1 413 ? -8.563 5.603 -7.255 1.00 94.75 413 ASN A O 1
ATOM 3131 N N . PHE A 1 414 ? -7.244 6.110 -9.002 1.00 96.50 414 PHE A N 1
ATOM 3132 C CA . PHE A 1 414 ? -5.998 6.124 -8.251 1.00 96.50 414 PHE A CA 1
ATOM 3133 C C . PHE A 1 414 ? -5.131 7.319 -8.626 1.00 96.50 414 PHE A C 1
ATOM 3135 O O . PHE A 1 414 ? -4.800 7.524 -9.797 1.00 96.50 414 PHE A O 1
ATOM 3142 N N . ARG A 1 415 ? -4.736 8.129 -7.642 1.00 95.00 415 ARG A N 1
ATOM 3143 C CA . ARG A 1 415 ? -3.921 9.318 -7.912 1.00 95.00 415 ARG A CA 1
ATOM 3144 C C . ARG A 1 415 ? -2.904 9.618 -6.826 1.00 95.00 415 ARG A C 1
ATOM 3146 O O . ARG A 1 415 ? -3.275 9.927 -5.701 1.00 95.00 415 ARG A O 1
ATOM 3153 N N . ILE A 1 416 ? -1.634 9.682 -7.215 1.00 94.75 416 ILE A N 1
ATOM 3154 C CA . ILE A 1 416 ? -0.516 9.955 -6.304 1.00 94.75 416 ILE A CA 1
ATOM 3155 C C . ILE A 1 416 ? 0.270 11.176 -6.773 1.00 94.75 416 ILE A C 1
ATOM 3157 O O . ILE A 1 416 ? 0.548 11.336 -7.966 1.00 94.75 416 ILE A O 1
ATOM 3161 N N . GLN A 1 417 ? 0.637 12.037 -5.826 1.00 90.94 417 GLN A N 1
ATOM 3162 C CA . GLN A 1 417 ? 1.566 13.145 -6.029 1.00 90.94 417 GLN A CA 1
ATOM 3163 C C . GLN A 1 417 ? 2.815 12.931 -5.173 1.00 90.94 417 GLN A C 1
ATOM 3165 O O . GLN A 1 417 ? 2.756 13.018 -3.948 1.00 90.94 417 GLN A O 1
ATOM 3170 N N . GLY A 1 418 ? 3.937 12.668 -5.842 1.00 88.94 418 GLY A N 1
ATOM 3171 C CA . GLY A 1 418 ? 5.186 12.231 -5.228 1.00 88.94 418 GLY A CA 1
ATOM 3172 C C . GLY A 1 418 ? 5.154 10.736 -4.916 1.00 88.94 418 GLY A C 1
ATOM 3173 O O . GLY A 1 418 ? 4.361 10.290 -4.089 1.00 88.94 418 GLY A O 1
ATOM 3174 N N . ALA A 1 419 ? 5.997 9.957 -5.587 1.00 92.38 419 ALA A N 1
ATOM 3175 C CA . ALA A 1 419 ? 6.132 8.532 -5.315 1.00 92.38 419 ALA A CA 1
ATOM 3176 C C . ALA A 1 419 ? 7.534 8.017 -5.659 1.00 92.38 419 ALA A C 1
ATOM 3178 O O . ALA A 1 419 ? 8.047 8.253 -6.765 1.00 92.38 419 ALA A O 1
ATOM 3179 N N . TRP A 1 420 ? 8.110 7.271 -4.720 1.00 93.12 420 TRP A N 1
ATOM 3180 C CA . TRP A 1 420 ? 9.387 6.573 -4.836 1.00 93.12 420 TRP A CA 1
ATOM 3181 C C . TRP A 1 420 ? 9.177 5.117 -4.458 1.00 93.12 420 TRP A C 1
ATOM 3183 O O . TRP A 1 420 ? 8.802 4.811 -3.329 1.00 93.12 420 TRP A O 1
ATOM 3193 N N . GLY A 1 421 ? 9.348 4.218 -5.422 1.00 94.56 421 GLY A N 1
ATOM 3194 C CA . GLY A 1 421 ? 9.126 2.801 -5.184 1.00 94.56 421 GLY A CA 1
ATOM 3195 C C . GLY A 1 421 ? 7.654 2.426 -5.031 1.00 94.56 421 GLY A C 1
ATOM 3196 O O . GLY A 1 421 ? 7.348 1.543 -4.236 1.00 94.56 421 GLY A O 1
ATOM 3197 N N . LEU A 1 422 ? 6.720 3.062 -5.742 1.00 97.31 422 LEU A N 1
ATOM 3198 C CA . LEU A 1 422 ? 5.331 2.597 -5.732 1.00 97.31 422 LEU A CA 1
ATOM 3199 C C . LEU A 1 422 ? 5.198 1.275 -6.500 1.00 97.31 422 LEU A C 1
ATOM 3201 O O . LEU A 1 422 ? 5.560 1.220 -7.673 1.00 97.31 422 LEU A O 1
ATOM 3205 N N . VAL A 1 423 ? 4.615 0.245 -5.887 1.00 98.00 423 VAL A N 1
ATOM 3206 C CA . VAL A 1 423 ? 4.232 -1.000 -6.580 1.00 98.00 423 VAL A CA 1
ATOM 3207 C C . VAL A 1 423 ? 2.715 -1.132 -6.586 1.00 98.00 423 VAL A C 1
ATOM 3209 O O . VAL A 1 423 ? 2.092 -1.252 -5.538 1.00 98.00 423 VAL A O 1
ATOM 3212 N N . VAL A 1 424 ? 2.114 -1.116 -7.770 1.00 98.38 424 VAL A N 1
ATOM 3213 C CA . VAL A 1 424 ? 0.687 -1.371 -7.987 1.00 98.38 424 VAL A CA 1
ATOM 3214 C C . VAL A 1 424 ? 0.580 -2.682 -8.749 1.00 98.38 424 VAL A C 1
ATOM 3216 O O . VAL A 1 424 ? 0.972 -2.726 -9.910 1.00 98.38 424 VAL A O 1
ATOM 3219 N N . SER A 1 425 ? 0.097 -3.752 -8.126 1.00 98.06 425 SER A N 1
ATOM 3220 C CA . SER A 1 425 ? 0.061 -5.075 -8.754 1.00 98.06 425 SER A CA 1
ATOM 3221 C C . SER A 1 425 ? -1.316 -5.721 -8.684 1.00 98.06 425 SER A C 1
ATOM 3223 O O . SER A 1 425 ? -2.023 -5.620 -7.688 1.00 98.06 425 SER A O 1
ATOM 3225 N N . ASN A 1 426 ? -1.734 -6.411 -9.744 1.00 98.25 426 ASN A N 1
ATOM 3226 C CA . ASN A 1 426 ? -3.005 -7.142 -9.754 1.00 98.25 426 ASN A CA 1
ATOM 3227 C C . ASN A 1 426 ? -4.224 -6.288 -9.331 1.00 98.25 426 ASN A C 1
ATOM 3229 O O . ASN A 1 426 ? -5.163 -6.787 -8.711 1.00 98.25 426 ASN A O 1
ATOM 3233 N N . VAL A 1 427 ? -4.223 -4.989 -9.630 1.00 98.31 427 VAL A N 1
ATOM 3234 C CA . VAL A 1 427 ? -5.347 -4.090 -9.328 1.00 98.31 427 VAL A CA 1
ATOM 3235 C C . VAL A 1 427 ? -6.324 -4.112 -10.498 1.00 98.31 427 VAL A C 1
ATOM 3237 O O . VAL A 1 427 ? -5.909 -4.173 -11.655 1.00 98.31 427 VAL A O 1
ATOM 3240 N N . TRP A 1 428 ? -7.627 -4.061 -10.226 1.00 97.31 428 TRP A N 1
ATOM 3241 C CA . TRP A 1 428 ? -8.636 -3.841 -11.260 1.00 97.31 428 TRP A CA 1
ATOM 3242 C C . TRP A 1 428 ? -9.157 -2.409 -11.188 1.00 97.31 428 TRP A C 1
ATOM 3244 O O . TRP A 1 428 ? -9.945 -2.052 -10.317 1.00 97.31 428 TRP A O 1
ATOM 3254 N N . PHE A 1 429 ? -8.731 -1.598 -12.150 1.00 95.56 429 PHE A N 1
ATOM 3255 C CA . PHE A 1 429 ? -9.224 -0.250 -12.387 1.00 95.56 429 PHE A CA 1
ATOM 3256 C C . PHE A 1 429 ? -10.398 -0.286 -13.367 1.00 95.56 429 PHE A C 1
ATOM 3258 O O . PHE A 1 429 ? -10.208 -0.145 -14.577 1.00 95.56 429 PHE A O 1
ATOM 3265 N N . ARG A 1 430 ? -11.622 -0.493 -12.879 1.00 91.56 430 ARG A N 1
ATOM 3266 C CA . ARG A 1 430 ? -12.810 -0.585 -13.748 1.00 91.56 430 ARG A CA 1
ATOM 3267 C C . ARG A 1 430 ? -13.119 0.738 -14.447 1.00 91.56 430 ARG A C 1
ATOM 3269 O O . ARG A 1 430 ? -13.444 0.721 -15.630 1.00 91.56 430 ARG A O 1
ATOM 3276 N N . GLY A 1 431 ? -12.887 1.875 -13.789 1.00 76.19 431 GLY A N 1
ATOM 3277 C CA . GLY A 1 431 ? -12.751 3.150 -14.494 1.00 76.19 431 GLY A CA 1
ATOM 3278 C C . GLY A 1 431 ? -13.969 4.039 -14.625 1.00 76.19 431 GLY A C 1
ATOM 3279 O O . GLY A 1 431 ? -13.860 4.991 -15.382 1.00 76.19 431 GLY A O 1
ATOM 3280 N N . GLU A 1 432 ? -15.082 3.800 -13.933 1.00 87.94 432 GLU A N 1
ATOM 3281 C CA . GLU A 1 432 ? -16.266 4.660 -14.052 1.00 87.94 432 GLU A CA 1
ATOM 3282 C C . GLU A 1 432 ? -16.010 6.050 -13.443 1.00 87.94 432 GLU A C 1
ATOM 3284 O O . GLU A 1 432 ? -16.244 6.297 -12.260 1.00 87.94 432 GLU A O 1
ATOM 3289 N N . HIS A 1 433 ? -15.534 6.986 -14.260 1.00 89.00 433 HIS A N 1
ATOM 3290 C CA . HIS A 1 433 ? -15.485 8.397 -13.890 1.00 89.00 433 HIS A CA 1
ATOM 3291 C C . HIS A 1 433 ? -16.803 9.075 -14.258 1.00 89.00 433 HIS A C 1
ATOM 3293 O O . HIS A 1 433 ? -17.120 9.194 -15.440 1.00 89.00 433 HIS A O 1
ATOM 3299 N N . ILE A 1 434 ? -17.567 9.490 -13.253 1.00 86.81 434 ILE A N 1
ATOM 3300 C CA . ILE A 1 434 ? -18.897 10.085 -13.409 1.00 86.81 434 ILE A CA 1
ATOM 3301 C C . ILE A 1 434 ? -18.846 11.527 -12.897 1.00 86.81 434 ILE A C 1
ATOM 3303 O O . ILE A 1 434 ? -18.452 11.764 -11.762 1.00 86.81 434 ILE A O 1
ATOM 3307 N N . GLY A 1 435 ? -19.259 12.511 -13.696 1.00 79.06 435 GLY A N 1
ATOM 3308 C CA . GLY A 1 435 ? -19.387 13.905 -13.245 1.00 79.06 435 GLY A CA 1
ATOM 3309 C C . GLY A 1 435 ? -18.823 14.950 -14.209 1.00 79.06 435 GLY A C 1
ATOM 3310 O O . GLY A 1 435 ? -18.357 14.643 -15.299 1.00 79.06 435 GLY A O 1
ATOM 3311 N N . GLU A 1 436 ? -18.873 16.223 -13.808 1.00 71.19 436 GLU A N 1
ATOM 3312 C CA . GLU A 1 436 ? -18.650 17.373 -14.709 1.00 71.19 436 GLU A CA 1
ATOM 3313 C C . GLU A 1 436 ? -17.177 17.797 -14.870 1.00 71.19 436 GLU A C 1
ATOM 3315 O O . GLU A 1 436 ? -16.872 18.764 -15.568 1.00 71.19 436 GLU A O 1
ATOM 3320 N N . ASN A 1 437 ? -16.229 17.092 -14.246 1.00 73.31 437 ASN A N 1
ATOM 3321 C CA . ASN A 1 437 ? -14.814 17.486 -14.259 1.00 73.31 437 ASN A CA 1
ATOM 3322 C C . ASN A 1 437 ? -14.080 17.128 -15.566 1.00 73.31 437 ASN A C 1
ATOM 3324 O O . ASN A 1 437 ? -12.858 17.317 -15.649 1.00 73.31 437 ASN A O 1
ATOM 3328 N N . GLY A 1 438 ? -14.810 16.633 -16.567 1.00 80.06 438 GLY A N 1
ATOM 3329 C CA . GLY A 1 438 ? -14.298 16.153 -17.846 1.00 80.06 438 GLY A CA 1
ATOM 3330 C C . GLY A 1 438 ? -13.485 14.861 -17.723 1.00 80.06 438 GLY A C 1
ATOM 3331 O O . GLY A 1 438 ? -13.340 14.336 -16.615 1.00 80.06 438 GLY A O 1
ATOM 3332 N N . PRO A 1 439 ? -12.864 14.408 -18.826 1.00 81.19 439 PRO A N 1
ATOM 3333 C CA . PRO A 1 439 ? -12.244 13.094 -18.895 1.00 81.19 439 PRO A CA 1
ATOM 3334 C C . PRO A 1 439 ? -11.112 12.946 -17.873 1.00 81.19 439 PRO A C 1
ATOM 3336 O O . PRO A 1 439 ? -10.285 13.857 -17.692 1.00 81.19 439 PRO A O 1
ATOM 3339 N N . LYS A 1 440 ? -11.046 11.791 -17.202 1.00 87.25 440 LYS A N 1
ATOM 3340 C CA . LYS A 1 440 ? -10.010 11.481 -16.201 1.00 87.25 440 LYS A CA 1
ATOM 3341 C C . LYS A 1 440 ? -9.329 10.157 -16.457 1.00 87.25 440 LYS A C 1
ATOM 3343 O O . LYS A 1 440 ? -9.876 9.266 -17.103 1.00 87.25 440 LYS A O 1
ATOM 3348 N N . SER A 1 441 ? -8.106 10.060 -15.948 1.00 88.81 441 SER A N 1
ATOM 3349 C CA . SER A 1 441 ? -7.314 8.845 -16.054 1.00 88.81 441 SER A CA 1
ATOM 3350 C C . SER A 1 441 ? -7.587 7.905 -14.898 1.00 88.81 441 SER A C 1
ATOM 3352 O O . SER A 1 441 ? -7.730 8.370 -13.769 1.00 88.81 441 SER A O 1
ATOM 3354 N N . ARG A 1 442 ? -7.597 6.595 -15.152 1.00 91.75 442 ARG A N 1
ATOM 3355 C CA . ARG A 1 442 ? -7.858 5.600 -14.100 1.00 91.75 442 ARG A CA 1
ATOM 3356 C C . ARG A 1 442 ? -6.764 5.645 -13.034 1.00 91.75 442 ARG A C 1
ATOM 3358 O O . ARG A 1 442 ? -7.065 5.800 -11.853 1.00 91.75 442 ARG A O 1
ATOM 3365 N N . ILE A 1 443 ? -5.500 5.621 -13.466 1.00 94.31 443 ILE A N 1
ATOM 3366 C CA . ILE A 1 443 ? -4.338 5.901 -12.619 1.00 94.31 443 ILE A CA 1
ATOM 3367 C C . ILE A 1 443 ? -3.577 7.136 -13.107 1.00 94.31 443 ILE A C 1
ATOM 3369 O O . ILE A 1 443 ? -3.270 7.272 -14.293 1.00 94.31 443 ILE A O 1
ATOM 3373 N N . THR A 1 444 ? -3.233 8.026 -12.175 1.00 93.44 444 THR A N 1
ATOM 3374 C CA . THR A 1 444 ? -2.368 9.182 -12.430 1.00 93.44 444 THR A CA 1
ATOM 3375 C C . THR A 1 444 ? -1.269 9.294 -11.380 1.00 93.44 444 THR A C 1
ATOM 3377 O O . THR A 1 444 ? -1.546 9.513 -10.201 1.00 93.44 444 THR A O 1
ATOM 3380 N N . LEU A 1 445 ? -0.015 9.264 -11.823 1.00 93.12 445 LEU A N 1
ATOM 3381 C CA . LEU A 1 445 ? 1.149 9.587 -11.003 1.00 93.12 445 LEU A CA 1
ATOM 3382 C C . LEU A 1 445 ? 1.740 10.931 -11.443 1.00 93.12 445 LEU A C 1
ATOM 3384 O O . LEU A 1 445 ? 1.917 11.197 -12.637 1.00 93.12 445 LEU A O 1
ATOM 3388 N N . ARG A 1 446 ? 2.013 11.808 -10.475 1.00 87.94 446 ARG A N 1
ATOM 3389 C CA . ARG A 1 446 ? 2.615 13.130 -10.706 1.00 87.94 446 ARG A CA 1
ATOM 3390 C C . ARG A 1 446 ? 3.751 13.383 -9.741 1.00 87.94 446 ARG A C 1
ATOM 3392 O O . ARG A 1 446 ? 3.794 12.795 -8.663 1.00 87.94 446 ARG A O 1
ATOM 3399 N N . LEU A 1 447 ? 4.622 14.313 -10.114 1.00 84.69 447 LEU A N 1
ATOM 3400 C CA . LEU A 1 447 ? 5.577 14.909 -9.189 1.00 84.69 447 LEU A CA 1
ATOM 3401 C C . LEU A 1 447 ? 4.867 15.508 -7.971 1.00 84.69 447 LEU A C 1
ATOM 3403 O O . LEU A 1 447 ? 3.687 15.864 -8.032 1.00 84.69 447 LEU A O 1
ATOM 3407 N N . LEU A 1 448 ? 5.631 15.641 -6.889 1.00 79.81 448 LEU A N 1
ATOM 3408 C CA . LEU A 1 448 ? 5.195 16.247 -5.633 1.00 79.81 448 LEU A CA 1
ATOM 3409 C C . LEU A 1 448 ? 4.615 17.660 -5.849 1.00 79.81 448 LEU A C 1
ATOM 3411 O O . LEU A 1 448 ? 3.570 17.990 -5.297 1.00 79.81 448 LEU A O 1
ATOM 3415 N N . GLU A 1 449 ? 5.258 18.452 -6.715 1.00 74.00 449 GLU A N 1
ATOM 3416 C CA . GLU A 1 449 ? 4.782 19.752 -7.186 1.00 74.00 449 GLU A CA 1
ATOM 3417 C C . GLU A 1 449 ? 5.059 19.888 -8.693 1.00 74.00 449 GLU A C 1
ATOM 3419 O O . GLU A 1 449 ? 6.147 19.565 -9.164 1.00 74.00 449 GLU A O 1
ATOM 3424 N N . THR A 1 450 ? 4.085 20.374 -9.467 1.00 64.69 450 THR A N 1
ATOM 3425 C CA . THR A 1 450 ? 4.208 20.496 -10.932 1.00 64.69 450 THR A CA 1
ATOM 3426 C C . THR A 1 450 ? 4.872 21.795 -11.406 1.00 64.69 450 THR A C 1
ATOM 3428 O O . THR A 1 450 ? 5.116 21.942 -12.599 1.00 64.69 450 THR A O 1
ATOM 3431 N N . SER A 1 451 ? 5.118 22.755 -10.508 1.00 60.62 451 SER A N 1
ATOM 3432 C CA . SER A 1 451 ? 5.640 24.100 -10.820 1.00 60.62 451 SER A CA 1
ATOM 3433 C C . SER A 1 451 ? 7.165 24.222 -10.766 1.00 60.62 451 SER A C 1
ATOM 3435 O O . SER A 1 451 ? 7.693 25.274 -11.123 1.00 60.62 451 SER A O 1
ATOM 3437 N N . VAL A 1 452 ? 7.879 23.196 -10.296 1.00 61.19 452 VAL A N 1
ATOM 3438 C CA . VAL A 1 452 ? 9.302 23.291 -9.934 1.00 61.19 452 VAL A CA 1
ATOM 3439 C C . VAL A 1 452 ? 10.102 22.175 -10.604 1.00 61.19 452 VAL A C 1
ATOM 3441 O O . VAL A 1 452 ? 9.611 21.062 -10.774 1.00 61.19 452 VAL A O 1
ATOM 3444 N N . GLN A 1 453 ? 11.346 22.473 -10.987 1.00 62.38 453 GLN A N 1
ATOM 3445 C CA . GLN A 1 453 ? 12.264 21.488 -11.555 1.00 62.38 453 GLN A CA 1
ATOM 3446 C C . GLN A 1 453 ? 12.633 20.428 -10.508 1.00 62.38 453 GLN A C 1
ATOM 3448 O O . GLN A 1 453 ? 13.063 20.762 -9.402 1.00 62.38 453 GLN A O 1
ATOM 3453 N N . SER A 1 454 ? 12.485 19.152 -10.867 1.00 65.88 454 SER A N 1
ATOM 3454 C CA . SER A 1 454 ? 12.858 18.031 -10.011 1.00 65.88 454 SER A CA 1
ATOM 3455 C C . SER A 1 454 ? 14.350 17.671 -10.136 1.00 65.88 454 SER A C 1
ATOM 3457 O O . SER A 1 454 ? 14.973 17.793 -11.189 1.00 65.88 454 SER A O 1
ATOM 3459 N N . SER A 1 455 ? 14.932 17.219 -9.032 1.00 68.69 455 SER A N 1
ATOM 3460 C CA . SER A 1 455 ? 16.294 16.739 -8.849 1.00 68.69 455 SER A CA 1
ATOM 3461 C C . SER A 1 455 ? 16.402 15.314 -9.371 1.00 68.69 455 SER A C 1
ATOM 3463 O O . SER A 1 455 ? 15.533 14.478 -9.105 1.00 68.69 455 SER A O 1
ATOM 3465 N N . LEU A 1 456 ? 17.486 15.040 -10.099 1.00 67.38 456 LEU A N 1
ATOM 3466 C CA . LEU A 1 456 ? 17.860 13.692 -10.538 1.00 67.38 456 LEU A CA 1
ATOM 3467 C C . LEU A 1 456 ? 18.909 13.040 -9.638 1.00 67.38 456 LEU A C 1
ATOM 3469 O O . LEU A 1 456 ? 19.473 12.012 -10.006 1.00 67.38 456 LEU A O 1
ATOM 3473 N N . ILE A 1 457 ? 19.229 13.630 -8.494 1.00 66.12 457 ILE A N 1
ATOM 3474 C CA . ILE A 1 457 ? 20.255 13.077 -7.603 1.00 66.12 457 ILE A CA 1
ATOM 3475 C C . ILE A 1 457 ? 19.630 12.682 -6.275 1.00 66.12 457 ILE A C 1
ATOM 3477 O O . ILE A 1 457 ? 19.919 11.606 -5.768 1.00 66.12 457 ILE A O 1
ATOM 3481 N N . ALA A 1 458 ? 18.743 13.520 -5.749 1.00 68.88 458 ALA A N 1
ATOM 3482 C CA . ALA A 1 458 ? 18.103 13.263 -4.473 1.00 68.88 458 ALA A CA 1
ATOM 3483 C C . ALA A 1 458 ? 17.136 12.071 -4.558 1.00 68.88 458 ALA A C 1
ATOM 3485 O O . ALA A 1 458 ? 16.344 11.966 -5.499 1.00 68.88 458 ALA A O 1
ATOM 3486 N N . ASP A 1 459 ? 17.235 11.192 -3.565 1.00 79.81 459 ASP A N 1
ATOM 3487 C CA . ASP A 1 459 ? 16.495 9.941 -3.464 1.00 79.81 459 ASP A CA 1
ATOM 3488 C C . ASP A 1 459 ? 15.988 9.781 -2.022 1.00 79.81 459 ASP A C 1
ATOM 3490 O O . ASP A 1 459 ? 16.806 9.633 -1.116 1.00 79.81 459 ASP A O 1
ATOM 3494 N N . PRO A 1 460 ? 14.669 9.822 -1.776 1.00 84.75 460 PRO A N 1
ATOM 3495 C CA . PRO A 1 460 ? 14.113 9.659 -0.430 1.00 84.75 460 PRO A CA 1
ATOM 3496 C C . PRO A 1 460 ? 14.355 8.279 0.186 1.00 84.75 460 PRO A C 1
ATOM 3498 O O . PRO A 1 460 ? 14.148 8.091 1.383 1.00 84.75 460 PRO A O 1
ATOM 3501 N N . GLU A 1 461 ? 14.814 7.308 -0.607 1.00 86.12 461 GLU A N 1
ATOM 3502 C CA . GLU A 1 461 ? 15.273 6.018 -0.098 1.00 86.12 461 GLU A CA 1
ATOM 3503 C C . GLU A 1 461 ? 16.691 6.083 0.517 1.00 86.12 461 GLU A C 1
ATOM 3505 O O . GLU A 1 461 ? 17.067 5.158 1.249 1.00 86.12 461 GLU A O 1
ATOM 3510 N N . ASP A 1 462 ? 17.456 7.163 0.276 1.00 85.88 462 ASP A N 1
ATOM 3511 C CA . ASP A 1 462 ? 18.779 7.432 0.862 1.00 85.88 462 ASP A CA 1
ATOM 3512 C C . ASP A 1 462 ? 18.672 8.145 2.219 1.00 85.88 462 ASP A C 1
ATOM 3514 O O . ASP A 1 462 ? 18.779 9.372 2.343 1.00 85.88 462 ASP A O 1
ATOM 3518 N N . PHE A 1 463 ? 18.533 7.331 3.264 1.00 85.88 463 PHE A N 1
ATOM 3519 C CA . PHE A 1 463 ? 18.450 7.789 4.651 1.00 85.88 463 PHE A CA 1
ATOM 3520 C C . PHE A 1 463 ? 19.715 8.520 5.129 1.00 85.88 463 PHE A C 1
ATOM 3522 O O . PHE A 1 463 ? 19.635 9.327 6.055 1.00 85.88 463 PHE A O 1
ATOM 3529 N N . GLY A 1 464 ? 20.879 8.271 4.513 1.00 83.62 464 GLY A N 1
ATOM 3530 C CA . GLY A 1 464 ? 22.141 8.904 4.905 1.00 83.62 464 GLY A CA 1
ATOM 3531 C C . GLY A 1 464 ? 22.177 10.402 4.600 1.00 83.62 464 GLY A C 1
ATOM 3532 O O . GLY A 1 464 ? 22.885 11.157 5.267 1.00 83.62 464 GLY A O 1
ATOM 3533 N N . SER A 1 465 ? 21.382 10.837 3.622 1.00 81.25 465 SER A N 1
ATOM 3534 C CA . SER A 1 465 ? 21.253 12.241 3.228 1.00 81.25 465 SER A CA 1
ATOM 3535 C C . SER A 1 465 ? 20.177 13.013 4.005 1.00 81.25 465 SER A C 1
ATOM 3537 O O . SER A 1 465 ? 20.128 14.241 3.915 1.00 81.25 465 SER A O 1
ATOM 3539 N N . GLY A 1 466 ? 19.305 12.318 4.748 1.00 83.06 466 GLY A N 1
ATOM 3540 C CA . GLY A 1 466 ? 18.109 12.909 5.356 1.00 83.06 466 GLY A CA 1
ATOM 3541 C C . GLY A 1 466 ? 16.967 13.177 4.362 1.00 83.06 466 GLY A C 1
ATOM 3542 O O . GLY A 1 466 ? 16.001 13.855 4.711 1.00 83.06 466 GLY A O 1
ATOM 3543 N N . ALA A 1 467 ? 17.056 12.670 3.127 1.00 84.00 467 ALA A N 1
ATOM 3544 C CA . ALA A 1 467 ? 16.058 12.890 2.077 1.00 84.00 467 ALA A CA 1
ATOM 3545 C C . ALA A 1 467 ? 14.710 12.194 2.328 1.00 84.00 467 ALA A C 1
ATOM 3547 O O . ALA A 1 467 ? 13.767 12.413 1.587 1.00 84.00 467 ALA A O 1
ATOM 3548 N N . GLN A 1 468 ? 14.574 11.377 3.366 1.00 86.31 468 GLN A N 1
ATOM 3549 C CA . GLN A 1 468 ? 13.290 10.831 3.810 1.00 86.31 468 GLN A CA 1
ATOM 3550 C C . GLN A 1 468 ? 12.426 11.857 4.566 1.00 86.31 468 GLN A C 1
ATOM 3552 O O . GLN A 1 468 ? 11.271 11.570 4.880 1.00 86.31 468 GLN A O 1
ATOM 3557 N N . LEU A 1 469 ? 12.973 13.039 4.874 1.00 87.44 469 LEU A N 1
ATOM 3558 C CA . LEU A 1 469 ? 12.295 14.135 5.567 1.00 87.44 469 LEU A CA 1
ATOM 3559 C C . LEU A 1 469 ? 11.850 15.220 4.581 1.00 87.44 469 LEU A C 1
ATOM 3561 O O . LEU A 1 469 ? 12.491 15.451 3.554 1.00 87.44 469 LEU A O 1
ATOM 3565 N N . ARG A 1 470 ? 10.773 15.941 4.905 1.00 85.25 470 ARG A N 1
ATOM 3566 C CA . ARG A 1 470 ? 10.179 17.030 4.107 1.00 85.25 470 ARG A CA 1
ATOM 3567 C C . ARG A 1 470 ? 11.006 18.318 4.187 1.00 85.25 470 ARG A C 1
ATOM 3569 O O . ARG A 1 470 ? 10.495 19.406 4.444 1.00 85.25 470 ARG A O 1
ATOM 3576 N N . ASN A 1 471 ? 12.309 18.216 3.931 1.00 70.69 471 ASN A N 1
ATOM 3577 C CA . ASN A 1 471 ? 13.205 19.361 3.913 1.00 70.69 471 ASN A CA 1
ATOM 3578 C C . ASN A 1 471 ? 13.001 20.181 2.628 1.00 70.69 471 ASN A C 1
ATOM 3580 O O . ASN A 1 471 ? 13.439 19.816 1.537 1.00 70.69 471 ASN A O 1
ATOM 3584 N N . MET A 1 472 ? 12.317 21.313 2.773 1.00 56.47 472 MET A N 1
ATOM 3585 C CA . MET A 1 472 ? 11.938 22.233 1.702 1.00 56.47 472 MET A CA 1
ATOM 3586 C C . MET A 1 472 ? 13.085 23.122 1.191 1.00 56.47 472 MET A C 1
ATOM 3588 O O . MET A 1 472 ? 12.886 24.309 0.909 1.00 56.47 472 MET A O 1
ATOM 3592 N N . VAL A 1 473 ? 14.299 22.598 1.004 1.00 52.22 473 VAL A N 1
ATOM 3593 C CA . VAL A 1 473 ? 15.279 23.373 0.230 1.00 52.22 473 VAL A CA 1
ATOM 3594 C C . VAL A 1 473 ? 14.773 23.431 -1.215 1.00 52.22 473 VAL A C 1
ATOM 3596 O O . VAL A 1 473 ? 14.820 22.448 -1.950 1.00 52.22 473 VAL A O 1
ATOM 3599 N N . ALA A 1 474 ? 14.255 24.598 -1.613 1.00 47.06 474 ALA A N 1
ATOM 3600 C CA . ALA A 1 474 ? 13.531 24.852 -2.865 1.00 47.06 474 ALA A CA 1
ATOM 3601 C C . ALA A 1 474 ? 14.280 24.461 -4.160 1.00 47.06 474 ALA A C 1
ATOM 3603 O O . ALA A 1 474 ? 13.686 24.458 -5.235 1.00 47.06 474 ALA A O 1
ATOM 3604 N N . THR A 1 475 ? 15.568 24.125 -4.074 1.00 44.47 475 THR A N 1
ATOM 3605 C CA . THR A 1 475 ? 16.419 23.699 -5.192 1.00 44.47 475 THR A CA 1
ATOM 3606 C C . THR A 1 475 ? 16.570 22.178 -5.328 1.00 44.47 475 THR A C 1
ATOM 3608 O O . THR A 1 475 ? 17.223 21.729 -6.268 1.00 44.47 475 THR A O 1
ATOM 3611 N N . ALA A 1 476 ? 15.979 21.375 -4.436 1.00 50.53 476 ALA A N 1
ATOM 3612 C CA . ALA A 1 476 ? 16.143 19.920 -4.410 1.00 50.53 476 ALA A CA 1
ATOM 3613 C C . ALA A 1 476 ? 14.811 19.165 -4.253 1.00 50.53 476 ALA A C 1
ATOM 3615 O O . ALA A 1 476 ? 14.722 18.252 -3.444 1.00 50.53 476 ALA A O 1
ATOM 3616 N N . ARG A 1 477 ? 13.764 19.512 -5.012 1.00 64.50 477 ARG A N 1
ATOM 3617 C CA . ARG A 1 477 ? 12.525 18.700 -5.055 1.00 64.50 477 ARG A CA 1
ATOM 3618 C C . ARG A 1 477 ? 12.745 17.451 -5.897 1.00 64.50 477 ARG A C 1
ATOM 3620 O O . ARG A 1 477 ? 13.511 17.527 -6.838 1.00 64.50 477 ARG A O 1
ATOM 3627 N N . TRP A 1 478 ? 12.139 16.306 -5.600 1.00 73.19 478 TRP A N 1
ATOM 3628 C CA . TRP A 1 478 ? 12.620 15.020 -6.138 1.00 73.19 478 TRP A CA 1
ATOM 3629 C C . TRP A 1 478 ? 11.828 14.508 -7.339 1.00 73.19 478 TRP A C 1
ATOM 3631 O O . TRP A 1 478 ? 10.615 14.693 -7.426 1.00 73.19 478 TRP A O 1
ATOM 3641 N N . SER A 1 479 ? 12.529 13.865 -8.274 1.00 79.69 479 SER A N 1
ATOM 3642 C CA . SER A 1 479 ? 11.895 13.164 -9.396 1.00 79.69 479 SER A CA 1
ATOM 3643 C C . SER A 1 479 ? 11.276 11.873 -8.888 1.00 79.69 479 SER A C 1
ATOM 3645 O O . SER A 1 479 ? 11.902 11.188 -8.084 1.00 79.69 479 SER A O 1
ATOM 3647 N N . ASN A 1 480 ? 10.084 11.521 -9.359 1.00 86.38 480 ASN A N 1
ATOM 3648 C CA . ASN A 1 480 ? 9.463 10.243 -9.015 1.00 86.38 480 ASN A CA 1
ATOM 3649 C C . ASN A 1 480 ? 10.320 9.091 -9.549 1.00 86.38 480 ASN A C 1
ATOM 3651 O O . ASN A 1 480 ? 10.785 9.155 -10.688 1.00 86.38 480 ASN A O 1
ATOM 3655 N N . ARG A 1 481 ? 10.512 8.021 -8.771 1.00 88.25 481 ARG A N 1
ATOM 3656 C CA . ARG A 1 481 ? 11.361 6.890 -9.185 1.00 88.25 481 ARG A CA 1
ATOM 3657 C C . ARG A 1 481 ? 10.744 5.539 -8.902 1.00 88.25 481 ARG A C 1
ATOM 3659 O O . ARG A 1 481 ? 10.003 5.394 -7.940 1.00 88.25 481 ARG A O 1
ATOM 3666 N N . TYR A 1 482 ? 11.120 4.549 -9.708 1.00 91.81 482 TYR A N 1
ATOM 3667 C CA . TYR A 1 482 ? 10.876 3.134 -9.414 1.00 91.81 482 TYR A CA 1
ATOM 3668 C C . TYR A 1 482 ? 9.393 2.779 -9.239 1.00 91.81 482 TYR A C 1
ATOM 3670 O O . TYR A 1 482 ? 9.053 1.888 -8.467 1.00 91.81 482 TYR A O 1
ATOM 3678 N N . ASN A 1 483 ? 8.512 3.501 -9.936 1.00 94.75 483 ASN A N 1
ATOM 3679 C CA . ASN A 1 483 ? 7.072 3.306 -9.840 1.00 94.75 483 ASN A CA 1
ATOM 3680 C C . ASN A 1 483 ? 6.613 2.293 -10.883 1.00 94.75 483 ASN A C 1
ATOM 3682 O O . ASN A 1 483 ? 6.946 2.423 -12.063 1.00 94.75 483 ASN A O 1
ATOM 3686 N N . MET A 1 484 ? 5.847 1.306 -10.438 1.00 95.50 484 MET A N 1
ATOM 3687 C CA . MET A 1 484 ? 5.554 0.092 -11.182 1.00 95.50 484 MET A CA 1
ATOM 3688 C C . MET A 1 484 ? 4.065 -0.212 -11.162 1.00 95.50 484 MET A C 1
ATOM 3690 O O . MET A 1 484 ? 3.450 -0.202 -10.097 1.00 95.50 484 MET A O 1
ATOM 3694 N N . VAL A 1 485 ? 3.501 -0.510 -12.332 1.00 96.62 485 VAL A N 1
ATOM 3695 C CA . VAL A 1 485 ? 2.128 -1.016 -12.468 1.00 96.62 485 VAL A CA 1
ATOM 3696 C C . VAL A 1 485 ? 2.164 -2.363 -13.180 1.00 96.62 485 VAL A C 1
ATOM 3698 O O . VAL A 1 485 ? 2.561 -2.451 -14.342 1.00 96.62 485 VAL A O 1
ATOM 3701 N N . LEU A 1 486 ? 1.810 -3.418 -12.460 1.00 96.06 486 LEU A N 1
ATOM 3702 C CA . LEU A 1 486 ? 2.109 -4.802 -12.804 1.00 96.06 486 LEU A CA 1
ATOM 3703 C C . LEU A 1 486 ? 0.824 -5.620 -12.860 1.00 96.06 486 LEU A C 1
ATOM 3705 O O . LEU A 1 486 ? -0.016 -5.500 -11.966 1.00 96.06 486 LEU A O 1
ATOM 3709 N N . ASP A 1 487 ? 0.676 -6.461 -13.879 1.00 95.88 487 ASP A N 1
ATOM 3710 C CA . ASP A 1 487 ? -0.355 -7.503 -13.964 1.00 95.88 487 ASP A CA 1
ATOM 3711 C C . ASP A 1 487 ? -1.783 -7.007 -13.669 1.00 95.88 487 ASP A C 1
ATOM 3713 O O . ASP A 1 487 ? -2.624 -7.744 -13.160 1.00 95.88 487 ASP A O 1
ATOM 3717 N N . SER A 1 488 ? -2.059 -5.727 -13.923 1.00 96.94 488 SER A N 1
ATOM 3718 C CA . SER A 1 488 ? -3.303 -5.064 -13.536 1.00 96.94 488 SER A CA 1
ATOM 3719 C C . SER A 1 488 ? -4.296 -5.045 -14.690 1.00 96.94 488 SER A C 1
ATOM 3721 O O . SER A 1 488 ? -3.933 -5.133 -15.863 1.00 96.94 488 SER A O 1
ATOM 3723 N N . ARG A 1 489 ? -5.579 -4.927 -14.354 1.00 95.12 489 ARG A N 1
ATOM 3724 C CA . ARG A 1 489 ? -6.679 -4.823 -15.312 1.00 95.12 489 ARG A CA 1
ATOM 3725 C C . ARG A 1 489 ? -7.184 -3.400 -15.378 1.00 95.12 489 ARG A C 1
ATOM 3727 O O . ARG A 1 489 ? -7.473 -2.789 -14.352 1.00 95.12 489 ARG A O 1
ATOM 3734 N N . PHE A 1 490 ? -7.363 -2.909 -16.590 1.00 92.81 490 PHE A N 1
ATOM 3735 C CA . PHE A 1 490 ? -7.925 -1.601 -16.846 1.00 92.81 490 PHE A CA 1
ATOM 3736 C C . PHE A 1 490 ? -9.173 -1.737 -17.685 1.00 92.81 490 PHE A C 1
ATOM 3738 O O . PHE A 1 490 ? -9.135 -2.351 -18.751 1.00 92.81 490 PHE A O 1
ATOM 3745 N N . ASN A 1 491 ? -10.224 -1.067 -17.221 1.00 89.38 491 ASN A N 1
ATOM 3746 C CA . ASN A 1 491 ? -11.547 -1.041 -17.815 1.00 89.38 491 ASN A CA 1
ATOM 3747 C C . ASN A 1 491 ? -12.367 -2.327 -17.568 1.00 89.38 491 ASN A C 1
ATOM 3749 O O . ASN A 1 491 ? -11.893 -3.297 -16.970 1.00 89.38 491 ASN A O 1
ATOM 3753 N N . GLU A 1 492 ? -13.633 -2.311 -17.973 1.00 85.38 492 GLU A N 1
ATOM 3754 C CA . GLU A 1 492 ? -14.526 -3.467 -18.037 1.00 85.38 492 GLU A CA 1
ATOM 3755 C C . GLU A 1 492 ? -15.498 -3.324 -19.219 1.00 85.38 492 GLU A C 1
ATOM 3757 O O . GLU A 1 492 ? -15.704 -2.230 -19.735 1.00 85.38 492 GLU A O 1
ATOM 3762 N N . ALA A 1 493 ? -16.099 -4.437 -19.654 1.00 75.94 493 ALA A N 1
ATOM 3763 C CA . ALA A 1 493 ? -16.897 -4.492 -20.885 1.00 75.94 493 ALA A CA 1
ATOM 3764 C C . ALA A 1 493 ? -18.177 -3.632 -20.865 1.00 75.94 493 ALA A C 1
ATOM 3766 O O . ALA A 1 493 ? -18.772 -3.390 -21.913 1.00 75.94 493 ALA A O 1
ATOM 3767 N N . SER A 1 494 ? -18.630 -3.205 -19.685 1.00 82.00 494 SER A N 1
ATOM 3768 C CA . SER A 1 494 ? -19.819 -2.374 -19.508 1.00 82.00 494 SER A CA 1
ATOM 3769 C C . SER A 1 494 ? -19.503 -1.198 -18.596 1.00 82.00 494 SER A C 1
ATOM 3771 O O . SER A 1 494 ? -19.169 -1.412 -17.434 1.00 82.00 494 SER A O 1
ATOM 3773 N N . GLN A 1 495 ? -19.670 0.016 -19.108 1.00 83.38 495 GLN A N 1
ATOM 3774 C CA . GLN A 1 495 ? -19.497 1.258 -18.358 1.00 83.38 495 GLN A CA 1
ATOM 3775 C C . GLN A 1 495 ? -20.850 1.930 -18.105 1.00 83.38 495 GLN A C 1
ATOM 3777 O O . GLN A 1 495 ? -21.805 1.726 -18.865 1.00 83.38 495 GLN A O 1
ATOM 3782 N N . ALA A 1 496 ? -20.925 2.743 -17.051 1.00 82.94 496 ALA A N 1
ATOM 3783 C CA . ALA A 1 496 ? -22.058 3.637 -16.830 1.00 82.94 496 ALA A CA 1
ATOM 3784 C C . ALA A 1 496 ? -22.250 4.583 -18.040 1.00 82.94 496 ALA A C 1
ATOM 3786 O O . ALA A 1 496 ? -21.259 5.021 -18.625 1.00 82.94 496 ALA A O 1
ATOM 3787 N N . PRO A 1 497 ? -23.491 4.935 -18.432 1.00 82.25 497 PRO A N 1
ATOM 3788 C CA . PRO A 1 497 ? -23.738 5.833 -19.566 1.00 82.25 497 PRO A CA 1
ATOM 3789 C C . PRO A 1 497 ? -23.086 7.215 -19.430 1.00 82.25 497 PRO A C 1
ATOM 3791 O O . PRO A 1 497 ? -22.774 7.851 -20.432 1.00 82.25 497 PRO A O 1
ATOM 3794 N N . GLU A 1 498 ? -22.904 7.683 -18.197 1.00 82.75 498 GLU A N 1
ATOM 3795 C CA . GLU A 1 498 ? -22.306 8.973 -17.855 1.00 82.75 498 GLU A CA 1
ATOM 3796 C C . GLU A 1 498 ? -20.776 8.908 -17.696 1.00 82.75 498 GLU A C 1
ATOM 3798 O O . GLU A 1 498 ? -20.164 9.882 -17.258 1.00 82.75 498 GLU A O 1
ATOM 3803 N N . HIS A 1 499 ? -20.164 7.762 -18.007 1.00 84.56 499 HIS A N 1
ATOM 3804 C CA . HIS A 1 499 ? -18.726 7.558 -17.916 1.00 84.56 499 HIS A CA 1
ATOM 3805 C C . HIS A 1 499 ? -17.952 8.450 -18.899 1.00 84.56 499 HIS A C 1
ATOM 3807 O O . HIS A 1 499 ? -18.242 8.460 -20.095 1.00 84.56 499 HIS A O 1
ATOM 3813 N N . ASP A 1 500 ? -16.919 9.133 -18.399 1.00 82.06 500 ASP A N 1
ATOM 3814 C CA . ASP A 1 500 ? -15.975 9.905 -19.212 1.00 82.06 500 ASP A CA 1
ATOM 3815 C C . ASP A 1 500 ? -14.504 9.530 -18.917 1.00 82.06 500 ASP A C 1
ATOM 3817 O O . ASP A 1 500 ? -13.966 9.792 -17.834 1.00 82.06 500 ASP A O 1
ATOM 3821 N N . SER A 1 501 ? -13.813 8.910 -19.878 1.00 75.88 501 SER A N 1
ATOM 3822 C CA . SER A 1 501 ? -12.420 8.460 -19.731 1.00 75.88 501 SER A CA 1
ATOM 3823 C C . SER A 1 501 ? -11.416 9.257 -20.565 1.00 75.88 501 SER A C 1
ATOM 3825 O O . SER A 1 501 ? -11.556 9.465 -21.770 1.00 75.88 501 SER A O 1
ATOM 3827 N N . ALA A 1 502 ? -10.322 9.645 -19.902 1.00 76.44 502 ALA A N 1
ATOM 3828 C CA . ALA A 1 502 ? -9.072 10.034 -20.548 1.00 76.44 502 ALA A CA 1
ATOM 3829 C C . ALA A 1 502 ? -8.172 8.791 -20.734 1.00 76.44 502 ALA A C 1
ATOM 3831 O O . ALA A 1 502 ? -8.643 7.704 -21.055 1.00 76.44 502 ALA A O 1
ATOM 3832 N N . SER A 1 503 ? -6.861 8.924 -20.507 1.00 72.62 503 SER A N 1
ATOM 3833 C CA . SER A 1 503 ? -5.922 7.799 -20.579 1.00 72.62 503 SER A CA 1
ATOM 3834 C C . SER A 1 503 ? -6.114 6.806 -19.443 1.00 72.62 503 SER A C 1
ATOM 3836 O O . SER A 1 503 ? -6.415 7.205 -18.329 1.00 72.62 503 SER A O 1
ATOM 3838 N N . PHE A 1 504 ? -5.840 5.523 -19.633 1.00 84.31 504 PHE A N 1
ATOM 3839 C CA . PHE A 1 504 ? -6.013 4.559 -18.546 1.00 84.31 504 PHE A CA 1
ATOM 3840 C C . PHE A 1 504 ? -4.874 4.715 -17.535 1.00 84.31 504 PHE A C 1
ATOM 3842 O O . PHE A 1 504 ? -5.133 4.849 -16.339 1.00 84.31 504 PHE A O 1
ATOM 3849 N N . VAL A 1 505 ? -3.635 4.813 -18.027 1.00 89.31 505 VAL A N 1
ATOM 3850 C CA . VAL A 1 505 ? -2.432 5.042 -17.216 1.00 89.31 505 VAL A CA 1
ATOM 3851 C C . VAL A 1 505 ? -1.773 6.364 -17.594 1.00 89.31 505 VAL A C 1
ATOM 3853 O O . VAL A 1 505 ? -1.391 6.558 -18.745 1.00 89.31 505 VAL A O 1
ATOM 3856 N N . GLU A 1 506 ? -1.594 7.259 -16.620 1.00 89.06 506 GLU A N 1
ATOM 3857 C CA . GLU A 1 506 ? -0.860 8.518 -16.787 1.00 89.06 506 GLU A CA 1
ATOM 3858 C C . GLU A 1 506 ? 0.312 8.618 -15.797 1.00 89.06 506 GLU A C 1
ATOM 3860 O O . GLU A 1 506 ? 0.112 8.920 -14.621 1.00 89.06 506 GLU A O 1
ATOM 3865 N N . PHE A 1 507 ? 1.547 8.444 -16.269 1.00 89.50 507 PHE A N 1
ATOM 3866 C CA . PHE A 1 507 ? 2.744 8.918 -15.564 1.00 89.50 507 PHE A CA 1
ATOM 3867 C C . PHE A 1 507 ? 3.136 10.252 -16.190 1.00 89.50 507 PHE A C 1
ATOM 3869 O O . PHE A 1 507 ? 3.511 10.308 -17.363 1.00 89.50 507 PHE A O 1
ATOM 3876 N N . ARG A 1 508 ? 3.011 11.350 -15.441 1.00 84.75 508 ARG A N 1
ATOM 3877 C CA . ARG A 1 508 ? 3.412 12.670 -15.953 1.00 84.75 508 ARG A CA 1
ATOM 3878 C C . ARG A 1 508 ? 4.930 12.797 -16.039 1.00 84.75 508 ARG A C 1
ATOM 3880 O O . ARG A 1 508 ? 5.651 11.962 -15.518 1.00 84.75 508 ARG A O 1
ATOM 3887 N N . SER A 1 509 ? 5.415 13.843 -16.704 1.00 77.19 509 SER A N 1
ATOM 3888 C CA . SER A 1 509 ? 6.849 14.118 -16.822 1.00 77.19 509 SER A CA 1
ATOM 3889 C C . SER A 1 509 ? 7.552 14.168 -15.456 1.00 77.19 509 SER A C 1
ATOM 3891 O O . SER A 1 509 ? 6.963 14.551 -14.443 1.00 77.19 509 SER A O 1
ATOM 3893 N N . GLY A 1 510 ? 8.824 13.756 -15.440 1.00 77.69 510 GLY A N 1
ATOM 3894 C CA . GLY A 1 510 ? 9.663 13.721 -14.236 1.00 77.69 510 GLY A CA 1
ATOM 3895 C C . GLY A 1 510 ? 9.721 12.371 -13.514 1.00 77.69 510 GLY A C 1
ATOM 3896 O O . GLY A 1 510 ? 10.236 12.303 -12.399 1.00 77.69 510 GLY A O 1
ATOM 3897 N N . HIS A 1 511 ? 9.222 11.293 -14.125 1.00 85.25 511 HIS A N 1
ATOM 3898 C CA . HIS A 1 511 ? 9.467 9.934 -13.642 1.00 85.25 511 HIS A CA 1
ATOM 3899 C C . HIS A 1 511 ? 10.829 9.405 -14.110 1.00 85.25 511 HIS A C 1
ATOM 3901 O O . HIS A 1 511 ? 11.315 9.771 -15.182 1.00 85.25 511 HIS A O 1
ATOM 3907 N N . GLN A 1 512 ? 11.433 8.513 -13.323 1.00 85.12 512 GLN A N 1
ATOM 3908 C CA . GLN A 1 512 ? 12.649 7.790 -13.685 1.00 85.12 512 GLN A CA 1
ATOM 3909 C C . GLN A 1 512 ? 12.549 6.309 -13.336 1.00 85.12 512 GLN A C 1
ATOM 3911 O O . GLN A 1 512 ? 11.976 5.959 -12.301 1.00 85.12 512 GLN A O 1
ATOM 3916 N N . TYR A 1 513 ? 13.114 5.444 -14.183 1.00 86.12 513 TYR A N 1
ATOM 3917 C CA . TYR A 1 513 ? 13.194 3.995 -13.935 1.00 86.12 513 TYR A CA 1
ATOM 3918 C C . TYR A 1 513 ? 11.841 3.399 -13.519 1.00 86.12 513 TYR A C 1
ATOM 3920 O O . TYR A 1 513 ? 11.746 2.616 -12.580 1.00 86.12 513 TYR A O 1
ATOM 3928 N N . SER A 1 514 ? 10.770 3.874 -14.148 1.00 89.44 514 SER A N 1
ATOM 3929 C CA . SER A 1 514 ? 9.385 3.539 -13.817 1.00 89.44 514 SER A CA 1
ATOM 3930 C C . SER A 1 514 ? 8.758 2.845 -15.014 1.00 89.44 514 SER A C 1
ATOM 3932 O O . SER A 1 514 ? 9.180 3.062 -16.150 1.00 89.44 514 SER A O 1
ATOM 3934 N N . GLY A 1 515 ? 7.742 2.027 -14.803 1.00 89.19 515 GLY A N 1
ATOM 3935 C CA . GLY A 1 515 ? 7.132 1.349 -15.930 1.00 89.19 515 GLY A CA 1
ATOM 3936 C C . GLY A 1 515 ? 5.903 0.545 -15.593 1.00 89.19 515 GLY A C 1
ATOM 3937 O O . GLY A 1 515 ? 5.423 0.524 -14.461 1.00 89.19 515 GLY A O 1
ATOM 3938 N N . ILE A 1 516 ? 5.392 -0.102 -16.626 1.00 90.50 516 ILE A N 1
ATOM 3939 C CA . ILE A 1 516 ? 4.208 -0.939 -16.561 1.00 90.50 516 ILE A CA 1
ATOM 3940 C C . ILE A 1 516 ? 4.481 -2.276 -17.258 1.00 90.50 516 ILE A C 1
ATOM 3942 O O . ILE A 1 516 ? 5.116 -2.307 -18.316 1.00 90.50 516 ILE A O 1
ATOM 3946 N N . TYR A 1 517 ? 4.033 -3.375 -16.661 1.00 89.50 517 TYR A N 1
ATOM 3947 C CA . TYR A 1 517 ? 4.357 -4.728 -17.116 1.00 89.50 517 TYR A CA 1
ATOM 3948 C C . TYR A 1 517 ? 3.143 -5.650 -17.005 1.00 89.50 517 TYR A C 1
ATOM 3950 O O . TYR A 1 517 ? 2.468 -5.620 -15.979 1.00 89.50 517 TYR A O 1
ATOM 3958 N N . GLY A 1 518 ? 2.869 -6.472 -18.018 1.00 89.50 518 GLY A N 1
ATOM 3959 C CA . GLY A 1 518 ? 1.889 -7.561 -17.890 1.00 89.50 518 GLY A CA 1
ATOM 3960 C C . GLY A 1 518 ? 0.422 -7.123 -17.786 1.00 89.50 518 GLY A C 1
ATOM 3961 O O . GLY A 1 518 ? -0.439 -7.924 -17.421 1.00 89.50 518 GLY A O 1
ATOM 3962 N N . ASN A 1 519 ? 0.098 -5.851 -18.040 1.00 92.75 519 ASN A N 1
ATOM 3963 C CA . ASN A 1 519 ? -1.250 -5.338 -17.784 1.00 92.75 519 ASN A CA 1
ATOM 3964 C C . ASN A 1 519 ? -2.228 -5.695 -18.907 1.00 92.75 519 ASN A C 1
ATOM 3966 O O . ASN A 1 519 ? -1.851 -5.838 -20.066 1.00 92.75 519 ASN A O 1
ATOM 3970 N N . GLN A 1 520 ? -3.509 -5.782 -18.562 1.00 91.06 520 GLN A N 1
ATOM 3971 C CA . GLN A 1 520 ? -4.611 -6.043 -19.483 1.00 91.06 520 GLN A CA 1
ATOM 3972 C C . GLN A 1 520 ? -5.484 -4.796 -19.621 1.00 91.06 520 GLN A C 1
ATOM 3974 O O . GLN A 1 520 ? -6.062 -4.321 -18.644 1.00 91.06 520 GLN A O 1
ATOM 3979 N N . PHE A 1 521 ? -5.613 -4.296 -20.843 1.00 87.62 521 PHE A N 1
ATOM 3980 C CA . PHE A 1 521 ? -6.435 -3.152 -21.214 1.00 87.62 521 PHE A CA 1
ATOM 3981 C C . PHE A 1 521 ? -7.640 -3.650 -22.013 1.00 87.62 521 PHE A C 1
ATOM 3983 O O . PHE A 1 521 ? -7.473 -4.246 -23.080 1.00 87.62 521 PHE A O 1
ATOM 3990 N N . PHE A 1 522 ? -8.846 -3.427 -21.491 1.00 85.88 522 PHE A N 1
ATOM 3991 C CA . PHE A 1 522 ? -10.091 -3.743 -22.190 1.00 85.88 522 PHE A CA 1
ATOM 3992 C C . PHE A 1 522 ? -10.635 -2.522 -22.942 1.00 85.88 522 PHE A C 1
ATOM 3994 O O . PHE A 1 522 ? -10.464 -1.382 -22.501 1.00 85.88 522 PHE A O 1
ATOM 4001 N N . ASP A 1 523 ? -11.328 -2.785 -24.048 1.00 79.81 523 ASP A N 1
ATOM 4002 C CA . ASP A 1 523 ? -11.966 -1.787 -24.906 1.00 79.81 523 ASP A CA 1
ATOM 4003 C C . ASP A 1 523 ? -12.833 -0.809 -24.122 1.00 79.81 523 ASP A C 1
ATOM 4005 O O . ASP A 1 523 ? -13.643 -1.210 -23.284 1.00 79.81 523 ASP A O 1
ATOM 4009 N N . ASP A 1 524 ? -12.683 0.478 -24.434 1.00 75.31 524 ASP A N 1
ATOM 4010 C CA . ASP A 1 524 ? -13.565 1.533 -23.948 1.00 75.31 524 ASP A CA 1
ATOM 4011 C C . ASP A 1 524 ? -14.541 1.916 -25.061 1.00 75.31 524 ASP A C 1
ATOM 4013 O O . ASP A 1 524 ? -14.141 2.564 -26.027 1.00 75.31 524 ASP A O 1
ATOM 4017 N N . PRO A 1 525 ? -15.821 1.517 -24.972 1.00 67.19 525 PRO A N 1
ATOM 4018 C CA . PRO A 1 525 ? -16.782 1.797 -26.032 1.00 67.19 525 PRO A CA 1
ATOM 4019 C C . PRO A 1 525 ? -17.119 3.291 -26.155 1.00 67.19 525 PRO A C 1
ATOM 4021 O O . PRO A 1 525 ? -17.830 3.670 -27.086 1.00 67.19 525 PRO A O 1
ATOM 4024 N N . VAL A 1 526 ? -16.660 4.127 -25.214 1.00 66.25 526 VAL A N 1
ATOM 4025 C CA . VAL A 1 526 ? -17.016 5.547 -25.110 1.00 66.25 526 VAL A CA 1
ATOM 4026 C C . VAL A 1 526 ? -15.848 6.471 -25.490 1.00 66.25 526 VAL A C 1
ATOM 4028 O O . VAL A 1 526 ? -16.083 7.642 -25.788 1.00 66.25 526 VAL A O 1
ATOM 4031 N N . SER A 1 527 ? -14.603 5.977 -25.540 1.00 62.28 527 SER A N 1
ATOM 4032 C CA . SER A 1 527 ? -13.409 6.813 -25.742 1.00 62.28 527 SER A CA 1
ATOM 4033 C C . SER A 1 527 ? -12.371 6.179 -26.673 1.00 62.28 527 SER A C 1
ATOM 4035 O O . SER A 1 527 ? -11.883 5.082 -26.425 1.00 62.28 527 SER A O 1
ATOM 4037 N N . ASP A 1 528 ? -11.949 6.938 -27.692 1.00 56.66 528 ASP A N 1
ATOM 4038 C CA . ASP A 1 528 ? -10.786 6.639 -28.551 1.00 56.66 528 ASP A CA 1
ATOM 4039 C C . ASP A 1 528 ? -9.454 7.133 -27.927 1.00 56.66 528 ASP A C 1
ATOM 4041 O O . ASP A 1 528 ? -8.435 7.270 -28.611 1.00 56.66 528 ASP A O 1
ATOM 4045 N N . GLY A 1 529 ? -9.455 7.502 -26.640 1.00 55.41 529 GLY A N 1
ATOM 4046 C CA . GLY A 1 529 ? -8.312 8.110 -25.960 1.00 55.41 529 GLY A CA 1
ATOM 4047 C C . GLY A 1 529 ? -7.069 7.213 -25.906 1.00 55.41 529 GLY A C 1
ATOM 4048 O O . GLY A 1 529 ? -7.157 5.989 -25.843 1.00 55.41 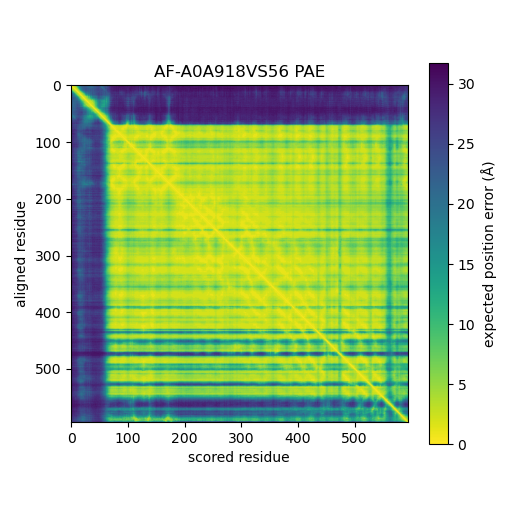529 GLY A O 1
ATOM 4049 N N . ALA A 1 530 ? -5.881 7.834 -25.876 1.00 57.84 530 ALA A N 1
ATOM 4050 C CA . ALA A 1 530 ? -4.621 7.118 -25.674 1.00 57.84 530 ALA A CA 1
ATOM 4051 C C . ALA A 1 530 ? -4.673 6.333 -24.359 1.00 57.84 530 ALA A C 1
ATOM 4053 O O . ALA A 1 530 ? -4.778 6.930 -23.289 1.00 57.84 530 ALA A O 1
ATOM 4054 N N . GLN A 1 531 ? -4.574 5.008 -24.423 1.00 71.12 531 GLN A N 1
ATOM 4055 C CA . GLN A 1 531 ? -4.725 4.144 -23.252 1.00 71.12 531 GLN A CA 1
ATOM 4056 C C . GLN A 1 531 ? -3.575 4.356 -22.264 1.00 71.12 531 GLN A C 1
ATOM 4058 O O . GLN A 1 531 ? -3.768 4.260 -21.051 1.00 71.12 531 GLN A O 1
ATOM 4063 N N . ILE A 1 532 ? -2.397 4.737 -22.763 1.00 78.88 532 ILE A N 1
ATOM 4064 C CA . ILE A 1 532 ? -1.196 4.919 -21.953 1.00 78.88 532 ILE A CA 1
ATOM 4065 C C . ILE A 1 532 ? -0.506 6.234 -22.297 1.00 78.88 532 ILE A C 1
ATOM 4067 O O . ILE A 1 532 ? -0.289 6.553 -23.466 1.00 78.88 532 ILE A O 1
ATOM 4071 N N . ARG A 1 533 ? -0.139 6.979 -21.251 1.00 81.50 533 ARG A N 1
ATOM 4072 C CA . ARG A 1 533 ? 0.652 8.205 -21.314 1.00 81.50 533 ARG A CA 1
ATOM 4073 C C . ARG A 1 533 ? 1.758 8.137 -20.269 1.00 81.50 533 ARG A C 1
ATOM 4075 O O . ARG A 1 533 ? 1.496 8.371 -19.091 1.00 81.50 533 ARG A O 1
ATOM 4082 N N . LEU A 1 534 ? 2.990 7.852 -20.683 1.00 82.81 534 LEU A N 1
ATOM 4083 C CA . LEU A 1 534 ? 4.134 7.815 -19.764 1.00 82.81 534 LEU A CA 1
ATOM 4084 C C . LEU A 1 534 ? 5.190 8.844 -20.163 1.00 82.81 534 LEU A C 1
ATOM 4086 O O . LEU A 1 534 ? 5.656 8.822 -21.298 1.00 82.81 534 LEU A O 1
ATOM 4090 N N . GLY A 1 535 ? 5.568 9.726 -19.238 1.00 78.81 535 GLY A N 1
ATOM 4091 C CA . GLY A 1 535 ? 6.600 10.744 -19.434 1.00 78.81 535 GLY A CA 1
ATOM 4092 C C . GLY A 1 535 ? 7.717 10.644 -18.400 1.00 78.81 535 GLY A C 1
ATOM 4093 O O . GLY A 1 535 ? 7.467 10.453 -17.214 1.00 78.81 535 GLY A O 1
ATOM 4094 N N . GLY A 1 536 ? 8.962 10.810 -18.836 1.00 78.38 536 GLY A N 1
ATOM 4095 C CA . GLY A 1 536 ? 10.130 10.715 -17.963 1.00 78.38 536 GLY A CA 1
ATOM 4096 C C . GLY A 1 536 ? 11.353 10.156 -18.679 1.00 78.38 536 GLY A C 1
ATOM 4097 O O . GLY A 1 536 ? 11.365 10.034 -19.900 1.00 78.38 536 GLY A O 1
ATOM 4098 N N . THR A 1 537 ? 12.368 9.787 -17.904 1.00 76.69 537 THR A N 1
ATOM 4099 C CA . THR A 1 537 ? 13.616 9.187 -18.400 1.00 76.69 537 THR A CA 1
ATOM 4100 C C . THR A 1 537 ? 13.666 7.716 -17.996 1.00 76.69 537 THR A C 1
ATOM 4102 O O . THR A 1 537 ? 13.372 7.389 -16.849 1.00 76.69 537 THR A O 1
ATOM 4105 N N . ASN A 1 538 ? 14.068 6.817 -18.898 1.00 78.38 538 ASN A N 1
ATOM 4106 C CA . ASN A 1 538 ? 14.093 5.369 -18.638 1.00 78.38 538 ASN A CA 1
ATOM 4107 C C . ASN A 1 538 ? 12.720 4.846 -18.181 1.00 78.38 538 ASN A C 1
ATOM 4109 O O . ASN A 1 538 ? 12.566 4.367 -17.056 1.00 78.38 538 ASN A O 1
ATOM 4113 N N . ILE A 1 539 ? 11.715 5.016 -19.044 1.00 81.00 539 ILE A N 1
ATOM 4114 C CA . ILE A 1 539 ? 10.340 4.586 -18.795 1.00 81.00 539 ILE A CA 1
ATOM 4115 C C . ILE A 1 539 ? 9.992 3.395 -19.687 1.00 81.00 539 ILE A C 1
ATOM 4117 O O . ILE A 1 539 ? 10.379 3.352 -20.856 1.00 81.00 539 ILE A O 1
ATOM 4121 N N . PHE A 1 540 ? 9.255 2.430 -19.139 1.00 80.19 540 PHE A N 1
ATOM 4122 C CA . PHE A 1 540 ? 9.036 1.134 -19.780 1.00 80.19 540 PHE A CA 1
ATOM 4123 C C . PHE A 1 540 ? 7.549 0.760 -19.845 1.00 80.19 540 PHE A C 1
ATOM 4125 O O . PHE A 1 540 ? 6.816 0.986 -18.885 1.00 80.19 540 PHE A O 1
ATOM 4132 N N . ALA A 1 541 ? 7.115 0.147 -20.949 1.00 82.88 541 ALA A N 1
ATOM 4133 C CA . ALA A 1 541 ? 5.826 -0.532 -21.059 1.00 82.88 541 ALA A CA 1
ATOM 4134 C C . ALA A 1 541 ? 6.005 -1.868 -21.797 1.00 82.88 541 ALA A C 1
ATOM 4136 O O . ALA A 1 541 ? 6.374 -1.873 -22.970 1.00 82.88 541 ALA A O 1
ATOM 4137 N N . ARG A 1 542 ? 5.796 -2.999 -21.113 1.00 79.81 542 ARG A N 1
ATOM 4138 C CA . ARG A 1 542 ? 6.051 -4.337 -21.681 1.00 79.81 542 ARG A CA 1
ATOM 4139 C C . ARG A 1 542 ? 5.001 -5.378 -21.341 1.00 79.81 542 ARG A C 1
ATOM 4141 O O . ARG A 1 542 ? 4.352 -5.269 -20.304 1.00 79.81 542 ARG A O 1
ATOM 4148 N N . ASP A 1 543 ? 4.879 -6.378 -22.202 1.00 81.88 543 ASP A N 1
ATOM 4149 C CA . ASP A 1 543 ? 3.997 -7.534 -22.071 1.00 81.88 543 ASP A CA 1
ATOM 4150 C C . ASP A 1 543 ? 2.545 -7.112 -21.778 1.00 81.88 543 ASP A C 1
ATOM 4152 O O . ASP A 1 543 ? 1.817 -7.765 -21.029 1.00 81.88 543 ASP A O 1
ATOM 4156 N N . ASN A 1 544 ? 2.135 -5.944 -22.287 1.00 84.81 544 ASN A N 1
ATOM 4157 C CA . ASN A 1 544 ? 0.809 -5.401 -22.033 1.00 84.81 544 ASN A CA 1
ATOM 4158 C C . ASN A 1 544 ? -0.140 -5.873 -23.132 1.00 84.81 544 ASN A C 1
ATOM 4160 O O . ASN A 1 544 ? 0.106 -5.678 -24.323 1.00 84.81 544 ASN A O 1
ATOM 4164 N N . LEU A 1 545 ? -1.263 -6.446 -22.717 1.00 84.56 545 LEU A N 1
ATOM 4165 C CA . LEU A 1 545 ? -2.307 -6.931 -23.602 1.00 84.56 545 LEU A CA 1
ATOM 4166 C C . LEU A 1 545 ? -3.374 -5.857 -23.787 1.00 84.56 545 LEU A C 1
ATOM 4168 O O . LEU A 1 545 ? -4.041 -5.465 -22.832 1.00 84.56 545 LEU A O 1
ATOM 4172 N N . TYR A 1 546 ? -3.609 -5.458 -25.028 1.00 81.31 546 TYR A N 1
ATOM 4173 C CA . TYR A 1 546 ? -4.674 -4.544 -25.418 1.00 81.31 546 TYR A CA 1
ATOM 4174 C C . TYR A 1 546 ? -5.707 -5.314 -26.215 1.00 81.31 546 TYR A C 1
ATOM 4176 O O . TYR A 1 546 ? -5.421 -5.822 -27.297 1.00 81.31 546 TYR A O 1
ATOM 4184 N N . ASN A 1 547 ? -6.901 -5.481 -25.647 1.00 77.56 547 ASN A N 1
ATOM 4185 C CA . ASN A 1 547 ? -7.959 -6.308 -26.236 1.00 77.56 547 ASN A CA 1
ATOM 4186 C C . ASN A 1 547 ? -7.489 -7.723 -26.606 1.00 77.56 547 ASN A C 1
ATOM 4188 O O . ASN A 1 547 ? -7.901 -8.302 -27.610 1.00 77.56 547 ASN A O 1
ATOM 4192 N N . GLY A 1 548 ? -6.593 -8.282 -25.787 1.00 74.31 548 GLY A N 1
ATOM 4193 C CA . GLY A 1 548 ? -6.000 -9.601 -26.008 1.00 74.31 548 GLY A CA 1
ATOM 4194 C C . GLY A 1 548 ? -4.887 -9.644 -27.060 1.00 74.31 548 GLY A C 1
ATOM 4195 O O . GLY A 1 548 ? -4.403 -10.733 -27.362 1.00 74.31 548 GLY A O 1
ATOM 4196 N N . VAL A 1 549 ? -4.469 -8.498 -27.601 1.00 75.12 549 VAL A N 1
ATOM 4197 C CA . VAL A 1 549 ? -3.306 -8.369 -28.483 1.00 75.12 549 VAL A CA 1
ATOM 4198 C C . VAL A 1 549 ? -2.129 -7.846 -27.676 1.00 75.12 549 VAL A C 1
ATOM 4200 O O . VAL A 1 549 ? -2.223 -6.810 -27.027 1.00 75.12 549 VAL A O 1
ATOM 4203 N N . ASP A 1 550 ? -1.025 -8.578 -27.711 1.00 70.50 550 ASP A N 1
ATOM 4204 C CA . ASP A 1 550 ? 0.211 -8.169 -27.056 1.00 70.50 550 ASP A CA 1
ATOM 4205 C C . ASP A 1 550 ? 0.856 -6.993 -27.792 1.00 70.50 550 ASP A C 1
ATOM 4207 O O . ASP A 1 550 ? 0.969 -7.009 -29.023 1.00 70.50 550 ASP A O 1
ATOM 4211 N N . SER A 1 551 ? 1.262 -5.967 -27.046 1.00 68.00 551 SER A N 1
ATOM 4212 C CA . SER A 1 551 ? 2.065 -4.883 -27.596 1.00 68.00 551 SER A CA 1
ATOM 4213 C C . SER A 1 551 ? 3.065 -4.345 -26.576 1.00 68.00 551 SER A C 1
ATOM 4215 O O . SER A 1 551 ? 2.722 -3.952 -25.455 1.00 68.00 551 SER A O 1
ATOM 4217 N N . ASP A 1 552 ? 4.314 -4.285 -27.023 1.00 67.75 552 ASP A N 1
ATOM 4218 C CA . ASP A 1 552 ? 5.437 -3.725 -26.287 1.00 67.75 552 ASP A CA 1
ATOM 4219 C C . ASP A 1 552 ? 5.745 -2.317 -26.785 1.00 67.75 552 ASP A C 1
ATOM 4221 O O . ASP A 1 552 ? 5.990 -2.119 -27.975 1.00 67.75 552 ASP A O 1
ATOM 4225 N N . CYS A 1 553 ? 5.831 -1.346 -25.871 1.00 64.69 553 CYS A N 1
ATOM 4226 C CA . CYS A 1 553 ? 6.268 0.009 -26.199 1.00 64.69 553 CYS A CA 1
ATOM 4227 C C . CYS A 1 553 ? 7.452 0.434 -25.303 1.00 64.69 553 CYS A C 1
ATOM 4229 O O . CYS A 1 553 ? 7.351 0.502 -24.078 1.00 64.69 553 CYS A O 1
ATOM 4231 N N . ARG A 1 554 ? 8.585 0.824 -25.903 1.00 56.22 554 ARG A N 1
ATOM 4232 C CA . ARG A 1 554 ? 9.747 1.372 -25.176 1.00 56.22 554 ARG A CA 1
ATOM 4233 C C . ARG A 1 554 ? 10.190 2.691 -25.786 1.00 56.22 554 ARG A C 1
ATOM 4235 O O . ARG A 1 554 ? 10.579 2.731 -26.948 1.00 56.22 554 ARG A O 1
ATOM 4242 N N . TYR A 1 555 ? 10.230 3.746 -24.981 1.00 53.50 555 TYR A N 1
ATOM 4243 C CA . TYR A 1 555 ? 10.900 4.990 -25.354 1.00 53.50 555 TYR A CA 1
ATOM 4244 C C . TYR A 1 555 ? 12.305 5.004 -24.757 1.00 53.50 555 TYR A C 1
ATOM 4246 O O . TYR A 1 555 ? 12.463 4.886 -23.543 1.00 53.50 555 TYR A O 1
ATOM 4254 N N . ASP A 1 556 ? 13.318 5.102 -25.615 1.00 46.16 556 ASP A N 1
ATOM 4255 C CA . ASP A 1 556 ? 14.712 5.234 -25.201 1.00 46.16 556 ASP A CA 1
ATOM 4256 C C . ASP A 1 556 ? 15.181 6.670 -25.465 1.00 46.16 556 ASP A C 1
ATOM 4258 O O . ASP A 1 556 ? 15.123 7.153 -26.596 1.00 46.16 556 ASP A O 1
ATOM 4262 N N . ASP A 1 557 ? 15.579 7.375 -24.407 1.00 47.53 557 ASP A N 1
ATOM 4263 C CA . ASP A 1 557 ? 15.935 8.800 -24.439 1.00 47.53 557 ASP A CA 1
ATOM 4264 C C . ASP A 1 557 ? 17.407 9.039 -24.794 1.00 47.53 557 ASP A C 1
ATOM 4266 O O . ASP A 1 557 ? 17.740 10.189 -25.057 1.00 47.53 557 ASP A O 1
ATOM 4270 N N . THR A 1 558 ? 18.248 7.995 -24.900 1.00 43.34 558 THR A N 1
ATOM 4271 C CA . THR A 1 558 ? 19.734 8.028 -24.878 1.00 43.34 558 THR A CA 1
ATOM 4272 C C . THR A 1 558 ? 20.453 9.052 -25.776 1.00 43.34 558 THR A C 1
ATOM 4274 O O . THR A 1 558 ? 21.666 9.211 -25.666 1.00 43.34 558 THR A O 1
ATOM 4277 N N . PHE A 1 559 ? 19.750 9.778 -26.646 1.00 41.00 559 PHE A N 1
ATOM 4278 C CA . PHE A 1 559 ? 20.263 10.862 -27.484 1.00 41.00 559 PHE A CA 1
ATOM 4279 C C . PHE A 1 559 ? 19.852 12.291 -27.068 1.00 41.00 559 PHE A C 1
ATOM 4281 O O . PHE A 1 559 ? 20.260 13.253 -27.728 1.00 41.00 559 PHE A O 1
ATOM 4288 N N . ALA A 1 560 ? 19.085 12.495 -25.995 1.00 41.72 560 ALA A N 1
ATOM 4289 C CA . ALA A 1 560 ? 18.652 13.828 -25.585 1.00 41.72 560 ALA A CA 1
ATOM 4290 C C . ALA A 1 560 ? 19.724 14.538 -24.734 1.00 41.72 560 ALA A C 1
ATOM 4292 O O . ALA A 1 560 ? 19.704 14.533 -23.507 1.00 41.72 560 ALA A O 1
ATOM 4293 N N . ASN A 1 561 ? 20.672 15.190 -25.413 1.00 37.12 561 ASN A N 1
ATOM 4294 C CA . ASN A 1 561 ? 21.668 16.096 -24.831 1.00 37.12 561 ASN A CA 1
ATOM 4295 C C . ASN A 1 561 ? 21.052 17.080 -23.811 1.00 37.12 561 ASN A C 1
ATOM 4297 O O . ASN A 1 561 ? 20.543 18.127 -24.196 1.00 37.12 561 ASN A O 1
ATOM 4301 N N . GLY A 1 562 ? 21.148 16.778 -22.513 1.00 37.38 562 GLY A N 1
ATOM 4302 C CA . GLY A 1 562 ? 21.250 17.727 -21.391 1.00 37.38 562 GLY A CA 1
ATOM 4303 C C . GLY A 1 562 ? 20.133 18.756 -21.136 1.00 37.38 562 GLY A C 1
ATOM 4304 O O . GLY A 1 562 ? 20.200 19.443 -20.120 1.00 37.38 562 GLY A O 1
ATOM 4305 N N . THR A 1 563 ? 19.113 18.891 -21.986 1.00 34.41 563 THR A N 1
ATOM 4306 C CA . THR A 1 563 ? 18.043 19.905 -21.856 1.00 34.41 563 THR A CA 1
ATOM 4307 C C . THR A 1 563 ? 16.628 19.317 -21.847 1.00 34.41 563 THR A C 1
ATOM 4309 O O . THR A 1 563 ? 15.651 20.061 -21.869 1.00 34.41 563 THR A O 1
ATOM 4312 N N . ALA A 1 564 ? 16.486 17.992 -21.730 1.00 36.69 564 ALA A N 1
ATOM 4313 C CA . ALA A 1 564 ? 15.211 17.272 -21.833 1.00 36.69 564 ALA A CA 1
ATOM 4314 C C . ALA A 1 564 ? 14.225 17.462 -20.660 1.00 36.69 564 ALA A C 1
ATOM 4316 O O . ALA A 1 564 ? 13.143 16.885 -20.675 1.00 36.69 564 ALA A O 1
ATOM 4317 N N . TYR A 1 565 ? 14.532 18.305 -19.672 1.00 42.47 565 TYR A N 1
ATOM 4318 C CA . TYR A 1 565 ? 13.718 18.480 -18.457 1.00 42.47 565 TYR A CA 1
ATOM 4319 C C . TYR A 1 565 ? 12.331 19.105 -18.682 1.00 42.47 565 TYR A C 1
ATOM 4321 O O . TYR A 1 565 ? 11.562 19.247 -17.734 1.00 42.47 565 TYR A O 1
ATOM 4329 N N . GLN A 1 566 ? 12.000 19.464 -19.923 1.00 39.34 566 GLN A N 1
ATOM 4330 C CA . GLN A 1 566 ? 10.674 19.932 -20.331 1.00 39.34 566 GLN A CA 1
ATOM 4331 C C . GLN A 1 566 ? 10.148 19.269 -21.608 1.00 39.34 566 GLN A C 1
ATOM 4333 O O . GLN A 1 566 ? 9.088 19.663 -22.087 1.00 39.34 566 GLN A O 1
ATOM 4338 N N . ASN A 1 567 ? 10.849 18.284 -22.182 1.00 41.75 567 ASN A N 1
ATOM 4339 C CA . ASN A 1 567 ? 10.288 17.589 -23.333 1.00 41.75 567 ASN A CA 1
ATOM 4340 C C . ASN A 1 567 ? 9.343 16.496 -22.837 1.00 41.75 567 ASN A C 1
ATOM 4342 O O . ASN A 1 567 ? 9.773 15.472 -22.310 1.00 41.75 567 ASN A O 1
ATOM 4346 N N . ASP A 1 568 ? 8.051 16.744 -23.046 1.00 44.22 568 ASP A N 1
ATOM 4347 C CA . ASP A 1 568 ? 6.920 15.818 -22.964 1.00 44.22 568 ASP A CA 1
ATOM 4348 C C . ASP A 1 568 ? 7.052 14.664 -23.978 1.00 44.22 568 ASP A C 1
ATOM 4350 O O . ASP A 1 568 ? 6.134 14.378 -24.749 1.00 44.22 568 ASP A O 1
ATOM 4354 N N . ALA A 1 569 ? 8.209 14.010 -24.032 1.00 49.44 569 ALA A N 1
ATOM 4355 C CA . ALA A 1 569 ? 8.377 12.792 -24.791 1.00 49.44 569 ALA A CA 1
ATOM 4356 C C . ALA A 1 569 ? 7.548 11.703 -24.110 1.00 49.44 569 ALA A C 1
ATOM 4358 O O . ALA A 1 569 ? 7.956 11.075 -23.134 1.00 49.44 569 ALA A O 1
ATOM 4359 N N . LEU A 1 570 ? 6.316 11.584 -24.580 1.00 53.69 570 LEU A N 1
ATOM 4360 C CA . LEU A 1 570 ? 5.317 10.687 -24.050 1.00 53.69 570 LEU A CA 1
ATOM 4361 C C . LEU A 1 570 ? 5.339 9.408 -24.876 1.00 53.69 570 LEU A C 1
ATOM 4363 O O . LEU A 1 570 ? 5.220 9.446 -26.103 1.00 53.69 570 LEU A O 1
ATOM 4367 N N . ILE A 1 571 ? 5.446 8.270 -24.195 1.00 55.62 571 ILE A N 1
ATOM 4368 C CA . ILE A 1 571 ? 4.997 7.011 -24.784 1.00 55.62 571 ILE A CA 1
ATOM 4369 C C . ILE A 1 571 ? 3.483 7.127 -24.922 1.00 55.62 571 ILE A C 1
ATOM 4371 O O . ILE A 1 571 ? 2.789 7.290 -23.914 1.00 55.62 571 ILE A O 1
ATOM 4375 N N . PHE A 1 572 ? 3.003 7.050 -26.160 1.00 55.78 572 PHE A N 1
ATOM 4376 C CA . PHE A 1 572 ? 1.594 6.892 -26.478 1.00 55.78 572 PHE A CA 1
ATOM 4377 C C . PHE A 1 572 ? 1.386 5.504 -27.070 1.00 55.78 572 PHE A C 1
ATOM 4379 O O . PHE A 1 572 ? 2.049 5.143 -28.040 1.00 55.78 572 PHE A O 1
ATOM 4386 N N . ALA A 1 573 ? 0.459 4.759 -26.480 1.00 54.97 573 ALA A N 1
ATOM 4387 C CA . ALA A 1 573 ? -0.194 3.634 -27.129 1.00 54.97 573 ALA A CA 1
ATOM 4388 C C . ALA A 1 573 ? -1.650 4.051 -27.356 1.00 54.97 573 ALA A C 1
ATOM 4390 O O . ALA A 1 573 ? -2.363 4.375 -26.397 1.00 54.97 573 ALA A O 1
ATOM 4391 N N . ASP A 1 574 ? -2.052 4.149 -28.621 1.00 51.81 574 ASP A N 1
ATOM 4392 C CA . ASP A 1 574 ? -3.452 4.331 -28.992 1.00 51.81 574 ASP A CA 1
ATOM 4393 C C . ASP A 1 574 ? -4.153 2.970 -29.102 1.00 51.81 574 ASP A C 1
ATOM 4395 O O . ASP A 1 574 ? -3.521 1.911 -29.050 1.00 51.81 574 ASP A O 1
ATOM 4399 N N . SER A 1 575 ? -5.471 2.997 -29.280 1.00 52.66 575 SER A N 1
ATOM 4400 C CA . SER A 1 575 ? -6.295 1.798 -29.461 1.00 52.66 575 SER A CA 1
ATOM 4401 C C . SER A 1 575 ? -5.911 0.947 -30.685 1.00 52.66 575 SER A C 1
ATOM 4403 O O . SER A 1 575 ? -6.396 -0.175 -30.819 1.00 52.66 575 SER A O 1
ATOM 4405 N N . ASN A 1 576 ? -5.027 1.435 -31.566 1.00 52.66 576 ASN A N 1
ATOM 4406 C CA . ASN A 1 576 ? -4.589 0.756 -32.784 1.00 52.66 576 ASN A CA 1
ATOM 4407 C C . ASN A 1 576 ? -3.206 0.093 -32.655 1.00 52.66 576 ASN A C 1
ATOM 4409 O O . ASN A 1 576 ? -2.635 -0.299 -33.674 1.00 52.66 576 ASN A O 1
ATOM 4413 N N . THR A 1 577 ? -2.659 -0.073 -31.443 1.00 54.00 577 THR A N 1
ATOM 4414 C CA . THR A 1 577 ? -1.390 -0.790 -31.158 1.00 54.00 577 THR A CA 1
ATOM 4415 C C . THR A 1 577 ? -0.129 -0.201 -31.814 1.00 54.00 577 THR A C 1
ATOM 4417 O O . THR A 1 577 ? 0.923 -0.840 -31.831 1.00 54.00 577 THR A O 1
ATOM 4420 N N . ASN A 1 578 ? -0.183 1.022 -32.353 1.00 54.22 578 ASN A N 1
ATOM 4421 C CA . ASN A 1 578 ? 0.967 1.618 -33.037 1.00 54.22 578 ASN A CA 1
ATOM 4422 C C . ASN A 1 578 ? 1.957 2.216 -32.019 1.00 54.22 578 ASN A C 1
ATOM 4424 O O . ASN A 1 578 ? 1.836 3.375 -31.629 1.00 54.22 578 ASN A O 1
ATOM 4428 N N . CYS A 1 579 ? 2.954 1.433 -31.592 1.00 56.09 579 CYS A N 1
ATOM 4429 C CA . CYS A 1 579 ? 4.075 1.930 -30.785 1.00 56.09 579 CYS A CA 1
ATOM 4430 C C . CYS A 1 579 ? 5.098 2.703 -31.648 1.00 56.09 579 CYS A C 1
ATOM 4432 O O . CYS A 1 579 ? 5.328 2.390 -32.817 1.00 56.09 579 CYS A O 1
ATOM 4434 N N . ASN A 1 580 ? 5.790 3.677 -31.046 1.00 50.31 580 ASN A N 1
ATOM 4435 C CA . ASN A 1 580 ? 6.792 4.518 -31.721 1.00 50.31 580 ASN A CA 1
ATOM 4436 C C . ASN A 1 580 ? 8.178 3.855 -31.948 1.00 50.31 580 ASN A C 1
ATOM 4438 O O . ASN A 1 580 ? 9.106 4.545 -32.371 1.00 50.31 580 ASN A O 1
ATOM 4442 N N . SER A 1 581 ? 8.367 2.556 -31.684 1.00 49.97 581 SER A N 1
ATOM 4443 C CA . SER A 1 581 ? 9.679 1.882 -31.810 1.00 49.97 581 SER A CA 1
ATOM 4444 C C . SER A 1 581 ? 9.592 0.359 -31.611 1.00 49.97 581 SER A C 1
ATOM 4446 O O . SER A 1 581 ? 8.715 -0.133 -30.907 1.00 49.97 581 SER A O 1
ATOM 4448 N N . ASN A 1 582 ? 10.542 -0.387 -32.193 1.00 49.34 582 ASN A N 1
ATOM 4449 C CA . ASN A 1 582 ? 10.749 -1.813 -31.907 1.00 49.34 582 ASN A CA 1
ATOM 4450 C C . ASN A 1 582 ? 11.425 -1.995 -30.537 1.00 49.34 582 ASN A C 1
ATOM 4452 O O . ASN A 1 582 ? 12.423 -1.331 -30.247 1.00 49.34 582 ASN A O 1
ATOM 4456 N N . VAL A 1 583 ? 10.924 -2.927 -29.720 1.00 54.50 583 VAL A N 1
ATOM 4457 C CA . VAL A 1 583 ? 11.437 -3.216 -28.369 1.00 54.50 583 VAL A CA 1
ATOM 4458 C C . VAL A 1 583 ? 12.104 -4.598 -28.333 1.00 54.50 583 VAL A C 1
ATOM 4460 O O . VAL A 1 583 ? 11.519 -5.557 -28.834 1.00 54.50 583 VAL A O 1
ATOM 4463 N N . PRO A 1 584 ? 13.305 -4.751 -27.740 1.00 53.25 584 PRO A N 1
ATOM 4464 C CA . PRO A 1 584 ? 13.882 -6.069 -27.479 1.00 53.25 584 PRO A CA 1
ATOM 4465 C C . PRO A 1 584 ? 13.069 -6.833 -26.425 1.00 53.25 584 PRO A C 1
ATOM 4467 O O . PRO A 1 584 ? 12.771 -6.277 -25.361 1.00 53.25 584 PRO A O 1
ATOM 4470 N N . ALA A 1 585 ? 12.772 -8.106 -26.696 1.00 56.03 585 ALA A N 1
ATOM 4471 C CA . ALA A 1 585 ? 12.064 -8.993 -25.772 1.00 56.03 585 ALA A CA 1
ATOM 4472 C C . ALA A 1 585 ? 12.831 -9.172 -24.446 1.00 56.03 585 ALA A C 1
ATOM 4474 O O . ALA A 1 585 ? 14.060 -9.285 -24.447 1.00 56.03 585 ALA A O 1
ATOM 4475 N N . ILE A 1 586 ? 12.110 -9.227 -23.321 1.00 62.75 586 ILE A N 1
ATOM 4476 C CA . ILE A 1 586 ? 12.661 -9.691 -22.036 1.00 62.75 586 ILE A CA 1
ATOM 4477 C C . ILE A 1 586 ? 12.490 -11.211 -21.967 1.00 62.75 586 ILE A C 1
ATOM 4479 O O . ILE A 1 586 ? 11.484 -11.756 -22.418 1.00 62.75 586 ILE A O 1
ATOM 4483 N N . ALA A 1 587 ? 13.471 -11.918 -21.408 1.00 70.50 587 ALA A N 1
ATOM 4484 C CA . ALA A 1 587 ? 13.316 -13.341 -21.132 1.00 70.50 587 ALA A CA 1
ATOM 4485 C C . ALA A 1 587 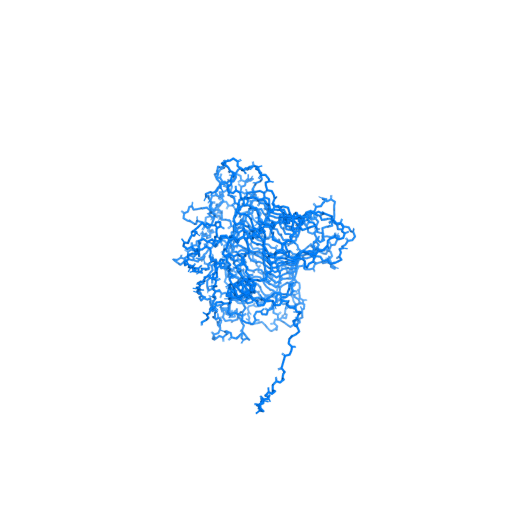? 12.205 -13.560 -20.093 1.00 70.50 587 ALA A C 1
ATOM 4487 O O . ALA A 1 587 ? 12.194 -12.891 -19.071 1.00 70.50 587 ALA A O 1
ATOM 4488 N N . THR A 1 588 ? 11.304 -14.526 -20.282 1.00 77.50 588 THR A N 1
ATOM 4489 C CA . THR A 1 588 ? 10.408 -14.943 -19.192 1.00 77.50 588 THR A CA 1
ATOM 4490 C C . THR A 1 588 ? 11.208 -15.787 -18.197 1.00 77.50 588 THR A C 1
ATOM 4492 O O . THR A 1 588 ? 11.643 -16.887 -18.561 1.00 77.50 588 THR A O 1
ATOM 4495 N N . PRO A 1 589 ? 11.433 -15.315 -16.960 1.00 72.56 589 PRO A N 1
ATOM 4496 C CA . PRO A 1 589 ? 12.303 -16.010 -16.037 1.00 72.56 589 PRO A CA 1
ATOM 4497 C C . PRO A 1 589 ? 11.615 -17.243 -15.457 1.00 72.56 589 PRO A C 1
ATOM 4499 O O . PRO A 1 589 ? 10.470 -17.199 -14.996 1.00 72.56 589 PRO A O 1
ATOM 4502 N N . ASN A 1 590 ? 12.337 -18.362 -15.445 1.00 79.81 590 ASN A N 1
ATOM 4503 C CA . ASN A 1 590 ? 11.904 -19.562 -14.727 1.00 79.81 590 ASN A CA 1
ATOM 4504 C C . ASN A 1 590 ? 11.795 -19.274 -13.215 1.00 79.81 590 ASN A C 1
ATOM 4506 O O . ASN A 1 590 ? 12.442 -18.361 -12.710 1.00 79.81 590 ASN A O 1
ATOM 4510 N N . GLN A 1 591 ? 11.038 -20.086 -12.476 1.00 80.62 591 GLN A N 1
ATOM 4511 C CA . GLN A 1 591 ? 11.009 -20.006 -11.007 1.00 80.62 591 GLN A CA 1
ATOM 4512 C C . GLN A 1 591 ? 12.411 -20.210 -10.403 1.00 80.62 591 GLN A C 1
ATOM 4514 O O . GLN A 1 591 ? 13.153 -21.051 -10.933 1.00 80.62 591 GLN A O 1
ATOM 4519 N N . PRO A 1 592 ? 12.779 -19.487 -9.325 1.00 73.69 592 PRO A N 1
ATOM 4520 C CA . PRO A 1 592 ? 14.040 -19.713 -8.617 1.00 73.69 592 PRO A CA 1
ATOM 4521 C C . PRO A 1 592 ? 14.143 -21.174 -8.153 1.00 73.69 592 PRO A C 1
ATOM 4523 O O . PRO A 1 592 ? 13.138 -21.807 -7.827 1.00 73.69 592 PRO A O 1
ATOM 4526 N N . GLY A 1 593 ? 15.350 -21.739 -8.196 1.00 65.62 593 GLY A N 1
ATOM 4527 C CA . GLY A 1 593 ? 15.591 -23.124 -7.793 1.00 65.62 593 GLY A CA 1
ATOM 4528 C C . GLY A 1 593 ? 15.793 -23.197 -6.286 1.00 65.62 593 GLY A C 1
ATOM 4529 O O . GLY A 1 593 ? 16.771 -22.645 -5.799 1.00 65.62 593 GLY A O 1
ATOM 4530 N N . SER A 1 594 ? 14.876 -23.853 -5.572 1.00 48.47 594 SER A N 1
ATOM 4531 C CA . SER A 1 594 ? 14.959 -24.084 -4.119 1.00 48.47 594 SER A CA 1
ATOM 4532 C C . SER A 1 594 ? 16.131 -24.972 -3.716 1.00 48.47 594 SER A C 1
ATOM 4534 O O . SER A 1 594 ? 16.283 -26.026 -4.386 1.00 48.47 594 SER A O 1
#

Solvent-accessible surface area (backbone atoms only — not comparable to full-atom values): 31078 Å² total; per-residue (Å²): 143,82,89,81,85,84,84,89,86,88,90,83,85,79,91,71,81,86,75,88,80,76,79,84,81,57,78,71,64,61,57,52,58,60,56,60,71,74,66,73,75,98,84,86,88,82,89,79,95,73,80,84,78,83,78,75,77,78,74,83,80,75,69,76,74,81,69,81,75,40,70,38,45,39,40,61,45,55,70,33,46,51,65,50,50,33,67,32,69,35,34,39,37,34,72,78,26,41,31,73,58,49,76,47,69,59,40,44,54,69,40,29,11,24,14,40,36,48,62,40,84,80,63,48,53,29,88,57,62,64,48,54,57,31,46,49,80,39,44,52,43,60,52,74,47,73,46,73,31,44,94,83,35,92,48,48,54,97,51,29,22,62,25,64,26,30,33,17,33,21,35,64,84,66,47,56,24,61,28,70,46,74,34,42,30,26,13,45,82,59,71,43,48,46,91,30,21,36,31,33,21,80,86,70,66,58,70,81,53,75,39,48,78,37,65,60,65,67,58,62,75,67,47,55,61,23,34,40,28,33,33,37,70,40,74,54,62,53,42,34,40,17,29,74,29,36,49,28,38,40,36,59,30,54,76,77,86,48,44,20,34,24,58,32,41,33,37,12,20,59,80,44,82,89,32,44,73,69,54,61,83,51,57,81,72,40,50,69,75,41,60,46,100,87,55,23,54,71,49,22,29,19,17,43,33,29,42,32,50,36,26,35,32,27,40,33,28,16,33,29,31,21,42,31,33,40,33,42,34,41,15,70,14,58,89,43,59,90,32,27,11,31,31,30,71,18,29,62,25,44,46,57,82,71,33,90,79,44,67,28,63,77,37,46,42,24,31,33,42,34,41,28,52,26,37,23,18,14,8,96,91,26,53,14,62,34,23,35,30,17,50,57,40,18,31,40,33,56,21,33,37,33,27,26,40,30,36,31,12,36,36,23,36,29,38,40,13,19,39,33,37,31,40,36,32,28,29,24,36,42,44,35,17,42,66,90,75,58,59,28,29,29,33,37,44,37,40,38,57,91,89,58,78,58,27,92,77,63,45,53,86,41,64,91,78,51,45,39,27,50,54,79,57,89,84,60,41,52,38,23,28,46,34,38,42,30,46,23,39,34,43,47,97,74,72,60,93,66,45,35,55,38,28,44,38,34,37,40,63,51,30,30,56,24,36,36,28,49,26,39,38,46,67,56,97,86,44,88,41,40,44,34,37,41,19,49,49,53,41,44,36,34,66,24,25,50,74,83,42,77,50,52,39,51,59,82,61,94,78,62,78,92,66,57,91,77,61,78,60,53,49,52,35,44,88,79,69,60,44,94,42,90,59,86,76,62,42,85,51,62,78,50,86,130

Nearest PDB structures (foldseek):
  8cka-assembly1_B  TM=4.650E-01  e=6.618E-02  Deinococcus radiodurans R1 = ATCC 13939 = DSM 20539
  6vfw-assembly2_B  TM=4.755E-01  e=6.004E-02  Homo sapiens
  6c72-assembly1_C  TM=3.031E-01  e=2.055E-02  Acinetobacter phage Fri1
  5w6p-assembly1_A  TM=3.414E-01  e=2.998E-01  Kuttervirus CBA120
  6eu4-assembly1_C  TM=2.259E-01  e=6.949E-02  Acinetobacter phage vB_AbaP_AS12

Mean predicted aligned error: 10.21 Å

Organism: NCBI:txid1329800

Radius of gyration: 27.25 Å; Cα contacts (8 Å, |Δi|>4): 1632; chains: 1; bounding box: 54×85×104 Å

Foldseek 3Di:
DDDDDDDDDDDDDDDDDDDPDDDDPDPVVVVVVVVVVVPPDDDDDDDDDDDDDPPPPPPPPPPPDPQDFAAKDWDKDWLADQEAAPQAKIKMFRQCIATPSDRDSLCLLAFKKKKKAFQFQVQAAQPLQRHGLRIATWSARIDMHTDGADPPGPQDDPQKGKTWIKMWIAGLVGRIDMDTDIHMYGYPPRQADQAQEEEEDLVQDRPFHRHHYDPAADFEPPFASHEYEYEFPEEHEEHEYAQQGEQGHYYYGDDDLGFYEYQEYEAHAHGDPVHQADAPVCLVVGDAFDADPSNHTDGGTSYRAEYERHEYLEYEYELEHYRYEDEHYEQPCQPPQPHAQAYEDYDDLCCVVVPPRDPQLSGFAYEAREYELYEHHGHLVRFAQENYEHDALRAYELYEYYSYEFEEHQAEPYEYAHYENYEYEAYEQQAFRADDPAAHENYAYHYNDPPAQEDPPQDCSPVVVSSRTRPPPVNHRHFHESHEAELYEFHDPDYDPRGHHAAHEHYFARYDSYEYINYEYEDDPVDQHFNFWHHYASYFYAQYAQNNDGATADDHPVPPPDPCSPDSPI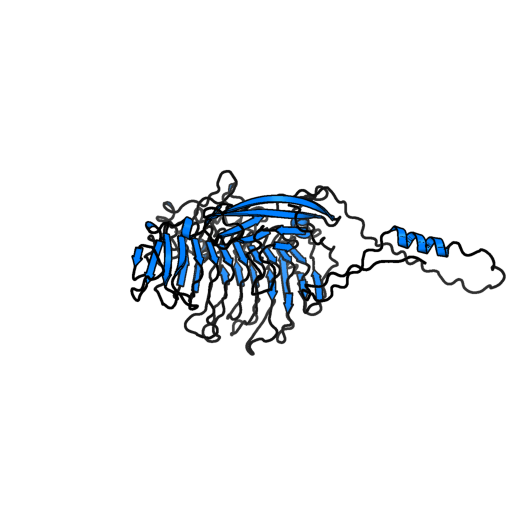FTDTSVRDHPDDGDDHDRDDHDDD

pLDDT: mean 82.22, std 21.29, range [21.64, 98.88]